Protein AF-A0A939XB43-F1 (afdb_monomer)

Foldseek 3Di:
DDDDDDDDPPPDPPPDDPPDDDDDADALAPVQFQWAAEPQWIFHLPDLATDTGHDDPNNRYPDHFDHDPCLLVVFDALVLVVQLLCLQDVDVLQSLLVLLLLLQLRRLDLQLQAAEEEEEAPQLCLVLVVVLSCLLQPPQEEEAELCLFFDPPPDPPDPPDADQRVVVQARHSAYEYEDDDAATAGPLVVSCQLSVQHWDWGHHDVGDIDIDGGSHRYHYYYHHDHAYQLLPCSSLVRYQYHYRYNHDDDDDPVQDDSVNSSVVSVSNSSNSNNSSSSSNSCCCPVVVVDRSRDPVRVVVSVLSSVLNDFLLNVLCVQWKDAQQQADPVPRDWDKDFLVRSLVSSCVLQVHDPPDPPRDDSVVSVVVCCVRPVRWDWDWDDDPNDITIMTTRMDTDDPVSGDRHHGPDPPDRDPSPPPPDDPDDRPPDNVSDDDDPDDDPDDDDDD

Sequence (446 aa):
GGRPFRQGITQDINGTKPDVWCESLPFDGPQIRETLTLLDGVMDFSGSKIEYRKSLPEDYRREMLPYTVDEVRGAKSPENFLNFMKGNFANEETLNSLFYYLSLIPSRNTGYKYGGIFLGEHDTGKSTTLNVIEAVFSGCCTRLKSDVLVSSGGRKMSGNEATPEIAKLEGRCAAFVQETARNAALQTSFWKELTGGDTLTARSLYAQPHDFLPTAQIIIASNYAPSFDAHDDAAFSRMAVYHFKIQHAKGQKDAKTSNDFVSDLRPEFPAVIKFLCEKYIDLHINLKGNIPFSQECIAYKDLYREEQKTDLDRFFEANIKVDLEFDPTTGEPYFERTADVYQRYLDFYQLTEDSKEAMSRAKVIKYLRRDHRELVLKQKRFGGNPEQVFLNIQLKKWDSITPQKPKATDQQPRPQQNQLIPTEPPEDNPFDSYDDNDYSDQPDIF

Structure (mmCIF, N/CA/C/O backbone):
data_AF-A0A939XB43-F1
#
_entry.id   AF-A0A939XB43-F1
#
loop_
_atom_site.group_PDB
_atom_site.id
_atom_site.type_symbol
_atom_site.label_atom_id
_atom_site.label_alt_id
_atom_site.label_comp_id
_atom_site.label_asym_id
_atom_site.label_entity_id
_atom_site.label_seq_id
_atom_site.pdbx_PDB_ins_code
_atom_site.Cartn_x
_atom_site.Cartn_y
_atom_site.Cartn_z
_atom_site.occupancy
_atom_site.B_iso_or_equiv
_atom_site.auth_seq_id
_atom_site.auth_comp_id
_atom_site.auth_asym_id
_atom_site.auth_atom_id
_atom_site.pdbx_PDB_model_num
ATOM 1 N N . GLY A 1 1 ? -53.685 -50.480 -15.751 1.00 41.34 1 GLY A N 1
ATOM 2 C CA . GLY A 1 1 ? -52.542 -50.018 -14.944 1.00 41.34 1 GLY A CA 1
ATOM 3 C C . GLY A 1 1 ? -51.911 -48.838 -15.642 1.00 41.34 1 GLY A C 1
ATOM 4 O O . GLY A 1 1 ? -51.524 -48.984 -16.788 1.00 41.34 1 GLY A O 1
ATOM 5 N N . GLY A 1 2 ? -51.881 -47.678 -14.993 1.00 31.95 2 GLY A N 1
ATOM 6 C CA . GLY A 1 2 ? -51.328 -46.443 -15.550 1.00 31.95 2 GLY A CA 1
ATOM 7 C C . GLY A 1 2 ? -51.748 -45.266 -14.679 1.00 31.95 2 GLY A C 1
ATOM 8 O O . GLY A 1 2 ? -52.914 -44.890 -14.679 1.00 31.95 2 GLY A O 1
ATOM 9 N N . ARG A 1 3 ? -50.821 -44.758 -13.861 1.00 34.22 3 ARG A N 1
ATOM 10 C CA . ARG A 1 3 ? -51.026 -43.560 -13.035 1.00 34.22 3 ARG A CA 1
ATOM 11 C C . ARG A 1 3 ? -51.129 -42.337 -13.957 1.00 34.22 3 ARG A C 1
ATOM 13 O O . ARG A 1 3 ? -50.289 -42.226 -14.850 1.00 34.22 3 ARG A O 1
ATOM 20 N N . PRO A 1 4 ? -52.084 -41.416 -13.753 1.00 40.84 4 PRO A N 1
ATOM 21 C CA . PRO A 1 4 ? -52.083 -40.157 -14.474 1.00 40.84 4 PRO A CA 1
ATOM 22 C C . PRO A 1 4 ? -50.955 -39.260 -13.952 1.00 40.84 4 PRO A C 1
ATOM 24 O O . PRO A 1 4 ? -50.645 -39.222 -12.760 1.00 40.84 4 PRO A O 1
ATOM 27 N N . PHE A 1 5 ? -50.330 -38.584 -14.909 1.00 34.06 5 PHE A N 1
ATOM 28 C CA . PHE A 1 5 ? -49.303 -37.564 -14.769 1.00 34.06 5 PHE A CA 1
ATOM 29 C C . PHE A 1 5 ? -49.589 -36.597 -13.609 1.00 34.06 5 PHE A C 1
ATOM 31 O O . PHE A 1 5 ? -50.669 -36.011 -13.532 1.00 34.06 5 PHE A O 1
ATOM 38 N N . ARG A 1 6 ? -48.587 -36.379 -12.744 1.00 35.84 6 ARG A N 1
ATOM 39 C CA . ARG A 1 6 ? -48.541 -35.216 -11.849 1.00 35.84 6 ARG A CA 1
ATOM 40 C C . ARG A 1 6 ? -48.509 -33.959 -12.720 1.00 35.84 6 ARG A C 1
ATOM 42 O O . ARG A 1 6 ? -47.480 -33.643 -13.312 1.00 35.84 6 ARG A O 1
ATOM 49 N N . GLN A 1 7 ? -49.651 -33.284 -12.807 1.00 35.88 7 GLN A N 1
ATOM 50 C CA . GLN A 1 7 ? -49.730 -31.885 -13.207 1.00 35.88 7 GLN A CA 1
ATOM 51 C C . GLN A 1 7 ? -48.877 -31.036 -12.261 1.00 35.88 7 GLN A C 1
ATOM 53 O O . GLN A 1 7 ? -48.728 -31.353 -11.079 1.00 35.88 7 GLN A O 1
ATOM 58 N N . GLY A 1 8 ? -48.268 -30.009 -12.849 1.00 41.56 8 GLY A N 1
ATOM 59 C CA . GLY A 1 8 ? -47.211 -29.203 -12.270 1.00 41.56 8 GLY A CA 1
ATOM 60 C C . GLY A 1 8 ? -47.542 -28.629 -10.900 1.00 41.56 8 GLY A C 1
ATOM 61 O O . GLY A 1 8 ? -48.580 -28.014 -10.686 1.00 41.56 8 GLY A O 1
ATOM 62 N N . ILE A 1 9 ? -46.573 -28.783 -10.007 1.00 36.09 9 ILE A N 1
ATOM 63 C CA . ILE A 1 9 ? -46.339 -27.838 -8.927 1.00 36.09 9 ILE A CA 1
ATOM 64 C C . ILE A 1 9 ? -45.064 -27.095 -9.326 1.00 36.09 9 ILE A C 1
ATOM 66 O O . ILE A 1 9 ? -43.982 -27.335 -8.804 1.00 36.09 9 ILE A O 1
ATOM 70 N N . THR A 1 10 ? -45.184 -26.218 -10.319 1.00 37.19 10 THR A N 1
ATOM 71 C CA . THR A 1 10 ? -44.410 -24.976 -10.327 1.00 37.19 10 THR A CA 1
ATOM 72 C C . THR A 1 10 ? -45.060 -24.107 -9.252 1.00 37.19 10 THR A C 1
ATOM 74 O O . THR A 1 10 ? -45.908 -23.270 -9.539 1.00 37.19 10 THR A O 1
ATOM 77 N N . GLN A 1 11 ? -44.775 -24.421 -7.985 1.00 38.91 11 GLN A N 1
ATOM 78 C CA . GLN A 1 11 ? -45.057 -23.506 -6.887 1.00 38.91 11 GLN A CA 1
ATOM 79 C C . GLN A 1 11 ? -44.015 -22.403 -6.964 1.00 38.91 11 GLN A C 1
ATOM 81 O O . GLN A 1 11 ? -42.818 -22.678 -7.058 1.00 38.91 11 GLN A O 1
ATOM 86 N N . ASP A 1 12 ? -44.519 -21.178 -6.974 1.00 40.28 12 ASP A N 1
ATOM 87 C CA . ASP A 1 12 ? -43.778 -19.935 -6.893 1.00 40.28 12 ASP A CA 1
ATOM 88 C C . ASP A 1 12 ? -42.544 -20.049 -5.995 1.00 40.28 12 ASP A C 1
ATOM 90 O O . ASP A 1 12 ? -42.639 -20.263 -4.787 1.00 40.28 12 ASP A O 1
ATOM 94 N N . ILE A 1 13 ? -41.376 -19.788 -6.579 1.00 43.28 13 ILE A N 1
ATOM 95 C CA . ILE A 1 13 ? -40.132 -19.521 -5.839 1.00 43.28 13 ILE A CA 1
ATOM 96 C C . ILE A 1 13 ? -40.244 -18.169 -5.085 1.00 43.28 13 ILE A C 1
ATOM 98 O O . ILE A 1 13 ? -39.370 -17.806 -4.310 1.00 43.28 13 ILE A O 1
ATOM 102 N N . ASN A 1 14 ? -41.367 -17.456 -5.238 1.00 43.38 14 ASN A N 1
ATOM 103 C CA . ASN A 1 14 ? -41.699 -16.210 -4.545 1.00 43.38 14 ASN A CA 1
ATOM 104 C C . ASN A 1 14 ? -42.669 -16.407 -3.360 1.00 43.38 14 ASN A C 1
ATOM 106 O O . ASN A 1 14 ? -43.272 -15.448 -2.892 1.00 43.38 14 ASN A O 1
ATOM 110 N N . GLY A 1 15 ? -42.843 -17.641 -2.872 1.00 43.94 15 GLY A N 1
ATOM 111 C CA . GLY A 1 15 ? -43.723 -17.996 -1.751 1.00 43.94 15 GLY A CA 1
ATOM 112 C C . GLY A 1 15 ? -43.241 -17.557 -0.361 1.00 43.94 15 GLY A C 1
ATOM 113 O O . GLY A 1 15 ? -43.367 -18.322 0.597 1.00 43.94 15 GLY A O 1
ATOM 114 N N . THR A 1 16 ? -42.688 -16.357 -0.215 1.00 47.94 16 THR A N 1
ATOM 115 C CA . THR A 1 16 ? -42.432 -15.779 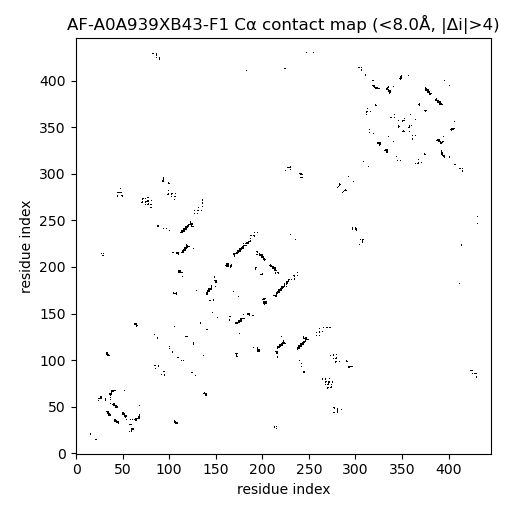1.106 1.00 47.94 16 THR A CA 1
ATOM 116 C C . THR A 1 16 ? -43.722 -15.146 1.614 1.00 47.94 16 THR A C 1
ATOM 118 O O . THR A 1 16 ? -44.406 -14.408 0.906 1.00 47.94 16 THR A O 1
ATOM 121 N N . LYS A 1 17 ? -44.125 -15.482 2.847 1.00 53.94 17 LYS A N 1
ATOM 122 C CA . LYS A 1 17 ? -45.203 -14.735 3.512 1.00 53.94 17 LYS A CA 1
ATOM 123 C C . LYS A 1 17 ? -44.800 -13.248 3.524 1.00 53.94 17 LYS A C 1
ATOM 125 O O . LYS A 1 17 ? -43.614 -12.990 3.720 1.00 53.94 17 LYS A O 1
ATOM 130 N N . PRO A 1 18 ? -45.738 -12.292 3.396 1.00 55.78 18 PRO A N 1
ATOM 131 C CA . PRO A 1 18 ? -45.428 -10.855 3.428 1.00 55.78 18 PRO A CA 1
ATOM 132 C C . PRO A 1 18 ? -44.615 -10.428 4.661 1.00 55.78 18 PRO A C 1
ATOM 134 O O . PRO A 1 18 ? -43.880 -9.449 4.616 1.00 55.78 18 PRO A O 1
ATOM 137 N N . ASP A 1 19 ? -44.724 -11.204 5.742 1.00 55.41 19 ASP A N 1
ATOM 138 C CA . ASP A 1 19 ? -44.106 -10.947 7.043 1.00 55.41 19 ASP A CA 1
ATOM 139 C C . ASP A 1 19 ? -42.747 -11.655 7.223 1.00 55.41 19 ASP A C 1
ATOM 141 O O . ASP A 1 19 ? -42.147 -11.579 8.294 1.00 55.41 19 ASP A O 1
ATOM 145 N N . VAL A 1 20 ? -42.272 -12.403 6.220 1.00 54.06 20 VAL A N 1
ATOM 146 C CA . VAL A 1 20 ? -41.001 -13.135 6.286 1.00 54.06 20 VAL A CA 1
ATOM 147 C C . VAL A 1 20 ? -39.973 -12.401 5.441 1.00 54.06 20 VAL A C 1
ATOM 149 O O . VAL A 1 20 ? -40.006 -12.423 4.212 1.00 54.06 20 VAL A O 1
ATOM 152 N N . TRP A 1 21 ? -39.050 -11.751 6.140 1.00 51.69 21 TRP A N 1
ATOM 153 C CA . TRP A 1 21 ? -37.913 -11.067 5.549 1.00 51.69 21 TRP A CA 1
ATOM 154 C C . TRP A 1 21 ? -36.967 -12.097 4.903 1.00 51.69 21 TRP A C 1
ATOM 156 O O . TRP A 1 21 ? -36.446 -12.979 5.587 1.00 51.69 21 TRP A O 1
ATOM 166 N N . CYS A 1 22 ? -36.799 -12.030 3.579 1.00 54.22 22 CYS A N 1
ATOM 167 C CA . CYS A 1 22 ? -36.094 -13.037 2.771 1.00 54.22 22 CYS A CA 1
ATOM 168 C C . CYS A 1 22 ? -35.060 -12.429 1.815 1.00 54.22 22 CYS A C 1
ATOM 170 O O . CYS A 1 22 ? -34.882 -12.911 0.696 1.00 54.22 22 CYS A O 1
ATOM 172 N N . GLU A 1 23 ? -34.359 -11.382 2.243 1.00 60.38 23 GLU A N 1
ATOM 173 C CA . GLU A 1 23 ? -33.176 -10.926 1.519 1.00 60.38 23 GLU A CA 1
ATOM 174 C C . GLU A 1 23 ? -31.942 -11.706 1.977 1.00 60.38 23 GLU A C 1
ATOM 176 O O . GLU A 1 23 ? -31.630 -11.806 3.164 1.00 60.38 23 GLU A O 1
ATOM 181 N N . SER A 1 24 ? -31.229 -12.286 1.012 1.00 62.28 24 SER A N 1
ATOM 182 C CA . SER A 1 24 ? -29.925 -12.895 1.255 1.00 62.28 24 SER A CA 1
ATOM 183 C C . SER A 1 24 ? -28.887 -11.787 1.412 1.00 62.28 24 SER A C 1
ATOM 185 O O . SER A 1 24 ? -28.340 -11.312 0.417 1.00 62.28 24 SER A O 1
ATOM 187 N N . LEU A 1 25 ? -28.600 -11.380 2.649 1.00 63.12 25 LEU A N 1
ATOM 188 C CA . LEU A 1 25 ? -27.535 -10.419 2.922 1.00 63.12 25 LEU A CA 1
ATOM 189 C C . LEU A 1 25 ? -26.170 -11.111 3.011 1.00 63.12 25 LEU A C 1
ATOM 191 O O . LEU A 1 25 ? -25.998 -12.018 3.829 1.00 63.12 25 LEU A O 1
ATOM 195 N N . PRO A 1 26 ? -25.173 -10.689 2.214 1.00 65.25 26 PRO A N 1
ATOM 196 C CA . PRO A 1 26 ? -23.812 -11.162 2.400 1.00 65.25 26 PRO A CA 1
ATOM 197 C C . PRO A 1 26 ? -23.256 -10.651 3.734 1.00 65.25 26 PRO A C 1
ATOM 199 O O . PRO A 1 26 ? -23.280 -9.446 4.000 1.00 65.25 26 PRO A O 1
ATOM 202 N N . PHE A 1 27 ? -22.736 -11.574 4.548 1.00 71.38 27 PHE A N 1
ATOM 203 C CA . PHE A 1 27 ? -22.011 -11.257 5.779 1.00 71.38 27 PHE A CA 1
ATOM 204 C C . PHE A 1 27 ? -20.855 -10.309 5.491 1.00 71.38 27 PHE A C 1
ATOM 206 O O . PHE A 1 27 ? -20.069 -10.551 4.574 1.00 71.38 27 PHE A O 1
ATOM 213 N N . ASP A 1 28 ? -20.733 -9.257 6.303 1.00 72.31 28 ASP A N 1
ATOM 214 C CA . ASP A 1 28 ? -19.701 -8.228 6.128 1.00 72.31 28 ASP A CA 1
ATOM 215 C C . ASP A 1 28 ? -19.715 -7.588 4.724 1.00 72.31 28 ASP A C 1
ATOM 217 O O . ASP A 1 28 ? -18.690 -7.101 4.244 1.00 72.31 28 ASP A O 1
ATOM 221 N N . GLY A 1 29 ? -20.869 -7.617 4.048 1.00 63.38 29 GLY A N 1
ATOM 222 C CA . GLY A 1 29 ? -21.028 -7.121 2.689 1.00 63.38 29 GLY A CA 1
ATOM 223 C C . GLY A 1 29 ? -20.816 -5.607 2.558 1.00 63.38 29 GLY A C 1
ATOM 224 O O . GLY A 1 29 ? -20.861 -4.869 3.546 1.00 63.38 29 GLY A O 1
ATOM 225 N N . PRO A 1 30 ? -20.614 -5.105 1.325 1.00 60.53 30 PRO A N 1
ATOM 226 C CA . PRO A 1 30 ? -20.331 -3.692 1.055 1.00 60.53 30 PRO A CA 1
ATOM 227 C C . PRO A 1 30 ? -21.438 -2.733 1.515 1.00 60.53 30 PRO A C 1
ATOM 229 O O . PRO A 1 30 ? -21.166 -1.551 1.701 1.00 60.53 30 PRO A O 1
ATOM 232 N N . GLN A 1 31 ? -22.659 -3.229 1.724 1.00 62.94 31 GLN A N 1
ATOM 233 C CA . GLN A 1 31 ? -23.782 -2.465 2.266 1.00 62.94 31 GLN A CA 1
ATOM 234 C C . GLN A 1 31 ? -23.659 -2.141 3.768 1.00 62.94 31 GLN A C 1
ATOM 236 O O . GLN A 1 31 ? -24.408 -1.308 4.261 1.00 62.94 31 GLN A O 1
ATOM 241 N N . ILE A 1 32 ? -22.711 -2.756 4.487 1.00 66.25 32 ILE A N 1
ATOM 242 C CA . ILE A 1 32 ? -22.487 -2.572 5.935 1.00 66.25 32 ILE A CA 1
ATOM 243 C C . ILE A 1 32 ? -21.136 -1.875 6.186 1.00 66.25 32 ILE A C 1
ATOM 245 O O . ILE A 1 32 ? -20.474 -2.114 7.197 1.00 66.25 32 ILE A O 1
ATOM 249 N N . ARG A 1 33 ? -20.656 -1.059 5.240 1.00 72.38 33 ARG A N 1
ATOM 250 C CA . ARG A 1 33 ? -19.442 -0.250 5.435 1.00 72.38 33 ARG A CA 1
ATOM 251 C C . ARG A 1 33 ? -19.695 0.820 6.497 1.00 72.38 33 ARG A C 1
ATOM 253 O O . ARG A 1 33 ? -20.835 1.182 6.758 1.00 72.38 33 ARG A O 1
ATOM 260 N N . GLU A 1 34 ? -18.619 1.292 7.119 1.00 89.12 34 GLU A N 1
ATOM 261 C CA . GLU A 1 34 ? -18.668 2.469 8.008 1.00 89.12 34 GLU A CA 1
ATOM 262 C C . GLU A 1 34 ? -19.490 2.272 9.295 1.00 89.12 34 GLU A C 1
ATOM 264 O O . GLU A 1 34 ? -19.978 3.218 9.906 1.00 89.12 34 GLU A O 1
ATOM 269 N N . THR A 1 35 ? -19.603 1.022 9.744 1.00 91.38 35 THR A N 1
ATOM 270 C CA . THR A 1 35 ? -20.129 0.670 11.068 1.00 91.38 35 THR A CA 1
ATOM 271 C C . THR A 1 35 ? -19.151 -0.248 11.816 1.00 91.38 35 THR A C 1
ATOM 273 O O . THR A 1 35 ? -18.244 -0.831 11.217 1.00 91.38 35 THR A O 1
ATOM 276 N N . LEU A 1 36 ? -19.285 -0.397 13.130 1.00 92.38 36 LEU A N 1
ATOM 277 C CA . LEU A 1 36 ? -18.581 -1.379 13.962 1.00 92.38 36 LEU A CA 1
ATOM 278 C C . LEU A 1 36 ? -19.573 -2.013 14.937 1.00 92.38 36 LEU A C 1
ATOM 280 O O . LEU A 1 36 ? -20.271 -1.309 15.665 1.00 92.38 36 LEU A O 1
ATOM 284 N N . THR A 1 37 ? -19.628 -3.345 14.952 1.00 92.69 37 THR A N 1
ATOM 285 C CA . THR A 1 37 ? -20.446 -4.099 15.906 1.00 92.69 37 THR A CA 1
ATOM 286 C C . THR A 1 37 ? -19.702 -4.171 17.234 1.00 92.69 37 THR A C 1
ATOM 288 O O . THR A 1 37 ? -18.581 -4.677 17.287 1.00 92.69 37 THR A O 1
ATOM 291 N N . LEU A 1 38 ? -20.325 -3.641 18.280 1.00 94.75 38 LEU A N 1
ATOM 292 C CA . LEU A 1 38 ? -19.865 -3.645 19.668 1.00 94.75 38 LEU A CA 1
ATOM 293 C C . LEU A 1 38 ? -20.644 -4.711 20.464 1.00 94.75 38 LEU A C 1
ATOM 295 O O . LEU A 1 38 ? -21.570 -5.329 19.937 1.00 94.75 38 LEU A O 1
ATOM 299 N N . LEU A 1 39 ? -20.296 -4.929 21.733 1.00 94.75 39 LEU A N 1
ATOM 300 C CA . LEU A 1 39 ? -20.928 -5.944 22.591 1.00 94.75 39 LEU A CA 1
ATOM 301 C C . LEU A 1 39 ? -22.429 -5.707 22.820 1.00 94.75 39 LEU A C 1
ATOM 303 O O . LEU A 1 39 ? -23.192 -6.660 22.969 1.00 94.75 39 LEU A O 1
ATOM 307 N N . ASP A 1 40 ? -22.849 -4.446 22.872 1.00 94.75 40 ASP A N 1
ATOM 308 C CA . ASP A 1 40 ? -24.198 -4.015 23.255 1.00 94.75 40 ASP A CA 1
ATOM 309 C C . ASP A 1 40 ? -24.819 -3.007 22.267 1.00 94.75 40 ASP A C 1
ATOM 311 O O . ASP A 1 40 ? -25.877 -2.431 22.536 1.00 94.75 40 ASP A O 1
ATOM 315 N N . GLY A 1 41 ? -24.203 -2.811 21.097 1.00 93.94 41 GLY A N 1
ATOM 316 C CA . GLY A 1 41 ? -24.722 -1.911 20.072 1.00 93.94 41 GLY A CA 1
ATOM 317 C C . GLY A 1 41 ? -23.874 -1.838 18.808 1.00 93.94 41 GLY A C 1
ATOM 318 O O . GLY A 1 41 ? -22.965 -2.632 18.583 1.00 93.94 41 GLY A O 1
ATOM 319 N N . VAL A 1 42 ? -24.194 -0.866 17.963 1.00 93.94 42 VAL A N 1
ATOM 320 C CA . VAL A 1 42 ? -23.472 -0.561 16.729 1.00 93.94 42 VAL A CA 1
ATOM 321 C C . VAL A 1 42 ? -22.980 0.876 16.799 1.00 93.94 42 VAL A C 1
ATOM 323 O O . VAL A 1 42 ? -23.741 1.791 17.122 1.00 93.94 42 VAL A O 1
ATOM 326 N N . MET A 1 43 ? -21.699 1.056 16.497 1.00 95.25 43 MET A N 1
ATOM 327 C CA . MET A 1 43 ? -21.076 2.349 16.249 1.00 95.25 43 MET A CA 1
ATOM 328 C C . MET A 1 43 ? -21.152 2.631 14.749 1.00 95.25 43 MET A C 1
ATOM 330 O O . MET A 1 43 ? -20.529 1.930 13.959 1.00 95.25 43 MET A O 1
ATOM 334 N N . ASP A 1 44 ? -21.931 3.629 14.359 1.00 94.56 44 ASP A N 1
ATOM 335 C CA . ASP A 1 44 ? -22.154 4.044 12.977 1.00 94.56 44 ASP A CA 1
ATOM 336 C C . ASP A 1 44 ? -21.399 5.342 12.705 1.00 94.56 44 ASP A C 1
ATOM 338 O O . ASP A 1 44 ? -21.547 6.319 13.433 1.00 94.56 44 ASP A O 1
ATOM 342 N N . PHE A 1 45 ? -20.546 5.342 11.691 1.00 95.56 45 PHE A N 1
ATOM 343 C CA . PHE A 1 45 ? -19.721 6.483 11.302 1.00 95.56 45 PHE A CA 1
ATOM 344 C C . PHE A 1 45 ? -19.777 6.722 9.790 1.00 95.56 45 PHE A C 1
ATOM 346 O O . PHE A 1 45 ? -18.848 7.283 9.214 1.00 95.56 45 PHE A O 1
ATOM 353 N N . SER A 1 46 ? -20.880 6.313 9.159 1.00 92.25 46 SER A N 1
ATOM 354 C CA . SER A 1 46 ? -21.178 6.605 7.751 1.00 92.25 46 SER A CA 1
ATOM 355 C C . SER A 1 46 ? -21.542 8.075 7.501 1.00 92.25 46 SER A C 1
ATOM 357 O O . SER A 1 46 ? -21.399 8.600 6.397 1.00 92.25 46 SER A O 1
ATOM 359 N N . GLY A 1 47 ? -22.027 8.760 8.540 1.00 91.69 47 GLY A N 1
ATOM 360 C CA . GLY A 1 47 ? -22.375 10.177 8.506 1.00 91.69 47 GLY A CA 1
ATOM 361 C C . GLY A 1 47 ? -21.209 11.117 8.832 1.00 91.69 47 GLY A C 1
ATOM 362 O O . GLY A 1 47 ? -20.043 10.743 8.876 1.00 91.69 47 GLY A O 1
ATOM 363 N N . SER A 1 48 ? -21.537 12.377 9.131 1.00 94.19 48 SER A N 1
ATOM 364 C CA . SER A 1 48 ? -20.562 13.412 9.520 1.00 94.19 48 SER A CA 1
ATOM 365 C C . SER A 1 48 ? -20.089 13.346 10.972 1.00 94.19 48 SER A C 1
ATOM 367 O O . SER A 1 48 ? -19.306 14.188 11.410 1.00 94.19 48 SER A O 1
ATOM 369 N N . LYS A 1 49 ? -20.581 12.372 11.733 1.00 95.19 49 LYS A N 1
ATOM 370 C CA . LYS A 1 49 ? -20.235 12.124 13.131 1.00 95.19 49 LYS A CA 1
ATOM 371 C C . LYS A 1 49 ? -20.522 10.664 13.467 1.00 95.19 49 LYS A C 1
ATOM 373 O O . LYS A 1 49 ? -21.303 10.012 12.778 1.00 95.19 49 LYS A O 1
ATOM 378 N N . ILE A 1 50 ? -19.942 10.199 14.566 1.00 97.19 50 ILE A N 1
ATOM 379 C CA . ILE A 1 50 ? -20.246 8.883 15.122 1.00 97.19 50 ILE A CA 1
ATOM 380 C C . ILE A 1 50 ? -21.614 8.921 15.810 1.00 97.19 50 ILE A C 1
ATOM 382 O O . ILE A 1 50 ? -21.870 9.768 16.672 1.00 97.19 50 ILE A O 1
ATOM 386 N N . GLU A 1 51 ? -22.465 7.960 15.479 1.00 96.38 51 GLU A N 1
ATOM 387 C CA . GLU A 1 51 ? -23.735 7.688 16.137 1.00 96.38 51 GLU A CA 1
ATOM 388 C C . GLU A 1 51 ? -23.732 6.275 16.726 1.00 96.38 51 GLU A C 1
ATOM 390 O O . GLU A 1 51 ? -23.098 5.358 16.213 1.00 96.38 51 GLU A O 1
ATOM 395 N N . TYR A 1 52 ? -24.434 6.092 17.842 1.00 96.50 52 TYR A N 1
ATOM 396 C CA . TYR A 1 52 ? -24.556 4.790 18.492 1.00 96.50 52 TYR A CA 1
ATOM 397 C C . TYR A 1 52 ? -26.008 4.356 18.444 1.00 96.50 52 TYR A C 1
ATOM 399 O O . TYR A 1 52 ? -26.891 5.081 18.909 1.00 96.50 52 TYR A O 1
ATOM 407 N N . ARG A 1 53 ? -26.250 3.166 17.908 1.00 94.06 53 ARG A N 1
ATOM 408 C CA . ARG A 1 53 ? -27.596 2.634 17.700 1.00 94.06 53 ARG A CA 1
ATOM 409 C C . ARG A 1 53 ? -27.670 1.159 18.068 1.00 94.06 53 ARG A C 1
ATOM 411 O O . ARG A 1 53 ? -26.655 0.489 18.239 1.00 94.06 53 ARG A O 1
ATOM 418 N N . LYS A 1 54 ? -28.894 0.650 18.199 1.00 92.00 54 LYS A N 1
ATOM 419 C CA . LYS A 1 54 ? -29.122 -0.799 18.254 1.00 92.00 54 LYS A CA 1
ATOM 420 C C . LYS A 1 54 ? -28.793 -1.414 16.893 1.00 92.00 54 LYS A C 1
ATOM 422 O O . LYS A 1 54 ? -28.889 -0.725 15.872 1.00 92.00 54 LYS A O 1
ATOM 427 N N . SER A 1 55 ? -28.422 -2.691 16.892 1.00 86.56 55 SER A N 1
ATOM 428 C CA . SER A 1 55 ? -28.277 -3.433 15.645 1.00 86.56 55 SER A CA 1
ATOM 429 C C . SER A 1 55 ? -29.619 -3.517 14.926 1.00 86.56 55 SER A C 1
ATOM 431 O O . SER A 1 55 ? -30.678 -3.682 15.540 1.00 86.56 55 SER A O 1
ATOM 433 N N . LEU A 1 56 ? -29.553 -3.369 13.615 1.00 84.19 56 LEU A N 1
ATOM 434 C CA . LEU A 1 56 ? -30.647 -3.621 12.701 1.00 84.19 56 LEU A CA 1
ATOM 435 C C . LEU A 1 56 ? -30.492 -5.045 12.146 1.00 84.19 56 LEU A C 1
ATOM 437 O O . LEU A 1 56 ? -29.377 -5.580 12.167 1.00 84.19 56 LEU A O 1
ATOM 441 N N . PRO A 1 57 ? -31.575 -5.682 11.664 1.00 78.06 57 PRO A N 1
ATOM 442 C CA . PRO A 1 57 ? -31.481 -6.974 10.993 1.00 78.06 57 PRO A CA 1
ATOM 443 C C . PRO A 1 57 ? -30.393 -6.990 9.918 1.00 78.06 57 PRO A C 1
ATOM 445 O O . PRO A 1 57 ? -29.677 -7.968 9.808 1.00 78.06 57 PRO A O 1
ATOM 448 N N . GLU A 1 58 ? -30.198 -5.891 9.197 1.00 78.25 58 GLU A N 1
ATOM 449 C CA . GLU A 1 58 ? -29.216 -5.757 8.127 1.00 78.25 58 GLU A CA 1
ATOM 450 C C . GLU A 1 58 ? -27.736 -5.703 8.558 1.00 78.25 58 GLU A C 1
ATOM 452 O O . GLU A 1 58 ? -26.864 -5.910 7.713 1.00 78.25 58 GLU A O 1
ATOM 457 N N . ASP A 1 59 ? -27.415 -5.513 9.845 1.00 78.50 59 ASP A N 1
ATOM 458 C CA . ASP A 1 59 ? -26.031 -5.456 10.353 1.00 78.50 59 ASP A CA 1
ATOM 459 C C . ASP A 1 59 ? -25.394 -6.857 10.536 1.00 78.50 59 ASP A C 1
ATOM 461 O O . ASP A 1 59 ? -24.717 -7.131 11.534 1.00 78.50 59 ASP A O 1
ATOM 465 N N . TYR A 1 60 ? -25.599 -7.780 9.590 1.00 77.50 60 TYR A N 1
ATOM 466 C CA . TYR A 1 60 ? -25.042 -9.137 9.655 1.00 77.50 60 TYR A CA 1
ATOM 467 C C . TYR A 1 60 ? -23.511 -9.134 9.530 1.00 77.50 60 TYR A C 1
ATOM 469 O O . TYR A 1 60 ? -22.939 -9.105 8.433 1.00 77.50 60 TYR A O 1
ATOM 477 N N . ARG A 1 61 ? -22.836 -9.219 10.679 1.00 79.56 61 ARG A N 1
ATOM 478 C CA . ARG A 1 61 ? -21.376 -9.311 10.790 1.00 79.56 61 ARG A CA 1
ATOM 479 C C . ARG A 1 61 ? -20.929 -10.619 11.407 1.00 79.56 61 ARG A C 1
ATOM 481 O O . ARG A 1 61 ? -21.579 -11.141 12.309 1.00 79.56 61 ARG A O 1
ATOM 488 N N . ARG A 1 62 ? -19.797 -11.135 10.924 1.00 80.75 62 ARG A N 1
ATOM 489 C CA . ARG A 1 62 ? -19.168 -12.332 11.508 1.00 80.75 62 ARG A CA 1
ATOM 490 C C . ARG A 1 62 ? -18.479 -12.042 12.832 1.00 80.75 62 ARG A C 1
ATOM 492 O O . ARG A 1 62 ? -18.408 -12.919 13.682 1.00 80.75 62 ARG A O 1
ATOM 499 N N . GLU A 1 63 ? -17.967 -10.827 12.975 1.00 85.69 63 GLU A N 1
ATOM 500 C CA . GLU A 1 63 ? -17.090 -10.435 14.070 1.00 85.69 63 GLU A CA 1
ATOM 501 C C . GLU A 1 63 ? -17.685 -9.243 14.826 1.00 85.69 63 GLU A C 1
ATOM 503 O O . GLU A 1 63 ? -18.273 -8.337 14.226 1.00 85.69 63 GLU A O 1
ATOM 508 N N . MET A 1 64 ? -17.489 -9.239 16.143 1.00 90.12 64 MET A N 1
ATOM 509 C CA . MET A 1 64 ? -17.834 -8.139 17.042 1.00 90.12 64 MET A CA 1
ATOM 510 C C . MET A 1 64 ? -16.586 -7.698 17.800 1.00 90.12 64 MET A C 1
ATOM 512 O O . MET A 1 64 ? -15.750 -8.527 18.164 1.00 90.12 64 MET A O 1
ATOM 516 N N . LEU A 1 65 ? -16.465 -6.402 18.060 1.00 94.00 65 LEU A N 1
ATOM 517 C CA . LEU A 1 65 ? -15.389 -5.881 18.888 1.00 94.00 65 LEU A CA 1
ATOM 518 C C . LEU A 1 65 ? -15.744 -6.028 20.377 1.00 94.00 65 LEU A C 1
ATOM 520 O O . LEU A 1 65 ? -16.903 -5.829 20.751 1.00 94.00 65 LEU A O 1
ATOM 524 N N . PRO A 1 66 ? -14.767 -6.343 21.246 1.00 95.50 66 PRO A N 1
ATOM 525 C CA . PRO A 1 66 ? -14.998 -6.640 22.658 1.00 95.50 66 PRO A CA 1
ATOM 526 C C . PRO A 1 66 ? -15.127 -5.369 23.517 1.00 95.50 66 PRO A C 1
ATOM 528 O O . PRO A 1 66 ? -14.525 -5.284 24.585 1.00 95.50 66 PRO A O 1
ATOM 531 N N . TYR A 1 67 ? -15.886 -4.382 23.042 1.00 96.12 67 TYR A N 1
ATOM 532 C CA . TYR A 1 67 ? -16.128 -3.111 23.727 1.00 96.12 67 TYR A CA 1
ATOM 533 C C . TYR A 1 67 ? -17.621 -2.825 23.766 1.00 96.12 67 TYR A C 1
ATOM 535 O O . TYR A 1 67 ? -18.351 -3.213 22.858 1.00 96.12 67 TYR A O 1
ATOM 543 N N . THR A 1 68 ? -18.068 -2.127 24.796 1.00 97.50 68 THR A N 1
ATOM 544 C CA . THR A 1 68 ? -19.426 -1.601 24.922 1.00 97.50 68 THR A CA 1
ATOM 545 C C . THR A 1 68 ? -19.535 -0.207 24.311 1.00 97.50 68 THR A C 1
ATOM 547 O O . THR A 1 68 ? -18.553 0.529 24.169 1.00 97.50 68 THR A O 1
ATOM 550 N N . VAL A 1 69 ? -20.756 0.189 23.970 1.00 97.00 69 VAL A N 1
ATOM 551 C CA . VAL A 1 69 ? -21.091 1.532 23.500 1.00 97.00 69 VAL A CA 1
ATOM 552 C C . VAL A 1 69 ? -20.645 2.588 24.507 1.00 97.00 69 VAL A C 1
ATOM 554 O O . VAL A 1 69 ? -20.112 3.618 24.099 1.00 97.00 69 VAL A O 1
ATOM 557 N N . ASP A 1 70 ? -20.836 2.351 25.804 1.00 97.44 70 ASP A N 1
ATOM 558 C CA . ASP A 1 70 ? -20.470 3.322 26.837 1.00 97.44 70 ASP A CA 1
ATOM 559 C C . ASP A 1 70 ? -18.951 3.468 26.992 1.00 97.44 70 ASP A C 1
ATOM 561 O O . ASP A 1 70 ? -18.474 4.596 27.140 1.00 97.44 70 ASP A O 1
ATOM 565 N N . GLU A 1 71 ? -18.181 2.380 26.864 1.00 97.06 71 GLU A N 1
ATOM 566 C CA . GLU A 1 71 ? -16.712 2.439 26.841 1.00 97.06 71 GLU A CA 1
ATOM 567 C C . GLU A 1 71 ? -16.204 3.287 25.672 1.00 97.06 71 GLU A C 1
ATOM 569 O O . GLU A 1 71 ? -15.407 4.199 25.882 1.00 97.06 71 GLU A O 1
ATOM 574 N N . VAL A 1 72 ? -16.689 3.043 24.449 1.00 96.81 72 VAL A N 1
ATOM 575 C CA . VAL A 1 72 ? -16.250 3.796 23.260 1.00 96.81 72 VAL A CA 1
ATOM 576 C C . VAL A 1 72 ? -16.755 5.241 23.300 1.00 96.81 72 VAL A C 1
ATOM 578 O O . VAL A 1 72 ? -16.003 6.175 23.024 1.00 96.81 72 VAL A O 1
ATOM 581 N N . ARG A 1 73 ? -18.012 5.470 23.699 1.00 96.25 73 ARG A N 1
ATOM 582 C CA . ARG A 1 73 ? -18.591 6.818 23.798 1.00 96.25 73 ARG A CA 1
ATOM 583 C C . ARG A 1 73 ? -17.852 7.667 24.830 1.00 96.25 73 ARG A C 1
ATOM 585 O O . ARG A 1 73 ? -17.517 8.817 24.530 1.00 96.25 73 ARG A O 1
ATOM 592 N N . GLY A 1 74 ? -17.609 7.099 26.012 1.00 95.56 74 GLY A N 1
ATOM 593 C CA . GLY A 1 74 ? -16.914 7.736 27.130 1.00 95.56 74 GLY A CA 1
ATOM 594 C C . GLY A 1 74 ? -15.400 7.848 26.942 1.00 95.56 74 GLY A C 1
ATOM 595 O O . GLY A 1 74 ? -14.756 8.603 27.674 1.00 95.56 74 GLY A O 1
ATOM 596 N N . ALA A 1 75 ? -14.836 7.146 25.956 1.00 95.25 75 ALA A N 1
ATOM 597 C CA . ALA A 1 75 ? -13.421 7.208 25.638 1.00 95.25 75 ALA A CA 1
ATOM 598 C C . ALA A 1 75 ? -12.981 8.636 25.274 1.00 95.25 75 ALA A C 1
ATOM 600 O O . ALA A 1 75 ? -13.631 9.344 24.488 1.00 95.25 75 ALA A O 1
ATOM 601 N N . LYS A 1 76 ? -11.856 9.044 25.867 1.00 91.25 76 LYS A N 1
ATOM 602 C CA . LYS A 1 76 ? -11.189 10.328 25.620 1.00 91.25 76 LYS A CA 1
ATOM 603 C C . LYS A 1 76 ? -10.167 10.179 24.481 1.00 91.25 76 LYS A C 1
ATOM 605 O O . LYS A 1 76 ? -10.369 9.377 23.577 1.00 91.25 76 LYS A O 1
ATOM 610 N N . SER A 1 77 ? -9.095 10.968 24.514 1.00 93.00 77 SER A N 1
ATOM 611 C CA . SER A 1 77 ? -7.972 10.860 23.584 1.00 93.00 77 SER A CA 1
ATOM 612 C C . SER A 1 77 ? -7.077 9.663 23.945 1.00 93.00 77 SER A C 1
ATOM 614 O O . SER A 1 77 ? -6.822 9.463 25.134 1.00 93.00 77 SER A O 1
ATOM 616 N N . PRO A 1 78 ? -6.587 8.880 22.966 1.00 96.38 78 PRO A N 1
ATOM 617 C CA . PRO A 1 78 ? -5.647 7.789 23.208 1.00 96.38 78 PRO A CA 1
ATOM 618 C C . PRO A 1 78 ? -4.204 8.329 23.275 1.00 96.38 78 PRO A C 1
ATOM 620 O O . PRO A 1 78 ? -3.423 8.180 22.335 1.00 96.38 78 PRO A O 1
ATOM 623 N N . GLU A 1 79 ? -3.872 9.058 24.343 1.00 95.81 79 GLU A N 1
ATOM 624 C CA . GLU A 1 79 ? -2.608 9.804 24.459 1.00 95.81 79 GLU A CA 1
ATOM 625 C C . GLU A 1 79 ? -1.372 8.903 24.385 1.00 95.81 79 GLU A C 1
ATOM 627 O O . GLU A 1 79 ? -0.433 9.224 23.653 1.00 95.81 79 GLU A O 1
ATOM 632 N N . ASN A 1 80 ? -1.380 7.749 25.057 1.00 94.00 80 ASN A N 1
ATOM 633 C CA . ASN A 1 80 ? -0.242 6.832 25.033 1.00 94.00 80 ASN A CA 1
ATOM 634 C C . ASN A 1 80 ? -0.047 6.215 23.644 1.00 94.00 80 ASN A C 1
ATOM 636 O O . ASN A 1 80 ? 1.084 6.112 23.162 1.00 94.00 80 ASN A O 1
ATOM 640 N N . PHE A 1 81 ? -1.137 5.859 22.958 1.00 95.44 81 PHE A N 1
ATOM 641 C CA . PHE A 1 81 ? -1.066 5.405 21.569 1.00 95.44 81 PHE A CA 1
ATOM 642 C C . PHE A 1 81 ? -0.501 6.489 20.640 1.00 95.44 81 PHE A C 1
ATOM 644 O O . PHE A 1 81 ? 0.372 6.204 19.817 1.00 95.44 81 PHE A O 1
ATOM 651 N N . LEU A 1 82 ? -0.972 7.734 20.768 1.00 95.69 82 LEU A N 1
ATOM 652 C CA . LEU A 1 82 ? -0.494 8.848 19.947 1.00 95.69 82 LEU A CA 1
ATOM 653 C C . LEU A 1 82 ? 0.989 9.140 20.205 1.00 95.69 82 LEU A C 1
ATOM 655 O O . LEU A 1 82 ? 1.733 9.332 19.245 1.00 95.69 82 LEU A O 1
ATOM 659 N N . ASN A 1 83 ? 1.432 9.118 21.463 1.00 92.88 83 ASN A N 1
ATOM 660 C CA . ASN A 1 83 ? 2.833 9.328 21.834 1.00 92.88 83 ASN A CA 1
ATOM 661 C C . ASN A 1 83 ? 3.738 8.216 21.292 1.00 92.88 83 ASN A C 1
ATOM 663 O O . ASN A 1 83 ? 4.774 8.501 20.695 1.00 92.88 83 ASN A O 1
ATOM 667 N N . PHE A 1 84 ? 3.309 6.956 21.386 1.00 91.56 84 PHE A N 1
ATOM 668 C CA . PHE A 1 84 ? 4.016 5.845 20.750 1.00 91.56 84 PHE A CA 1
ATOM 669 C C . PHE A 1 84 ? 4.154 6.031 19.237 1.00 91.56 84 PHE A C 1
ATOM 671 O O . PHE A 1 84 ? 5.230 5.833 18.674 1.00 91.56 84 PHE A O 1
ATOM 678 N N . MET A 1 85 ? 3.077 6.436 18.565 1.00 93.81 85 MET A N 1
ATOM 679 C CA . MET A 1 85 ? 3.109 6.647 17.122 1.00 93.81 85 MET A CA 1
ATOM 680 C C . MET A 1 85 ? 3.994 7.839 16.728 1.00 93.81 85 MET A C 1
ATOM 682 O O . MET A 1 85 ? 4.713 7.738 15.734 1.00 93.81 85 MET A O 1
ATOM 686 N N . LYS A 1 86 ? 4.017 8.916 17.525 1.00 92.44 86 LYS A N 1
ATOM 687 C CA . LYS A 1 86 ? 4.969 10.034 17.378 1.00 92.44 86 LYS A CA 1
ATOM 688 C C . LYS A 1 86 ? 6.419 9.576 17.514 1.00 92.44 86 LYS A C 1
ATOM 690 O O . LYS A 1 86 ? 7.240 9.940 16.680 1.00 92.44 86 LYS A O 1
ATOM 695 N N . GLY A 1 87 ? 6.717 8.692 18.466 1.00 88.50 87 GLY A N 1
ATOM 696 C CA . GLY A 1 87 ? 8.054 8.109 18.624 1.00 88.50 87 GLY A CA 1
ATOM 697 C C . GLY A 1 87 ? 8.560 7.340 17.393 1.00 88.50 87 GLY A C 1
ATOM 698 O O . GLY A 1 87 ? 9.763 7.165 17.233 1.00 88.50 87 GLY A O 1
ATOM 699 N N . ASN A 1 88 ? 7.676 6.910 16.485 1.00 89.31 88 ASN A N 1
ATOM 700 C CA . ASN A 1 88 ? 8.059 6.193 15.262 1.00 89.31 88 ASN A CA 1
ATOM 701 C C . ASN A 1 88 ? 8.327 7.119 14.056 1.00 89.31 88 ASN A C 1
ATOM 703 O O . ASN A 1 88 ? 8.919 6.674 13.067 1.00 89.31 88 ASN A O 1
ATOM 707 N N . PHE A 1 89 ? 7.903 8.389 14.111 1.00 90.19 89 PHE A N 1
ATOM 708 C CA . PHE A 1 89 ? 7.962 9.327 12.987 1.00 90.19 89 PHE A CA 1
ATOM 709 C C . PHE A 1 89 ? 8.350 10.741 13.434 1.00 90.19 89 PHE A C 1
ATOM 711 O O . PHE A 1 89 ? 7.584 11.412 14.111 1.00 90.19 89 PHE A O 1
ATOM 718 N N . ALA A 1 90 ? 9.486 11.249 12.946 1.00 86.31 90 ALA A N 1
ATOM 719 C CA . ALA A 1 90 ? 9.906 12.628 13.230 1.00 86.31 90 ALA A CA 1
ATOM 720 C C . ALA A 1 90 ? 9.055 13.694 12.508 1.00 86.31 90 ALA A C 1
ATOM 722 O O . ALA A 1 90 ? 9.018 14.845 12.923 1.00 86.31 90 ALA A O 1
ATOM 723 N N . ASN A 1 91 ? 8.404 13.334 11.397 1.00 92.88 91 ASN A N 1
ATOM 724 C CA . ASN A 1 91 ? 7.561 14.245 10.626 1.00 92.88 91 ASN A CA 1
ATOM 725 C C . ASN A 1 91 ? 6.084 14.022 10.985 1.00 92.88 91 ASN A C 1
ATOM 727 O O . ASN A 1 91 ? 5.524 12.955 10.716 1.00 92.88 91 ASN A O 1
ATOM 731 N N . GLU A 1 92 ? 5.449 15.041 11.563 1.00 94.94 92 GLU A N 1
ATOM 732 C CA . GLU A 1 92 ? 4.047 14.975 11.987 1.00 94.94 92 GLU A CA 1
ATOM 733 C C . GLU A 1 92 ? 3.064 14.839 10.816 1.00 94.94 92 GLU A C 1
ATOM 735 O O . GLU A 1 92 ? 2.046 14.160 10.950 1.00 94.94 92 GLU A O 1
ATOM 740 N N . GLU A 1 93 ? 3.359 15.420 9.649 1.00 96.88 93 GLU A N 1
ATOM 741 C CA . GLU A 1 93 ? 2.532 15.252 8.447 1.00 96.88 93 GLU A CA 1
ATOM 742 C C . GLU A 1 93 ? 2.578 13.804 7.956 1.00 96.88 93 GLU A C 1
ATOM 744 O O . GLU A 1 93 ? 1.546 13.229 7.605 1.00 96.88 93 GLU A O 1
ATOM 749 N N . THR A 1 94 ? 3.763 13.183 7.981 1.00 96.44 94 THR A N 1
ATOM 750 C CA . THR A 1 94 ? 3.942 11.757 7.673 1.00 96.44 94 THR A CA 1
ATOM 751 C C . THR A 1 94 ? 3.089 10.912 8.615 1.00 96.44 94 THR A C 1
ATOM 753 O O . THR A 1 94 ? 2.311 10.074 8.151 1.00 96.44 94 THR A O 1
ATOM 756 N N . LEU A 1 95 ? 3.154 11.181 9.921 1.00 97.12 95 LEU A N 1
ATOM 757 C CA . LEU A 1 95 ? 2.340 10.484 10.911 1.00 97.12 95 LEU A CA 1
ATOM 758 C C . LEU A 1 95 ? 0.833 10.697 10.688 1.00 97.12 95 LEU A C 1
ATOM 760 O O . LEU A 1 95 ? 0.057 9.741 10.712 1.00 97.12 95 LEU A O 1
ATOM 764 N N . ASN A 1 96 ? 0.400 11.929 10.428 1.00 97.94 96 ASN A N 1
ATOM 765 C CA . ASN A 1 96 ? -1.006 12.230 10.174 1.00 97.94 96 ASN A CA 1
ATOM 766 C C . ASN A 1 96 ? -1.512 11.539 8.896 1.00 97.94 96 ASN A C 1
ATOM 768 O O . ASN A 1 96 ? -2.609 10.981 8.887 1.00 97.94 96 ASN A O 1
ATOM 772 N N . SER A 1 97 ? -0.691 11.490 7.842 1.00 98.12 97 SER A N 1
ATOM 773 C CA . SER A 1 97 ? -1.003 10.740 6.622 1.00 98.12 97 SER A CA 1
ATOM 774 C C . SER A 1 97 ? -1.133 9.236 6.887 1.00 98.12 97 SER A C 1
ATOM 776 O O . SER A 1 97 ? -2.007 8.586 6.313 1.00 98.12 97 SER A O 1
ATOM 778 N N . LEU A 1 98 ? -0.326 8.678 7.799 1.00 98.19 98 LEU A N 1
ATOM 779 C CA . LEU A 1 98 ? -0.463 7.293 8.247 1.00 98.19 98 LEU A CA 1
ATOM 780 C C . LEU A 1 98 ? -1.763 7.079 9.030 1.00 98.19 98 LEU A C 1
ATOM 782 O O . LEU A 1 98 ? -2.429 6.071 8.811 1.00 98.19 98 LEU A O 1
ATOM 786 N N . PHE A 1 99 ? -2.174 8.011 9.894 1.00 98.56 99 PHE A N 1
ATOM 787 C CA . PHE A 1 99 ? -3.459 7.901 10.590 1.00 98.56 99 PHE A CA 1
ATOM 788 C C . PHE A 1 99 ? -4.648 7.884 9.627 1.00 98.56 99 PHE A C 1
ATOM 790 O O . PHE A 1 99 ? -5.559 7.082 9.821 1.00 98.56 99 PHE A O 1
ATOM 797 N N . TYR A 1 100 ? -4.623 8.685 8.557 1.00 98.56 100 TYR A N 1
ATOM 798 C CA . TYR A 1 100 ? -5.636 8.589 7.502 1.00 98.56 100 TYR A CA 1
ATOM 799 C C . TYR A 1 100 ? -5.617 7.230 6.801 1.00 98.56 100 TYR A C 1
ATOM 801 O O . TYR A 1 100 ? -6.678 6.644 6.601 1.00 98.56 100 TYR A O 1
ATOM 809 N N . TYR A 1 101 ? -4.444 6.676 6.490 1.00 98.31 101 TYR A N 1
ATOM 810 C CA . TYR A 1 101 ? -4.365 5.322 5.938 1.00 98.31 101 TYR A CA 1
ATOM 811 C C . TYR A 1 101 ? -4.930 4.264 6.903 1.00 98.31 101 TYR A C 1
ATOM 813 O O . TYR A 1 101 ? -5.764 3.450 6.512 1.00 98.31 101 TYR A O 1
ATOM 821 N N . LEU A 1 102 ? -4.543 4.301 8.182 1.00 98.25 102 LEU A N 1
ATOM 822 C CA . LEU A 1 102 ? -5.039 3.372 9.205 1.00 98.25 102 LEU A CA 1
ATOM 823 C C . LEU A 1 102 ? -6.546 3.529 9.463 1.00 98.25 102 LEU A C 1
ATOM 825 O O . LEU A 1 102 ? -7.207 2.550 9.804 1.00 98.25 102 LEU A O 1
ATOM 829 N N . SER A 1 103 ? -7.114 4.719 9.245 1.00 97.94 103 SER A N 1
ATOM 830 C CA . SER A 1 103 ? -8.559 4.966 9.350 1.00 97.94 103 SER A CA 1
ATOM 831 C C . SER A 1 103 ? -9.397 4.178 8.332 1.00 97.94 103 SER A C 1
ATOM 833 O O . SER A 1 103 ? -10.585 3.944 8.548 1.00 97.94 103 SER A O 1
ATOM 835 N N . LEU A 1 104 ? -8.784 3.684 7.250 1.00 96.31 104 LEU A N 1
ATOM 836 C CA . LEU A 1 104 ? -9.451 2.813 6.276 1.00 96.31 104 LEU A CA 1
ATOM 837 C C . LEU A 1 104 ? -9.757 1.409 6.823 1.00 96.31 104 LEU A C 1
ATOM 839 O O . LEU A 1 104 ? -10.562 0.678 6.241 1.00 96.31 104 LEU A O 1
ATOM 843 N N . ILE A 1 105 ? -9.104 1.009 7.919 1.00 95.75 105 ILE A N 1
ATOM 844 C CA . ILE A 1 105 ? -9.294 -0.299 8.554 1.00 95.75 105 ILE A CA 1
ATOM 845 C C . ILE A 1 105 ? -10.711 -0.426 9.128 1.00 95.75 105 ILE A C 1
ATOM 847 O O . ILE A 1 105 ? -11.443 -1.302 8.662 1.00 95.75 105 ILE A O 1
ATOM 851 N N . PRO A 1 106 ? -11.159 0.423 10.079 1.00 94.69 106 PRO A N 1
ATOM 852 C CA . PRO A 1 106 ? -12.501 0.299 10.646 1.00 94.69 106 PRO A CA 1
ATOM 853 C C . PRO A 1 106 ? -13.608 0.424 9.594 1.00 94.69 106 PRO A C 1
ATOM 855 O O . PRO A 1 106 ? -14.623 -0.262 9.705 1.00 94.69 106 PRO A O 1
ATOM 858 N N . SER A 1 107 ? -13.419 1.243 8.552 1.00 91.81 107 SER A N 1
ATOM 859 C CA . SER A 1 107 ? -14.432 1.446 7.506 1.00 91.81 107 SER A CA 1
ATOM 860 C C . SER A 1 107 ? -14.608 0.257 6.569 1.00 91.81 107 SER A C 1
ATOM 862 O O . SER A 1 107 ? -15.654 0.154 5.921 1.00 91.81 107 SER A O 1
ATOM 864 N N . ARG A 1 108 ? -13.599 -0.627 6.480 1.00 89.56 108 ARG A N 1
ATOM 865 C CA . ARG A 1 108 ? -13.543 -1.740 5.516 1.00 89.56 108 ARG A CA 1
ATOM 866 C C . ARG A 1 108 ? -13.681 -1.275 4.059 1.00 89.56 108 ARG A C 1
ATOM 868 O O . ARG A 1 108 ? -14.097 -2.032 3.177 1.00 89.56 108 ARG A O 1
ATOM 875 N N . ASN A 1 109 ? -13.370 -0.003 3.801 1.00 88.12 109 ASN A N 1
ATOM 876 C CA . ASN A 1 109 ? -13.527 0.609 2.493 1.00 88.12 109 ASN A CA 1
ATOM 877 C C . ASN A 1 109 ? -12.254 0.433 1.658 1.00 88.12 109 ASN A C 1
ATOM 879 O O . ASN A 1 109 ? -11.299 1.201 1.762 1.00 88.12 109 ASN A O 1
ATOM 883 N N . THR A 1 110 ? -12.256 -0.574 0.790 1.00 88.88 110 THR A N 1
ATOM 884 C CA . THR A 1 110 ? -11.190 -0.824 -0.194 1.00 88.88 110 THR A CA 1
ATOM 885 C C . THR A 1 110 ? -11.354 0.010 -1.473 1.00 88.88 110 THR A C 1
ATOM 887 O O . THR A 1 110 ? -10.471 0.030 -2.325 1.00 88.88 110 THR A O 1
ATOM 890 N N . GLY A 1 111 ? -12.451 0.767 -1.609 1.00 89.69 111 GLY A N 1
ATOM 891 C CA . GLY A 1 111 ? -12.796 1.520 -2.819 1.00 89.69 111 GLY A CA 1
ATOM 892 C C . GLY A 1 111 ? -11.843 2.670 -3.159 1.00 89.69 111 GLY A C 1
ATOM 893 O O . GLY A 1 111 ? -11.774 3.071 -4.320 1.00 89.69 111 GLY A O 1
ATOM 894 N N . TYR A 1 112 ? -11.072 3.163 -2.186 1.00 92.75 112 TYR A N 1
ATOM 895 C CA . TYR A 1 112 ? -10.042 4.186 -2.410 1.00 92.75 112 TYR A CA 1
ATOM 896 C C . TYR A 1 112 ? -8.731 3.642 -2.978 1.00 92.75 112 TYR A C 1
ATOM 898 O O . TYR A 1 112 ? -7.864 4.418 -3.366 1.00 92.75 112 TYR A O 1
ATOM 906 N N . LYS A 1 113 ? -8.609 2.317 -3.100 1.00 94.62 113 LYS A N 1
ATOM 907 C CA . LYS A 1 113 ? -7.494 1.648 -3.770 1.00 94.62 113 LYS A CA 1
ATOM 908 C C . LYS A 1 113 ? -6.127 1.944 -3.170 1.00 94.62 113 LYS A C 1
ATOM 910 O O . LYS A 1 113 ? -5.168 2.157 -3.905 1.00 94.62 113 LYS A O 1
ATOM 915 N N . TYR A 1 114 ? -6.030 1.885 -1.847 1.00 96.19 114 TYR A N 1
ATOM 916 C CA . TYR A 1 114 ? -4.757 1.935 -1.138 1.00 96.19 114 TYR A CA 1
ATOM 917 C C . TYR A 1 114 ? -4.383 0.567 -0.569 1.00 96.19 114 TYR A C 1
ATOM 919 O O . TYR A 1 114 ? -5.226 -0.157 -0.051 1.00 96.19 114 TYR A O 1
ATOM 927 N N . GLY A 1 115 ? -3.099 0.236 -0.645 1.00 95.56 115 GLY A N 1
ATOM 928 C CA . GLY A 1 115 ? -2.471 -0.857 0.083 1.00 95.56 115 GLY A CA 1
ATOM 929 C C . GLY A 1 115 ? -1.175 -0.369 0.721 1.00 95.56 115 GLY A C 1
ATOM 930 O O . GLY A 1 115 ? -0.387 0.349 0.101 1.00 95.56 115 GLY A O 1
ATOM 931 N N . GLY A 1 116 ? -0.971 -0.730 1.978 1.00 96.25 116 GLY A N 1
ATOM 932 C CA . GLY A 1 116 ? 0.089 -0.204 2.824 1.00 96.25 116 GLY A CA 1
ATOM 933 C C . GLY A 1 116 ? 1.381 -0.977 2.635 1.00 96.25 116 GLY A C 1
ATOM 934 O O . GLY A 1 116 ? 1.383 -2.207 2.652 1.00 96.25 116 GLY A O 1
ATOM 935 N N . ILE A 1 117 ? 2.490 -0.260 2.496 1.00 95.31 117 ILE A N 1
ATOM 936 C CA . ILE A 1 117 ? 3.837 -0.832 2.491 1.00 95.31 117 ILE A CA 1
ATOM 937 C C . ILE A 1 117 ? 4.654 -0.088 3.544 1.00 95.31 117 ILE A C 1
ATOM 939 O O . ILE A 1 117 ? 5.036 1.065 3.360 1.00 95.31 117 ILE A O 1
ATOM 943 N N . PHE A 1 118 ? 4.880 -0.738 4.680 1.00 95.69 118 PHE A N 1
ATOM 944 C CA . PHE A 1 118 ? 5.613 -0.196 5.816 1.00 95.69 118 PHE A CA 1
ATOM 945 C C . PHE A 1 118 ? 7.040 -0.739 5.770 1.00 95.69 118 PHE A C 1
ATOM 947 O O . PHE A 1 118 ? 7.272 -1.936 5.961 1.00 95.69 118 PHE A O 1
ATOM 954 N N . LEU A 1 119 ? 7.994 0.149 5.507 1.00 93.25 119 LEU A N 1
ATOM 955 C CA . LEU A 1 119 ? 9.409 -0.171 5.335 1.00 93.25 119 LEU A CA 1
ATOM 956 C C . LEU A 1 119 ? 10.241 0.461 6.442 1.00 93.25 119 LEU A C 1
ATOM 958 O O . LEU A 1 119 ? 9.886 1.502 6.977 1.00 93.25 119 LEU A O 1
ATOM 962 N N . GLY A 1 120 ? 11.345 -0.174 6.803 1.00 90.31 120 GLY A N 1
ATOM 963 C CA . GLY A 1 120 ? 12.313 0.343 7.771 1.00 90.31 120 GLY A CA 1
ATOM 964 C C . GLY A 1 120 ? 13.152 -0.794 8.331 1.00 90.31 120 GLY A C 1
ATOM 965 O O . GLY A 1 120 ? 12.802 -1.953 8.139 1.00 90.31 120 GLY A O 1
ATOM 966 N N . GLU A 1 121 ? 14.206 -0.504 9.075 1.00 87.81 121 GLU A N 1
ATOM 967 C CA . GLU A 1 121 ? 15.057 -1.554 9.641 1.00 87.81 121 GLU A CA 1
ATOM 968 C C . GLU A 1 121 ? 14.412 -2.295 10.831 1.00 87.81 121 GLU A C 1
ATOM 970 O O . GLU A 1 121 ? 13.237 -2.134 11.163 1.00 87.81 121 GLU A O 1
ATOM 975 N N . HIS A 1 122 ? 15.176 -3.171 11.469 1.00 85.19 122 HIS A N 1
ATOM 976 C CA . HIS A 1 122 ? 14.806 -3.807 12.731 1.00 85.19 122 HIS A CA 1
ATOM 977 C C . HIS A 1 122 ? 14.547 -2.747 13.811 1.00 85.19 122 HIS A C 1
ATOM 979 O O . HIS A 1 122 ? 15.204 -1.713 13.834 1.00 85.19 122 HIS A O 1
ATOM 985 N N . ASP A 1 123 ? 13.628 -3.043 14.731 1.00 84.88 123 ASP A N 1
ATOM 986 C CA . ASP A 1 123 ? 13.391 -2.243 15.942 1.00 84.88 123 ASP A CA 1
ATOM 987 C C . ASP A 1 123 ? 12.878 -0.814 15.697 1.00 84.88 123 ASP A C 1
ATOM 989 O O . ASP A 1 123 ? 13.047 0.061 16.531 1.00 84.88 123 ASP A O 1
ATOM 993 N N . THR A 1 124 ? 12.186 -0.570 14.580 1.00 88.25 124 THR A N 1
ATOM 994 C CA . THR A 1 124 ? 11.622 0.758 14.263 1.00 88.25 124 THR A CA 1
ATOM 995 C C . THR A 1 124 ? 10.144 0.931 14.639 1.00 88.25 124 THR A C 1
ATOM 997 O O . THR A 1 124 ? 9.464 1.805 14.113 1.00 88.25 124 THR A O 1
ATOM 1000 N N . GLY A 1 125 ? 9.575 0.018 15.432 1.00 87.81 125 GLY A N 1
ATOM 1001 C CA . GLY A 1 125 ? 8.163 0.076 15.844 1.00 87.81 125 GLY A CA 1
ATOM 1002 C C . GLY A 1 125 ? 7.129 -0.451 14.834 1.00 87.81 125 GLY A C 1
ATOM 1003 O O . GLY A 1 125 ? 5.985 -0.653 15.226 1.00 87.81 125 GLY A O 1
ATOM 1004 N N . LYS A 1 126 ? 7.501 -0.786 13.584 1.00 91.81 126 LYS A N 1
ATOM 1005 C CA . LYS A 1 126 ? 6.581 -1.328 12.545 1.00 91.81 126 LYS A CA 1
ATOM 1006 C C . LYS A 1 126 ? 5.709 -2.484 13.033 1.00 91.81 126 LYS A C 1
ATOM 1008 O O . LYS A 1 126 ? 4.484 -2.437 12.943 1.00 91.81 126 LYS A O 1
ATOM 1013 N N . SER A 1 127 ? 6.351 -3.545 13.523 1.00 90.25 127 SER A N 1
ATOM 1014 C CA . SER A 1 127 ? 5.650 -4.748 13.977 1.00 90.25 127 SER A CA 1
ATOM 1015 C C . SER A 1 127 ? 4.798 -4.453 15.209 1.00 90.25 127 SER A C 1
ATOM 1017 O O . SER A 1 127 ? 3.677 -4.941 15.293 1.00 90.25 127 SER A O 1
ATOM 1019 N N . THR A 1 128 ? 5.282 -3.597 16.115 1.00 91.75 128 THR A N 1
ATOM 1020 C CA . THR A 1 128 ? 4.534 -3.147 17.295 1.00 91.75 128 THR A CA 1
ATOM 1021 C C . THR A 1 128 ? 3.279 -2.374 16.893 1.00 91.75 128 THR A C 1
ATOM 1023 O O . THR A 1 128 ? 2.208 -2.674 17.408 1.00 91.75 128 THR A O 1
ATOM 1026 N N . THR A 1 129 ? 3.356 -1.460 15.918 1.00 94.62 129 THR A N 1
ATOM 1027 C CA . THR A 1 129 ? 2.182 -0.762 15.371 1.00 94.62 129 THR A CA 1
ATOM 1028 C C . THR A 1 129 ? 1.148 -1.754 14.843 1.00 94.62 129 THR A C 1
ATOM 1030 O O . THR A 1 129 ? -0.025 -1.646 15.190 1.00 94.62 129 THR A O 1
ATOM 1033 N N . LEU A 1 130 ? 1.562 -2.753 14.054 1.00 94.88 130 LEU A N 1
ATOM 1034 C CA . LEU A 1 130 ? 0.633 -3.774 13.557 1.00 94.88 130 LEU A CA 1
ATOM 1035 C C . LEU A 1 130 ? 0.025 -4.614 14.688 1.00 94.88 130 LEU A C 1
ATOM 1037 O O . LEU A 1 130 ? -1.170 -4.884 14.647 1.00 94.88 130 LEU A O 1
ATOM 1041 N N . ASN A 1 131 ? 0.809 -4.973 15.709 1.00 94.50 131 ASN A N 1
ATOM 1042 C CA . ASN A 1 131 ? 0.321 -5.705 16.882 1.00 94.50 131 ASN A CA 1
ATOM 1043 C C . ASN A 1 131 ? -0.726 -4.893 17.665 1.00 94.50 131 ASN A C 1
ATOM 1045 O O . ASN A 1 131 ? -1.738 -5.448 18.085 1.00 94.50 131 ASN A O 1
ATOM 1049 N N . VAL A 1 132 ? -0.513 -3.582 17.834 1.00 95.75 132 VAL A N 1
ATOM 1050 C CA . VAL A 1 132 ? -1.483 -2.685 18.483 1.00 95.75 132 VAL A CA 1
ATOM 1051 C C . VAL A 1 132 ? -2.780 -2.633 17.678 1.00 95.75 132 VAL A C 1
ATOM 1053 O O . VAL A 1 132 ? -3.850 -2.840 18.239 1.00 95.75 132 VAL A O 1
ATOM 1056 N N . ILE A 1 133 ? -2.703 -2.424 16.360 1.00 97.12 133 ILE A N 1
ATOM 1057 C CA . ILE A 1 133 ? -3.892 -2.401 15.492 1.00 97.12 133 ILE A CA 1
ATOM 1058 C C . ILE A 1 133 ? -4.621 -3.754 15.504 1.00 97.12 133 ILE A C 1
ATOM 1060 O O . ILE A 1 133 ? -5.848 -3.787 15.564 1.00 97.12 133 ILE A O 1
ATOM 1064 N N . GLU A 1 134 ? -3.891 -4.871 15.486 1.00 95.75 134 GLU A N 1
ATOM 1065 C CA . GLU A 1 134 ? -4.464 -6.216 15.605 1.00 95.75 134 GLU A CA 1
ATOM 1066 C C . GLU A 1 134 ? -5.219 -6.405 16.927 1.00 95.75 134 GLU A C 1
ATOM 1068 O O . GLU A 1 134 ? -6.309 -6.973 16.928 1.00 95.75 134 GLU A O 1
ATOM 1073 N N . ALA A 1 135 ? -4.673 -5.898 18.035 1.00 96.12 135 ALA A N 1
ATOM 1074 C CA . ALA A 1 135 ? -5.290 -5.987 19.355 1.00 96.12 135 ALA A CA 1
ATOM 1075 C C . ALA A 1 135 ? -6.519 -5.073 19.504 1.00 96.12 135 ALA A C 1
ATOM 1077 O O . ALA A 1 135 ? -7.519 -5.488 20.092 1.00 96.12 135 ALA A O 1
ATOM 1078 N N . VAL A 1 136 ? -6.467 -3.860 18.942 1.00 97.12 136 VAL A N 1
ATOM 1079 C CA . VAL A 1 136 ? -7.589 -2.906 18.914 1.00 97.12 136 VAL A CA 1
ATOM 1080 C C . VAL A 1 136 ? -8.761 -3.458 18.094 1.00 97.12 136 VAL A C 1
ATOM 1082 O O . VAL A 1 136 ? -9.913 -3.379 18.508 1.00 97.12 136 VAL A O 1
ATOM 1085 N N . PHE A 1 137 ? -8.479 -4.064 16.940 1.00 95.62 137 PHE A N 1
ATOM 1086 C CA . PHE A 1 137 ? -9.481 -4.683 16.068 1.00 95.62 137 PHE A CA 1
ATOM 1087 C C . PHE A 1 137 ? -9.494 -6.209 16.217 1.00 95.62 137 PHE A C 1
ATOM 1089 O O . PHE A 1 137 ? -9.562 -6.939 15.223 1.00 95.62 137 PHE A O 1
ATOM 1096 N N . SER A 1 138 ? -9.406 -6.691 17.461 1.00 91.25 138 SER A N 1
ATOM 1097 C CA . SER A 1 138 ? -9.347 -8.121 17.776 1.00 91.25 138 SER A CA 1
ATOM 1098 C C . SER A 1 138 ? -10.466 -8.900 17.081 1.00 91.25 138 SER A C 1
ATOM 1100 O O . SER A 1 138 ? -11.617 -8.464 17.034 1.00 91.25 138 SER A O 1
ATOM 1102 N N . GLY A 1 139 ? -10.112 -10.034 16.478 1.00 87.94 139 GLY A N 1
ATOM 1103 C CA . GLY A 1 139 ? -11.029 -10.845 15.675 1.00 87.94 139 GLY A CA 1
ATOM 1104 C C . GLY A 1 139 ? -11.335 -10.274 14.288 1.00 87.94 139 GLY A C 1
ATOM 1105 O O . GLY A 1 139 ? -11.730 -11.018 13.408 1.00 87.94 139 GLY A O 1
ATOM 1106 N N . CYS A 1 140 ? -11.094 -8.995 14.000 1.00 91.81 140 CYS A N 1
ATOM 1107 C CA . CYS A 1 140 ? -11.356 -8.424 12.673 1.00 91.81 140 CYS A CA 1
ATOM 1108 C C . CYS A 1 140 ? -10.120 -8.417 11.757 1.00 91.81 140 CYS A C 1
ATOM 1110 O O . CYS A 1 140 ? -10.264 -8.303 10.540 1.00 91.81 140 CYS A O 1
ATOM 1112 N N . CYS A 1 141 ? -8.919 -8.568 12.311 1.00 94.44 141 CYS A N 1
ATOM 1113 C CA . CYS A 1 141 ? -7.659 -8.629 11.568 1.00 94.44 141 CYS A CA 1
ATOM 1114 C C . CYS A 1 141 ? -7.235 -10.074 11.254 1.00 94.44 141 CYS A C 1
ATOM 1116 O O . CYS A 1 141 ? -7.658 -11.028 11.906 1.00 94.44 141 CYS A O 1
ATOM 1118 N N . THR A 1 142 ? -6.370 -10.248 10.254 1.00 93.44 142 THR A N 1
ATOM 1119 C CA . THR A 1 142 ? -5.724 -11.537 9.975 1.00 93.44 142 THR A CA 1
ATOM 1120 C C . THR A 1 142 ? -4.266 -11.362 9.566 1.00 93.44 142 THR A C 1
ATOM 1122 O O . THR A 1 142 ? -3.866 -10.301 9.089 1.00 93.44 142 THR A O 1
ATOM 1125 N N . ARG A 1 143 ? -3.462 -12.416 9.716 1.00 91.94 143 ARG A N 1
ATOM 1126 C CA . ARG A 1 143 ? -2.088 -12.469 9.208 1.00 91.94 143 ARG A CA 1
ATOM 1127 C C . ARG A 1 143 ? -1.999 -13.432 8.035 1.00 91.94 143 ARG A C 1
ATOM 1129 O O . ARG A 1 143 ? -2.490 -14.560 8.120 1.00 91.94 143 ARG A O 1
ATOM 1136 N N . LEU A 1 144 ? -1.332 -12.997 6.971 1.00 87.75 144 LEU A N 1
ATOM 1137 C CA . LEU A 1 144 ? -1.057 -13.812 5.791 1.00 87.75 144 LEU A CA 1
ATOM 1138 C C . LEU A 1 144 ? 0.430 -14.125 5.692 1.00 87.75 144 LEU A C 1
ATOM 1140 O O . LEU A 1 144 ? 1.289 -13.344 6.105 1.00 87.75 144 LEU A O 1
ATOM 1144 N N . LYS A 1 145 ? 0.730 -15.262 5.071 1.00 83.38 145 LYS A N 1
ATOM 1145 C CA . LYS A 1 145 ? 2.099 -15.602 4.677 1.00 83.38 145 LYS A CA 1
ATOM 1146 C C . LYS A 1 145 ? 2.539 -14.735 3.499 1.00 83.38 145 LYS A C 1
ATOM 1148 O O . LYS A 1 145 ? 1.749 -14.477 2.591 1.00 83.38 145 LYS A O 1
ATOM 1153 N N . SER A 1 146 ? 3.810 -14.342 3.476 1.00 77.56 146 SER A N 1
ATOM 1154 C CA . SER A 1 146 ? 4.374 -13.513 2.403 1.00 77.56 146 SER A CA 1
ATOM 1155 C C . SER A 1 146 ? 4.269 -14.160 1.017 1.00 77.56 146 SER A C 1
ATOM 1157 O O . SER A 1 146 ? 3.992 -13.457 0.048 1.00 77.56 146 SER A O 1
ATOM 1159 N N . ASP A 1 147 ? 4.335 -15.492 0.930 1.00 76.62 147 ASP A N 1
ATOM 1160 C CA . ASP A 1 147 ? 4.157 -16.266 -0.312 1.00 76.62 147 ASP A CA 1
ATOM 1161 C C . ASP A 1 147 ? 2.823 -16.018 -1.038 1.00 76.62 147 ASP A C 1
ATOM 1163 O O . ASP A 1 147 ? 2.699 -16.312 -2.223 1.00 76.62 147 ASP A O 1
ATOM 1167 N N . VAL A 1 148 ? 1.815 -15.486 -0.343 1.00 76.19 148 VAL A N 1
ATOM 1168 C CA . VAL A 1 148 ? 0.499 -15.175 -0.921 1.00 76.19 148 VAL A CA 1
ATOM 1169 C C . VAL A 1 148 ? 0.568 -13.938 -1.819 1.00 76.19 148 VAL A C 1
ATOM 1171 O O . VAL A 1 148 ? -0.135 -13.858 -2.822 1.00 76.19 148 VAL A O 1
ATOM 1174 N N . LEU A 1 149 ? 1.428 -12.975 -1.473 1.00 75.50 149 LEU A N 1
ATOM 1175 C CA . LEU A 1 149 ? 1.615 -11.729 -2.225 1.00 75.50 149 LEU A CA 1
ATOM 1176 C C . LEU A 1 149 ? 2.862 -11.750 -3.109 1.00 75.50 149 LEU A C 1
ATOM 1178 O O . LEU A 1 149 ? 3.023 -10.880 -3.966 1.00 75.50 149 LEU A O 1
ATOM 1182 N N . VAL A 1 150 ? 3.750 -12.718 -2.894 1.00 69.00 150 VAL A N 1
ATOM 1183 C CA . VAL A 1 150 ? 5.069 -12.775 -3.516 1.00 69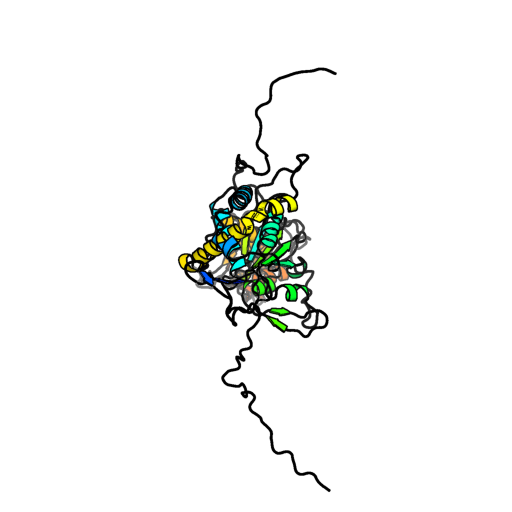.00 150 VAL A CA 1
ATOM 1184 C C . VAL A 1 150 ? 5.121 -13.888 -4.553 1.00 69.00 150 VAL A C 1
ATOM 1186 O O . VAL A 1 150 ? 4.719 -15.024 -4.311 1.00 69.00 150 VAL A O 1
ATOM 1189 N N . SER A 1 151 ? 5.647 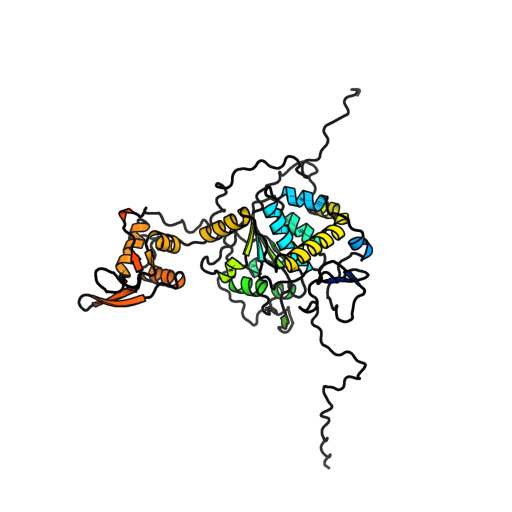-13.581 -5.737 1.00 61.84 151 SER A N 1
ATOM 1190 C CA . SER A 1 151 ? 5.811 -14.572 -6.791 1.00 61.84 151 SER A CA 1
ATOM 1191 C C . SER A 1 151 ? 6.944 -15.542 -6.444 1.00 61.84 151 SER A C 1
ATOM 1193 O O . SER A 1 151 ? 8.119 -15.255 -6.672 1.00 61.84 151 SER A O 1
ATOM 1195 N N . SER A 1 152 ? 6.604 -16.729 -5.954 1.00 47.16 152 SER A N 1
ATOM 1196 C CA . SER A 1 152 ? 7.540 -17.854 -5.899 1.00 47.16 152 SER A CA 1
ATOM 1197 C C . SER A 1 152 ? 7.632 -18.506 -7.285 1.00 47.16 152 SER A C 1
ATOM 1199 O O . SER A 1 152 ? 6.938 -19.474 -7.594 1.00 47.16 152 SER A O 1
ATOM 1201 N N . GLY A 1 153 ? 8.454 -17.930 -8.168 1.00 42.53 153 GLY A N 1
ATOM 1202 C CA . GLY A 1 153 ? 8.949 -18.607 -9.376 1.00 42.53 153 GLY A CA 1
ATOM 1203 C C . GLY A 1 153 ? 7.907 -18.987 -10.437 1.00 42.53 153 GLY A C 1
ATOM 1204 O O . GLY A 1 153 ? 7.977 -20.076 -11.002 1.00 42.53 153 GLY A O 1
ATOM 1205 N N . GLY A 1 154 ? 6.943 -18.112 -10.740 1.00 38.06 154 GLY A N 1
ATOM 1206 C CA . GLY A 1 154 ? 6.061 -18.288 -11.904 1.00 38.06 154 GLY A CA 1
ATOM 1207 C C . GLY A 1 154 ? 4.961 -19.347 -11.761 1.00 38.06 154 GLY A C 1
ATOM 1208 O O . GLY A 1 154 ? 4.274 -19.633 -12.745 1.00 38.06 154 GLY A O 1
ATOM 1209 N N . ARG A 1 155 ? 4.730 -19.901 -10.560 1.00 41.59 155 ARG A N 1
ATOM 1210 C CA . ARG A 1 155 ? 3.497 -20.655 -10.298 1.00 41.59 155 ARG A CA 1
ATOM 1211 C C . ARG A 1 155 ? 2.308 -19.702 -10.342 1.00 41.59 155 ARG A C 1
ATOM 1213 O O . ARG A 1 155 ? 2.028 -18.990 -9.384 1.00 41.59 155 ARG A O 1
ATOM 1220 N N . LYS A 1 156 ? 1.590 -19.713 -11.463 1.00 46.66 156 LYS A N 1
ATOM 1221 C CA . LYS A 1 156 ? 0.170 -19.368 -11.454 1.00 46.66 156 LYS A CA 1
ATOM 1222 C C . LYS A 1 156 ? -0.507 -20.419 -10.581 1.00 46.66 156 LYS A C 1
ATOM 1224 O O . LYS A 1 156 ? -0.410 -21.599 -10.912 1.00 46.66 156 LYS A O 1
ATOM 1229 N N . MET A 1 157 ? -1.129 -20.007 -9.478 1.00 53.06 157 MET A N 1
ATOM 1230 C CA . MET A 1 157 ? -2.040 -20.885 -8.744 1.00 53.06 157 MET A CA 1
ATOM 1231 C C . MET A 1 157 ? -3.024 -21.460 -9.760 1.00 53.06 157 MET A C 1
ATOM 1233 O O . MET A 1 157 ? -3.667 -20.718 -10.507 1.00 53.06 157 MET A O 1
ATOM 1237 N N . SER A 1 158 ? -3.054 -22.784 -9.879 1.00 51.53 158 SER A N 1
ATOM 1238 C CA . SER A 1 158 ? -4.022 -23.431 -10.759 1.00 51.53 158 SER A CA 1
ATOM 1239 C C . SER A 1 158 ? -5.412 -23.135 -10.203 1.00 51.53 158 SER A C 1
ATOM 1241 O O . SER A 1 158 ? -5.608 -23.234 -8.996 1.00 51.53 158 SER A O 1
ATOM 1243 N N . GLY A 1 159 ? -6.395 -22.810 -11.050 1.00 53.97 159 GLY A N 1
ATOM 1244 C CA . GLY A 1 159 ? -7.762 -22.492 -10.599 1.00 53.97 159 GLY A CA 1
ATOM 1245 C C . GLY A 1 159 ? -8.445 -23.611 -9.792 1.00 53.97 159 GLY A C 1
ATOM 1246 O O . GLY A 1 159 ? -9.475 -23.382 -9.171 1.00 53.97 159 GLY A O 1
ATOM 1247 N N . ASN A 1 160 ? -7.857 -24.815 -9.769 1.00 59.09 160 ASN A N 1
ATOM 1248 C CA . ASN A 1 160 ? -8.316 -25.956 -8.979 1.00 59.09 160 ASN A CA 1
ATOM 1249 C C . ASN A 1 160 ? -7.588 -26.146 -7.635 1.00 59.09 160 ASN A C 1
ATOM 1251 O O . ASN A 1 160 ? -7.987 -27.028 -6.872 1.00 59.09 160 ASN A O 1
ATOM 1255 N N . GLU A 1 161 ? -6.537 -25.390 -7.324 1.00 67.38 161 GLU A N 1
ATOM 1256 C CA . GLU A 1 161 ? -5.828 -25.508 -6.044 1.00 67.38 161 GLU A CA 1
ATOM 1257 C C . GLU A 1 161 ? -6.624 -24.853 -4.906 1.00 67.38 161 GLU A C 1
ATOM 1259 O O . GLU A 1 161 ? -7.346 -23.879 -5.105 1.00 67.38 161 GLU A O 1
ATOM 1264 N N . ALA A 1 162 ? -6.532 -25.414 -3.698 1.00 67.38 162 ALA A N 1
ATOM 1265 C CA . ALA A 1 162 ? -7.116 -24.785 -2.518 1.00 67.38 162 ALA A CA 1
ATOM 1266 C C . ALA A 1 162 ? -6.330 -23.512 -2.167 1.00 67.38 162 ALA A C 1
ATOM 1268 O O . ALA A 1 162 ? -5.099 -23.512 -2.187 1.00 67.38 162 ALA A O 1
ATOM 1269 N N . THR A 1 163 ? -7.038 -22.447 -1.797 1.00 78.94 163 THR A N 1
ATOM 1270 C CA . THR A 1 163 ? -6.483 -21.111 -1.535 1.00 78.94 163 THR A CA 1
ATOM 1271 C C . THR A 1 163 ? -6.828 -20.623 -0.119 1.00 78.94 163 THR A C 1
ATOM 1273 O O . THR A 1 163 ? -7.414 -19.554 0.062 1.00 78.94 163 THR A O 1
ATOM 1276 N N . PRO A 1 164 ? -6.474 -21.388 0.934 1.00 80.94 164 PRO A N 1
ATOM 1277 C CA . PRO A 1 164 ? -6.919 -21.108 2.301 1.00 80.94 164 PRO A CA 1
ATOM 1278 C C . PRO A 1 164 ? -6.460 -19.742 2.828 1.00 80.94 164 PRO A C 1
ATOM 1280 O O . PRO A 1 164 ? -7.161 -19.142 3.632 1.00 80.94 164 PRO A O 1
ATOM 1283 N N . GLU A 1 165 ? -5.315 -19.224 2.376 1.00 83.88 165 GLU A N 1
ATOM 1284 C CA . GLU A 1 165 ? -4.850 -17.889 2.774 1.00 83.88 165 GLU A CA 1
ATOM 1285 C C . GLU A 1 165 ? -5.707 -16.764 2.169 1.00 83.88 165 GLU A C 1
ATOM 1287 O O . GLU A 1 165 ? -5.962 -15.775 2.845 1.00 83.88 165 GLU A O 1
ATOM 1292 N N . ILE A 1 166 ? -6.215 -16.932 0.941 1.00 86.81 166 ILE A N 1
ATOM 1293 C CA . ILE A 1 166 ? -7.155 -15.973 0.336 1.00 86.81 166 ILE A CA 1
ATOM 1294 C C . ILE A 1 166 ? -8.500 -16.053 1.063 1.00 86.81 166 ILE A C 1
ATOM 1296 O O . ILE A 1 166 ? -9.077 -15.023 1.389 1.00 86.81 166 ILE A O 1
ATOM 1300 N N . ALA A 1 167 ? -8.961 -17.259 1.412 1.00 87.12 167 ALA A N 1
ATOM 1301 C CA . ALA A 1 167 ? -10.205 -17.445 2.163 1.00 87.12 167 ALA A CA 1
ATOM 1302 C C . ALA A 1 167 ? -10.202 -16.736 3.535 1.00 87.12 167 ALA A C 1
ATOM 1304 O O . ALA A 1 167 ? -11.247 -16.287 3.994 1.00 87.12 167 ALA A O 1
ATOM 1305 N N . LYS A 1 168 ? -9.037 -16.583 4.189 1.00 88.19 168 LYS A N 1
ATOM 1306 C CA . LYS A 1 168 ? -8.921 -15.858 5.472 1.00 88.19 168 LYS A CA 1
ATOM 1307 C C . LYS A 1 168 ? -9.264 -14.372 5.376 1.00 88.19 168 LYS A C 1
ATOM 1309 O O . LYS A 1 168 ? -9.570 -13.783 6.409 1.00 88.19 168 LYS A O 1
ATOM 1314 N N . LEU A 1 169 ? -9.165 -13.775 4.187 1.00 89.38 169 LEU A N 1
ATOM 1315 C CA . LEU A 1 169 ? -9.435 -12.352 3.958 1.00 89.38 169 LEU A CA 1
ATOM 1316 C C . LEU A 1 169 ? -10.919 -12.007 4.060 1.00 89.38 169 LEU A C 1
ATOM 1318 O O . LEU A 1 169 ? -11.268 -10.849 4.288 1.00 89.38 169 LEU A O 1
ATOM 1322 N N . GLU A 1 170 ? -11.784 -12.996 3.867 1.00 88.12 170 GLU A N 1
ATOM 1323 C CA . GLU A 1 170 ? -13.219 -12.795 3.805 1.00 88.12 170 GLU A CA 1
ATOM 1324 C C . GLU A 1 170 ? -13.756 -12.222 5.128 1.00 88.12 170 GLU A C 1
ATOM 1326 O O . GLU A 1 170 ? -13.619 -12.829 6.191 1.00 88.12 170 GLU A O 1
ATOM 1331 N N . GLY A 1 171 ? -14.346 -11.023 5.068 1.00 85.81 171 GLY A N 1
ATOM 1332 C CA . GLY A 1 171 ? -14.929 -10.337 6.227 1.00 85.81 171 GLY A CA 1
ATOM 1333 C C . GLY A 1 171 ? -13.931 -9.692 7.189 1.00 85.81 171 GLY A C 1
ATOM 1334 O O . GLY A 1 171 ? -14.343 -9.133 8.207 1.00 85.81 171 GLY A O 1
ATOM 1335 N N . ARG A 1 172 ? -12.626 -9.725 6.890 1.00 90.88 172 ARG A N 1
ATOM 1336 C CA . ARG A 1 172 ? -11.602 -9.055 7.709 1.00 90.88 172 ARG A CA 1
ATOM 1337 C C . ARG A 1 172 ? -11.525 -7.565 7.386 1.00 90.88 172 ARG A C 1
ATOM 1339 O O . ARG A 1 172 ? -11.815 -7.148 6.266 1.00 90.88 172 ARG A O 1
ATOM 1346 N N . CYS A 1 173 ? -11.125 -6.755 8.364 1.00 91.94 173 CYS A N 1
ATOM 1347 C CA . CYS A 1 173 ? -10.914 -5.314 8.205 1.00 91.94 173 CYS A CA 1
ATOM 1348 C C . CYS A 1 173 ? -9.472 -4.960 7.826 1.00 91.94 173 CYS A C 1
ATOM 1350 O O . CYS A 1 173 ? -9.234 -3.954 7.161 1.00 91.94 173 CYS A O 1
ATOM 1352 N N . ALA A 1 174 ? -8.513 -5.807 8.194 1.00 94.62 174 ALA A N 1
ATOM 1353 C CA . ALA A 1 174 ? -7.127 -5.686 7.774 1.00 94.62 174 ALA A CA 1
ATOM 1354 C C . ALA A 1 174 ? -6.475 -7.059 7.621 1.00 94.62 174 ALA A C 1
ATOM 1356 O O . ALA A 1 174 ? -6.839 -8.020 8.307 1.00 94.62 174 ALA A O 1
ATOM 1357 N N . ALA A 1 175 ? -5.489 -7.133 6.733 1.00 94.25 175 ALA A N 1
ATOM 1358 C CA . ALA A 1 175 ? -4.626 -8.292 6.605 1.00 94.25 175 ALA A CA 1
ATOM 1359 C C . ALA A 1 175 ? -3.162 -7.862 6.600 1.00 94.25 175 ALA A C 1
ATOM 1361 O O . ALA A 1 175 ? -2.742 -7.030 5.792 1.00 94.25 175 ALA A O 1
ATOM 1362 N N . PHE A 1 176 ? -2.387 -8.441 7.507 1.00 94.44 176 PHE A N 1
ATOM 1363 C CA . PHE A 1 176 ? -0.989 -8.098 7.709 1.00 94.44 176 PHE A CA 1
ATOM 1364 C C . PHE A 1 176 ? -0.083 -9.161 7.108 1.00 94.44 176 PHE A C 1
ATOM 1366 O O . PHE A 1 176 ? -0.238 -10.354 7.372 1.00 94.44 176 PHE A O 1
ATOM 1373 N N . VAL A 1 177 ? 0.889 -8.714 6.323 1.00 90.50 177 VAL A N 1
ATOM 1374 C CA . VAL A 1 177 ? 1.931 -9.557 5.745 1.00 90.50 177 VAL A CA 1
ATOM 1375 C C . VAL A 1 177 ? 3.255 -9.108 6.329 1.00 90.50 177 VAL A C 1
ATOM 1377 O O . VAL A 1 177 ? 3.713 -7.998 6.066 1.00 90.50 177 VAL A O 1
ATOM 1380 N N . GLN A 1 178 ? 3.844 -9.958 7.160 1.00 79.06 178 GLN A N 1
ATOM 1381 C CA . GLN A 1 178 ? 5.129 -9.698 7.799 1.00 79.06 178 GLN A CA 1
ATOM 1382 C C . GLN A 1 178 ? 6.208 -10.565 7.150 1.00 79.06 178 GLN A C 1
ATOM 1384 O O . GLN A 1 178 ? 5.914 -11.645 6.638 1.00 79.06 178 GLN A O 1
ATOM 1389 N N . GLU A 1 179 ? 7.449 -10.079 7.181 1.00 68.62 179 GLU A N 1
ATOM 1390 C CA . GLU A 1 179 ? 8.638 -10.845 6.785 1.00 68.62 179 GLU A CA 1
ATOM 1391 C C . GLU A 1 179 ? 8.605 -11.296 5.314 1.00 68.62 179 GLU A C 1
ATOM 1393 O O . GLU A 1 179 ? 8.600 -12.486 4.979 1.00 68.62 179 GLU A O 1
ATOM 1398 N N . THR A 1 180 ? 8.600 -10.329 4.389 1.00 62.66 180 THR A N 1
ATOM 1399 C CA . THR A 1 180 ? 8.913 -10.658 2.994 1.00 62.66 180 THR A CA 1
ATOM 1400 C C . THR A 1 180 ? 10.379 -11.070 2.894 1.00 62.66 180 THR A C 1
ATOM 1402 O O . THR A 1 180 ? 11.272 -10.410 3.435 1.00 62.66 180 THR A O 1
ATOM 1405 N N . ALA A 1 181 ? 10.634 -12.184 2.205 1.00 66.31 181 ALA A N 1
ATOM 1406 C CA . ALA A 1 181 ? 11.994 -12.617 1.934 1.00 66.31 181 ALA A CA 1
ATOM 1407 C C . ALA A 1 181 ? 12.761 -11.517 1.185 1.00 66.31 181 ALA A C 1
ATOM 1409 O O . ALA A 1 181 ? 12.200 -10.777 0.371 1.00 66.31 181 ALA A O 1
ATOM 1410 N N . ARG A 1 182 ? 14.070 -11.433 1.426 1.00 64.94 182 ARG A N 1
ATOM 1411 C CA . ARG A 1 182 ? 14.952 -10.605 0.603 1.00 64.94 182 ARG A CA 1
ATOM 1412 C C . ARG A 1 182 ? 14.804 -11.055 -0.857 1.00 64.94 182 ARG A C 1
ATOM 1414 O O . ARG A 1 182 ? 14.877 -12.252 -1.124 1.00 64.94 182 ARG A O 1
ATOM 1421 N N . ASN A 1 183 ? 14.590 -10.114 -1.778 1.00 66.12 183 ASN A N 1
ATOM 1422 C CA . ASN A 1 183 ? 14.289 -10.355 -3.201 1.00 66.12 183 ASN A CA 1
ATOM 1423 C C . ASN A 1 183 ? 12.872 -10.880 -3.516 1.00 66.12 183 ASN A C 1
ATOM 1425 O O . ASN A 1 183 ? 12.634 -11.398 -4.608 1.00 66.12 183 ASN A O 1
ATOM 1429 N N . ALA A 1 184 ? 11.918 -10.748 -2.595 1.00 77.62 184 ALA A N 1
ATOM 1430 C CA . ALA A 1 184 ? 10.514 -11.031 -2.867 1.00 77.62 184 ALA A CA 1
ATOM 1431 C C . ALA A 1 184 ? 9.948 -10.087 -3.944 1.00 77.62 184 ALA A C 1
ATOM 1433 O O . ALA A 1 184 ? 9.944 -8.876 -3.745 1.00 77.62 184 ALA A O 1
ATOM 1434 N N . ALA A 1 185 ? 9.427 -10.632 -5.045 1.00 84.12 185 ALA A N 1
ATOM 1435 C CA . ALA A 1 185 ? 8.721 -9.862 -6.069 1.00 84.12 185 ALA A CA 1
ATOM 1436 C C . ALA A 1 185 ? 7.207 -9.853 -5.814 1.00 84.12 185 ALA A C 1
ATOM 1438 O O . ALA A 1 185 ? 6.585 -10.911 -5.722 1.00 84.12 185 ALA A O 1
ATOM 1439 N N . LEU A 1 186 ? 6.614 -8.668 -5.720 1.00 87.50 186 LEU A N 1
ATOM 1440 C CA . LEU A 1 186 ? 5.183 -8.459 -5.539 1.00 87.50 186 LEU A CA 1
ATOM 1441 C C . LEU A 1 186 ? 4.399 -8.910 -6.780 1.00 87.50 186 LEU A C 1
ATOM 1443 O O . LEU A 1 186 ? 4.682 -8.493 -7.904 1.00 87.50 186 LEU A O 1
ATOM 1447 N N . GLN A 1 187 ? 3.352 -9.706 -6.570 1.00 87.06 187 GLN A N 1
ATOM 1448 C CA . GLN A 1 187 ? 2.377 -10.048 -7.605 1.00 87.06 187 GLN A CA 1
ATOM 1449 C C . GLN A 1 187 ? 1.467 -8.845 -7.878 1.00 87.06 187 GLN A C 1
ATOM 1451 O O . GLN A 1 187 ? 0.444 -8.664 -7.218 1.00 87.06 187 GLN A O 1
ATOM 1456 N N . THR A 1 188 ? 1.829 -8.006 -8.852 1.00 87.88 188 THR A N 1
ATOM 1457 C CA . THR A 1 188 ? 1.113 -6.746 -9.111 1.00 87.88 188 THR A CA 1
ATOM 1458 C C . THR A 1 188 ? -0.342 -6.945 -9.539 1.00 87.88 188 THR A C 1
ATOM 1460 O O . THR A 1 188 ? -1.176 -6.096 -9.232 1.00 87.88 188 THR A O 1
ATOM 1463 N N . SER A 1 189 ? -0.687 -8.061 -10.196 1.00 86.00 189 SER A N 1
ATOM 1464 C CA . SER A 1 189 ? -2.084 -8.407 -10.499 1.00 86.00 189 SER A CA 1
ATOM 1465 C C . SER A 1 189 ? -2.889 -8.641 -9.224 1.00 86.00 189 SER A C 1
ATOM 1467 O O . SER A 1 189 ? -3.896 -7.977 -9.010 1.00 86.00 189 SER A O 1
ATOM 1469 N N . PHE A 1 190 ? -2.398 -9.509 -8.341 1.00 84.75 190 PHE A N 1
ATOM 1470 C CA . PHE A 1 190 ? -3.087 -9.833 -7.097 1.00 84.75 190 PHE A CA 1
ATOM 1471 C C . PHE A 1 190 ? -3.138 -8.635 -6.139 1.00 84.75 190 PHE A C 1
ATOM 1473 O O . PHE A 1 190 ? -4.159 -8.388 -5.506 1.00 84.75 190 PHE A O 1
ATOM 1480 N N . TRP A 1 191 ? -2.086 -7.810 -6.106 1.00 89.62 191 TRP A N 1
ATOM 1481 C CA . TRP A 1 191 ? -2.100 -6.528 -5.398 1.00 89.62 191 TRP A CA 1
ATOM 1482 C C . TRP A 1 191 ? -3.259 -5.634 -5.853 1.00 89.62 191 TRP A C 1
ATOM 1484 O O . TRP A 1 191 ? -3.961 -5.069 -5.015 1.00 89.62 191 TRP A O 1
ATOM 1494 N N . LYS A 1 192 ? -3.495 -5.528 -7.169 1.00 89.94 192 LYS A N 1
ATOM 1495 C CA . LYS A 1 192 ? -4.608 -4.745 -7.730 1.00 89.94 192 LYS A CA 1
ATOM 1496 C C . LYS A 1 192 ? -5.967 -5.345 -7.412 1.00 89.94 192 LYS A C 1
ATOM 1498 O O . LYS A 1 192 ? -6.879 -4.562 -7.201 1.00 89.94 192 LYS A O 1
ATOM 1503 N N . GLU A 1 193 ? -6.105 -6.667 -7.389 1.00 87.19 193 GLU A N 1
ATOM 1504 C CA . GLU A 1 193 ? -7.362 -7.333 -7.017 1.00 87.19 193 GLU A CA 1
ATOM 1505 C C . GLU A 1 193 ? -7.694 -7.053 -5.542 1.00 87.19 193 GLU A C 1
ATOM 1507 O O . GLU A 1 193 ? -8.781 -6.574 -5.224 1.00 87.19 193 GLU A O 1
ATOM 1512 N N . LEU A 1 194 ? -6.712 -7.220 -4.650 1.00 86.19 194 LEU A N 1
ATOM 1513 C CA . LEU A 1 194 ? -6.859 -6.976 -3.212 1.00 86.19 194 LEU A CA 1
ATOM 1514 C C . LEU A 1 194 ? -7.215 -5.529 -2.866 1.00 86.19 194 LEU A C 1
ATOM 1516 O O . LEU A 1 194 ? -8.008 -5.273 -1.965 1.00 86.19 194 LEU A O 1
ATOM 1520 N N . THR A 1 195 ? -6.609 -4.581 -3.573 1.00 89.19 195 THR A N 1
ATOM 1521 C CA . THR A 1 195 ? -6.817 -3.145 -3.352 1.00 89.19 195 THR A CA 1
ATOM 1522 C C . THR A 1 195 ? -7.900 -2.568 -4.267 1.00 89.19 195 THR A C 1
ATOM 1524 O O . THR A 1 195 ? -8.291 -1.424 -4.108 1.00 89.19 195 THR A O 1
ATOM 1527 N N . GLY A 1 196 ? -8.386 -3.306 -5.265 1.00 76.75 196 GLY A N 1
ATOM 1528 C CA . GLY A 1 196 ? -9.237 -2.782 -6.338 1.00 76.75 196 GLY A CA 1
ATOM 1529 C C . GLY A 1 196 ? -10.729 -2.796 -6.040 1.00 76.75 196 GLY A C 1
ATOM 1530 O O . GLY A 1 196 ? -11.473 -2.102 -6.734 1.00 76.75 196 GLY A O 1
ATOM 1531 N N . GLY A 1 197 ? -11.148 -3.557 -5.025 1.00 70.44 197 GLY A N 1
ATOM 1532 C CA . GLY A 1 197 ? -12.557 -3.845 -4.756 1.00 70.44 197 GLY A CA 1
ATOM 1533 C C . GLY A 1 197 ? -13.170 -4.856 -5.732 1.00 70.44 197 GLY A C 1
ATOM 1534 O O . GLY A 1 197 ? -14.391 -5.003 -5.748 1.00 70.44 197 GLY A O 1
ATOM 1535 N N . ASP A 1 198 ? -12.341 -5.534 -6.531 1.00 80.88 198 ASP A N 1
ATOM 1536 C CA . ASP A 1 198 ? -12.762 -6.618 -7.416 1.00 80.88 198 ASP A CA 1
ATOM 1537 C C . ASP A 1 198 ? -13.049 -7.884 -6.596 1.00 80.88 198 ASP A C 1
ATOM 1539 O O . ASP A 1 198 ? -12.472 -8.106 -5.530 1.00 80.88 198 ASP A O 1
ATOM 1543 N N . THR A 1 199 ? -13.958 -8.724 -7.084 1.00 84.62 199 THR A N 1
ATOM 1544 C CA . THR A 1 199 ? -14.297 -9.990 -6.430 1.00 84.62 199 THR A CA 1
ATOM 1545 C C . THR A 1 199 ? -13.109 -10.949 -6.452 1.00 84.62 199 THR A C 1
ATOM 1547 O O . THR A 1 199 ? -12.498 -11.171 -7.496 1.00 84.62 199 THR A O 1
ATOM 1550 N N . LEU A 1 200 ? -12.808 -11.545 -5.300 1.00 86.38 200 LEU A N 1
ATOM 1551 C CA . LEU A 1 200 ? -11.816 -12.601 -5.154 1.00 86.38 200 LEU A CA 1
ATOM 1552 C C . LEU A 1 200 ? -12.512 -13.956 -5.113 1.00 86.38 200 LEU A C 1
ATOM 1554 O O . LEU A 1 200 ? -13.490 -14.132 -4.388 1.00 86.38 200 LEU A O 1
ATOM 1558 N N . THR A 1 201 ? -11.951 -14.929 -5.822 1.00 86.44 201 THR A N 1
ATOM 1559 C CA . THR A 1 201 ? -12.354 -16.331 -5.702 1.00 86.44 201 THR A CA 1
ATOM 1560 C C . THR A 1 201 ? -11.430 -17.036 -4.717 1.00 86.44 201 THR A C 1
ATOM 1562 O O . THR A 1 201 ? -10.211 -17.085 -4.909 1.00 86.44 201 THR A O 1
ATOM 1565 N N . ALA A 1 202 ? -12.000 -17.632 -3.673 1.00 86.62 202 ALA A N 1
ATOM 1566 C CA . ALA A 1 202 ? -11.269 -18.489 -2.753 1.00 86.62 202 ALA A CA 1
ATOM 1567 C C . ALA A 1 202 ? -11.828 -19.906 -2.732 1.00 86.62 202 ALA A C 1
ATOM 1569 O O . ALA A 1 202 ? -12.999 -20.148 -2.991 1.00 86.62 202 ALA A O 1
ATOM 1570 N N . ARG A 1 203 ? -10.969 -20.868 -2.393 1.00 83.56 203 ARG A N 1
ATOM 1571 C CA . ARG A 1 203 ? -11.354 -22.258 -2.179 1.00 83.56 203 ARG A CA 1
ATOM 1572 C C . ARG A 1 203 ? -10.739 -22.758 -0.883 1.00 83.56 203 ARG A C 1
ATOM 1574 O O . ARG A 1 203 ? -9.564 -23.125 -0.845 1.00 83.56 203 ARG A O 1
ATOM 1581 N N . SER A 1 204 ? -11.539 -22.804 0.174 1.00 82.69 204 SER A N 1
ATOM 1582 C CA . SER A 1 204 ? -11.130 -23.428 1.434 1.00 82.69 204 SER A CA 1
ATOM 1583 C C . SER A 1 204 ? -10.854 -24.924 1.255 1.00 82.69 204 SER A C 1
ATOM 1585 O O . SER A 1 204 ? -11.343 -25.573 0.325 1.00 82.69 204 SER A O 1
ATOM 1587 N N . LEU A 1 205 ? -10.058 -25.494 2.162 1.00 84.00 205 LEU A N 1
ATOM 1588 C CA . LEU A 1 205 ? -9.772 -26.926 2.147 1.00 84.00 205 LEU A CA 1
ATOM 1589 C C . LEU A 1 205 ? -11.086 -27.715 2.289 1.00 84.00 205 LEU A C 1
ATOM 1591 O O . LEU A 1 205 ? -11.879 -27.436 3.183 1.00 84.00 205 LEU A O 1
ATOM 1595 N N . TYR A 1 206 ? -11.312 -28.680 1.394 1.00 81.25 206 TYR A N 1
ATOM 1596 C CA . TYR A 1 206 ? -12.543 -29.486 1.319 1.00 81.25 206 TYR A CA 1
ATOM 1597 C C . TYR A 1 206 ? -13.841 -28.708 1.030 1.00 81.25 206 TYR A C 1
ATOM 1599 O O . TYR A 1 206 ? -14.926 -29.269 1.170 1.00 81.25 206 TYR A O 1
ATOM 1607 N N . ALA A 1 207 ? -13.747 -27.456 0.573 1.00 81.75 207 ALA A N 1
ATOM 1608 C CA . ALA A 1 207 ? -14.892 -26.651 0.161 1.00 81.75 207 ALA A CA 1
ATOM 1609 C C . ALA A 1 207 ? -14.950 -26.465 -1.364 1.00 81.75 207 ALA A C 1
ATOM 1611 O O . ALA A 1 207 ? -13.963 -26.667 -2.089 1.00 81.75 207 ALA A O 1
ATOM 1612 N N . GLN A 1 208 ? -16.133 -26.076 -1.846 1.00 85.25 208 GLN A N 1
ATOM 1613 C CA . GLN A 1 208 ? -16.284 -25.542 -3.197 1.00 85.25 208 GLN A CA 1
ATOM 1614 C C . GLN A 1 208 ? -15.679 -24.134 -3.264 1.00 85.25 208 GLN A C 1
ATOM 1616 O O . GLN A 1 208 ? -15.669 -23.446 -2.242 1.00 85.25 208 GLN A O 1
ATOM 1621 N N . PRO A 1 209 ? -15.160 -23.709 -4.428 1.00 85.56 209 PRO A N 1
ATOM 1622 C CA . PRO A 1 209 ? -14.786 -22.320 -4.633 1.00 85.56 209 PRO A CA 1
ATOM 1623 C C . PRO A 1 209 ? -15.982 -21.397 -4.406 1.00 85.56 209 PRO A C 1
ATOM 1625 O O . PRO A 1 209 ? -17.106 -21.730 -4.792 1.00 85.56 209 PRO A O 1
ATOM 1628 N N . HIS A 1 210 ? -15.728 -20.239 -3.818 1.00 87.12 210 HIS A N 1
ATOM 1629 C CA . HIS A 1 210 ? -16.714 -19.188 -3.641 1.00 87.12 210 HIS A CA 1
ATOM 1630 C C . HIS A 1 210 ? -16.078 -17.821 -3.848 1.00 87.12 210 HIS A C 1
ATOM 1632 O O . HIS A 1 210 ? -14.873 -17.628 -3.673 1.00 87.12 210 HIS A O 1
ATOM 1638 N N . ASP A 1 211 ? -16.932 -16.880 -4.213 1.00 87.62 211 ASP A N 1
ATOM 1639 C CA . ASP A 1 211 ? -16.559 -15.522 -4.557 1.00 87.62 211 ASP A CA 1
ATOM 1640 C C . ASP A 1 211 ? -16.941 -14.574 -3.423 1.00 87.62 211 ASP A C 1
ATOM 1642 O O . ASP A 1 211 ? -18.026 -14.683 -2.845 1.00 87.62 211 ASP A O 1
ATOM 1646 N N . PHE A 1 212 ? -16.063 -13.627 -3.106 1.00 86.31 212 PHE A N 1
ATOM 1647 C CA . PHE A 1 212 ? -16.334 -12.599 -2.107 1.00 86.31 212 PHE A CA 1
ATOM 1648 C C . PHE A 1 212 ? -15.664 -11.275 -2.463 1.00 86.31 212 PHE A C 1
ATOM 1650 O O . PHE A 1 212 ? -14.688 -11.220 -3.209 1.00 86.31 212 PHE A O 1
ATOM 1657 N N . LEU A 1 213 ? -16.189 -10.182 -1.913 1.00 85.62 213 LEU A N 1
ATOM 1658 C CA . LEU A 1 213 ? -15.574 -8.865 -2.051 1.00 85.62 213 LEU A CA 1
ATOM 1659 C C . LEU A 1 213 ? -14.555 -8.644 -0.924 1.00 85.62 213 LEU A C 1
ATOM 1661 O O . LEU A 1 213 ? -14.911 -8.813 0.245 1.00 85.62 213 LEU A O 1
ATOM 1665 N N . PRO A 1 214 ? -13.309 -8.246 -1.231 1.00 86.69 214 PRO A N 1
ATOM 1666 C CA . PRO A 1 214 ? -12.317 -7.954 -0.210 1.00 86.69 214 PRO A CA 1
ATOM 1667 C C . PRO A 1 214 ? -12.690 -6.684 0.562 1.00 86.69 214 PRO A C 1
ATOM 1669 O O . PRO A 1 214 ? -12.876 -5.604 -0.005 1.00 86.69 214 PRO A O 1
ATOM 1672 N N . THR A 1 215 ? -12.763 -6.827 1.882 1.00 89.12 215 THR A N 1
ATOM 1673 C CA . THR A 1 215 ? -13.029 -5.749 2.849 1.00 89.12 215 THR A CA 1
ATOM 1674 C C . THR A 1 215 ? -11.781 -5.313 3.614 1.00 89.12 215 THR A C 1
ATOM 1676 O O . THR A 1 215 ? -11.799 -4.295 4.304 1.00 89.12 215 THR A O 1
ATOM 1679 N N . ALA A 1 216 ? -10.705 -6.096 3.522 1.00 91.31 216 ALA A N 1
ATOM 1680 C CA . ALA A 1 216 ? -9.511 -5.925 4.332 1.00 91.31 216 ALA A CA 1
ATOM 1681 C C . ALA A 1 216 ? -8.531 -4.929 3.705 1.00 91.31 216 ALA A C 1
ATOM 1683 O O . ALA A 1 216 ? -8.155 -5.074 2.543 1.00 91.31 216 ALA A O 1
ATOM 1684 N N . GLN A 1 217 ? -8.032 -3.985 4.505 1.00 94.31 217 GLN A N 1
ATOM 1685 C CA . GLN A 1 217 ? -6.850 -3.206 4.141 1.00 94.31 217 GLN A CA 1
ATOM 1686 C C . GLN A 1 217 ? -5.607 -4.092 4.232 1.00 94.31 217 GLN A C 1
ATOM 1688 O O . GLN A 1 217 ? -5.284 -4.623 5.298 1.00 94.31 217 GLN A O 1
ATOM 1693 N N . ILE A 1 218 ? -4.901 -4.263 3.118 1.00 93.94 218 ILE A N 1
ATOM 1694 C CA . ILE A 1 218 ? -3.674 -5.062 3.080 1.00 93.94 218 ILE A CA 1
ATOM 1695 C C . ILE A 1 218 ? -2.492 -4.193 3.495 1.00 93.94 218 ILE A C 1
ATOM 1697 O O . ILE A 1 218 ? -2.282 -3.121 2.930 1.00 93.94 218 ILE A O 1
ATOM 1701 N N . ILE A 1 219 ? -1.700 -4.664 4.459 1.00 95.75 219 ILE A N 1
ATOM 1702 C CA . ILE A 1 219 ? -0.474 -3.990 4.895 1.00 95.75 219 ILE A CA 1
ATOM 1703 C C . ILE A 1 219 ? 0.691 -4.971 4.857 1.00 95.75 219 ILE A C 1
ATOM 1705 O O . ILE A 1 219 ? 0.684 -5.989 5.549 1.00 95.75 219 ILE A O 1
ATOM 1709 N N . ILE A 1 220 ? 1.715 -4.636 4.079 1.00 93.62 220 ILE A N 1
ATOM 1710 C CA . ILE A 1 220 ? 3.000 -5.329 4.070 1.00 93.62 220 ILE A CA 1
ATOM 1711 C C . ILE A 1 220 ? 3.937 -4.578 5.009 1.00 93.62 220 ILE A C 1
ATOM 1713 O O . ILE A 1 220 ? 4.234 -3.415 4.761 1.00 93.62 220 ILE A O 1
ATOM 1717 N N . ALA A 1 221 ? 4.433 -5.231 6.055 1.00 92.44 221 ALA A N 1
ATOM 1718 C CA . ALA A 1 221 ? 5.516 -4.708 6.881 1.00 92.44 221 ALA A CA 1
ATOM 1719 C C . ALA A 1 221 ? 6.784 -5.525 6.648 1.00 92.44 221 ALA A C 1
ATOM 1721 O O . ALA A 1 221 ? 6.812 -6.735 6.884 1.00 92.44 221 ALA A O 1
ATOM 1722 N N . SER A 1 222 ? 7.843 -4.862 6.186 1.00 88.94 222 SER A N 1
ATOM 1723 C CA . SER A 1 222 ? 9.101 -5.534 5.874 1.00 88.94 222 SER A CA 1
ATOM 1724 C C . SER A 1 222 ? 10.321 -4.652 6.101 1.00 88.94 222 SER A C 1
ATOM 1726 O O . SER A 1 222 ? 10.246 -3.424 6.077 1.00 88.94 222 SER A O 1
ATOM 1728 N N . ASN A 1 223 ? 11.462 -5.310 6.286 1.00 88.06 223 ASN A N 1
ATOM 1729 C CA . ASN A 1 223 ? 12.771 -4.665 6.283 1.00 88.06 223 ASN A CA 1
ATOM 1730 C C . ASN A 1 223 ? 13.328 -4.490 4.865 1.00 88.06 223 ASN A C 1
ATOM 1732 O O . ASN A 1 223 ? 14.240 -3.695 4.652 1.00 88.06 223 ASN A O 1
ATOM 1736 N N . TYR A 1 224 ? 12.781 -5.229 3.898 1.00 83.44 224 TYR A N 1
ATOM 1737 C CA . TYR A 1 224 ? 13.174 -5.165 2.497 1.00 83.44 224 TYR A CA 1
ATOM 1738 C C . TYR A 1 224 ? 11.968 -4.792 1.650 1.00 83.44 224 TYR A C 1
ATOM 1740 O O . TYR A 1 224 ? 10.913 -5.425 1.735 1.00 83.44 224 TYR A O 1
ATOM 1748 N N . ALA A 1 225 ? 12.136 -3.773 0.813 1.00 84.31 225 ALA A N 1
ATOM 1749 C CA . ALA A 1 225 ? 11.105 -3.381 -0.127 1.00 84.31 225 ALA A CA 1
ATOM 1750 C C . ALA A 1 225 ? 10.903 -4.510 -1.158 1.00 84.31 225 ALA A C 1
ATOM 1752 O O . ALA A 1 225 ? 11.890 -4.957 -1.750 1.00 84.31 225 ALA A O 1
ATOM 1753 N N . PRO A 1 226 ? 9.676 -5.030 -1.346 1.00 87.38 226 PRO A N 1
ATOM 1754 C CA . PRO A 1 226 ? 9.442 -6.066 -2.345 1.00 87.38 226 PRO A CA 1
ATOM 1755 C C . PRO A 1 226 ? 9.696 -5.499 -3.748 1.00 87.38 226 PRO A C 1
ATOM 1757 O O . PRO A 1 226 ? 9.336 -4.365 -4.025 1.00 87.38 226 PRO A O 1
ATOM 1760 N N . SER A 1 227 ? 10.290 -6.251 -4.671 1.00 88.12 227 SER A N 1
ATOM 1761 C CA . SER A 1 227 ? 10.396 -5.738 -6.039 1.00 88.12 227 SER A CA 1
ATOM 1762 C C . SER A 1 227 ? 9.048 -5.706 -6.734 1.00 88.12 227 SER A C 1
ATOM 1764 O O . SER A 1 227 ? 8.184 -6.545 -6.491 1.00 88.12 227 SER A O 1
ATOM 1766 N N . PHE A 1 228 ? 8.873 -4.765 -7.649 1.00 89.38 228 PHE A N 1
ATOM 1767 C CA . PHE A 1 228 ? 7.710 -4.716 -8.526 1.00 89.38 228 PHE A CA 1
ATOM 1768 C C . PHE A 1 228 ? 8.117 -4.176 -9.898 1.00 89.38 228 PHE A C 1
ATOM 1770 O O . PHE A 1 228 ? 9.218 -3.657 -10.073 1.00 89.38 228 PHE A O 1
ATOM 1777 N N . ASP A 1 229 ? 7.237 -4.329 -10.883 1.00 88.94 229 ASP A N 1
ATOM 1778 C CA . ASP A 1 229 ? 7.447 -3.747 -12.206 1.00 88.94 229 ASP A CA 1
ATOM 1779 C C . ASP A 1 229 ? 7.279 -2.220 -12.143 1.00 88.94 229 ASP A C 1
ATOM 1781 O O . ASP A 1 229 ? 6.171 -1.722 -11.930 1.00 88.94 229 ASP A O 1
ATOM 1785 N N . ALA A 1 230 ? 8.375 -1.480 -12.336 1.00 90.25 230 ALA A N 1
ATOM 1786 C CA . ALA A 1 230 ? 8.396 -0.018 -12.297 1.00 90.25 230 ALA A CA 1
ATOM 1787 C C . ALA A 1 230 ? 7.464 0.632 -13.335 1.00 90.25 230 ALA A C 1
ATOM 1789 O O . ALA A 1 230 ? 7.078 1.789 -13.156 1.00 90.25 230 ALA A O 1
ATOM 1790 N N . HIS A 1 231 ? 7.077 -0.095 -14.389 1.00 89.50 231 HIS A N 1
ATOM 1791 C CA . HIS A 1 231 ? 6.166 0.368 -15.443 1.00 89.50 231 HIS A CA 1
ATOM 1792 C C . HIS A 1 231 ? 4.691 0.080 -15.141 1.00 89.50 231 HIS A C 1
ATOM 1794 O O . HIS A 1 231 ? 3.802 0.481 -15.894 1.00 89.50 231 HIS A O 1
ATOM 1800 N N . ASP A 1 232 ? 4.390 -0.593 -14.028 1.00 91.56 232 ASP A N 1
ATOM 1801 C CA . ASP A 1 232 ? 3.021 -0.869 -13.602 1.00 91.56 232 ASP A CA 1
ATOM 1802 C C . ASP A 1 232 ? 2.439 0.283 -12.758 1.00 91.56 232 ASP A C 1
ATOM 1804 O O . ASP A 1 232 ? 2.239 0.165 -11.544 1.00 91.56 232 ASP A O 1
ATOM 1808 N N . ASP A 1 233 ? 2.115 1.403 -13.419 1.00 92.31 233 ASP A N 1
ATOM 1809 C CA . ASP A 1 233 ? 1.504 2.594 -12.793 1.00 92.31 233 ASP A CA 1
ATOM 1810 C C . ASP A 1 233 ? 0.238 2.267 -11.996 1.00 92.31 233 ASP A C 1
ATOM 1812 O O . ASP A 1 233 ? -0.054 2.865 -10.955 1.00 92.31 233 ASP A O 1
ATOM 1816 N N . ALA A 1 234 ? -0.532 1.290 -12.473 1.00 92.19 234 ALA A N 1
ATOM 1817 C CA . ALA A 1 234 ? -1.741 0.860 -11.802 1.00 92.19 234 ALA A CA 1
ATOM 1818 C C . ALA A 1 234 ? -1.408 0.223 -10.444 1.00 92.19 234 ALA A C 1
ATOM 1820 O O . ALA A 1 234 ? -2.064 0.541 -9.458 1.00 92.19 234 ALA A O 1
ATOM 1821 N N . ALA A 1 235 ? -0.406 -0.650 -10.344 1.00 93.00 235 ALA A N 1
ATOM 1822 C CA . ALA A 1 235 ? -0.004 -1.184 -9.042 1.00 93.00 235 ALA A CA 1
ATOM 1823 C C . ALA A 1 235 ? 0.624 -0.098 -8.157 1.00 93.00 235 ALA A C 1
ATOM 1825 O O . ALA A 1 235 ? 0.258 0.021 -6.988 1.00 93.00 235 ALA A O 1
ATOM 1826 N N . PHE A 1 236 ? 1.512 0.717 -8.732 1.00 95.19 236 PHE A N 1
ATOM 1827 C CA . PHE A 1 236 ? 2.264 1.751 -8.021 1.00 95.19 236 PHE A CA 1
ATOM 1828 C C . PHE A 1 236 ? 1.375 2.848 -7.417 1.00 95.19 236 PHE A C 1
ATOM 1830 O O . PHE A 1 236 ? 1.548 3.236 -6.260 1.00 95.19 236 PHE A O 1
ATOM 1837 N N . SER A 1 237 ? 0.374 3.330 -8.158 1.00 95.31 237 SER A N 1
ATOM 1838 C CA . SER A 1 237 ? -0.574 4.348 -7.671 1.00 95.31 237 SER A CA 1
ATOM 1839 C C . SER A 1 237 ? -1.325 3.904 -6.413 1.00 95.31 237 SER A C 1
ATOM 1841 O O . SER A 1 237 ? -1.585 4.734 -5.548 1.00 95.31 237 SER A O 1
ATOM 1843 N N . ARG A 1 238 ? -1.566 2.597 -6.258 1.00 95.62 238 ARG A N 1
ATOM 1844 C CA . ARG A 1 238 ? -2.248 2.010 -5.098 1.00 95.62 238 ARG A CA 1
ATOM 1845 C C . ARG A 1 238 ? -1.354 1.816 -3.869 1.00 95.62 238 ARG A C 1
ATOM 1847 O O . ARG A 1 238 ? -1.850 1.484 -2.800 1.00 95.62 238 ARG A O 1
ATOM 1854 N N . MET A 1 239 ? -0.038 1.991 -3.991 1.00 96.19 239 MET A N 1
ATOM 1855 C CA . MET A 1 239 ? 0.890 1.819 -2.869 1.00 96.19 239 MET A CA 1
ATOM 1856 C C . MET A 1 239 ? 0.910 3.062 -1.973 1.00 96.19 239 MET A C 1
ATOM 1858 O O . MET A 1 239 ? 1.277 4.149 -2.424 1.00 96.19 239 MET A O 1
ATOM 1862 N N . ALA A 1 240 ? 0.563 2.889 -0.702 1.00 97.38 240 ALA A N 1
ATOM 1863 C CA . ALA A 1 240 ? 0.786 3.854 0.368 1.00 97.38 240 ALA A CA 1
ATOM 1864 C C . ALA A 1 240 ? 2.059 3.439 1.126 1.00 97.38 240 ALA A C 1
ATOM 1866 O O . ALA A 1 240 ? 2.035 2.511 1.937 1.00 97.38 240 ALA A O 1
ATOM 1867 N N . VAL A 1 241 ? 3.191 4.066 0.791 1.00 96.75 241 VAL A N 1
ATOM 1868 C CA . VAL A 1 241 ? 4.518 3.665 1.285 1.00 96.75 241 VAL A CA 1
ATOM 1869 C C . VAL A 1 241 ? 4.924 4.549 2.460 1.00 96.75 241 VAL A C 1
ATOM 1871 O O . VAL A 1 241 ? 4.979 5.768 2.321 1.00 96.75 241 VAL A O 1
ATOM 1874 N N . TYR A 1 242 ? 5.239 3.931 3.598 1.00 96.50 242 TYR A N 1
ATOM 1875 C CA . TYR A 1 242 ? 5.646 4.616 4.824 1.00 96.50 242 TYR A CA 1
ATOM 1876 C C . TYR A 1 242 ? 7.007 4.110 5.292 1.00 96.50 242 TYR A C 1
ATOM 1878 O O . TYR A 1 242 ? 7.195 2.906 5.477 1.00 96.50 242 TYR A O 1
ATOM 1886 N N . HIS A 1 243 ? 7.941 5.034 5.517 1.00 94.25 243 HIS A N 1
ATOM 1887 C CA . HIS A 1 243 ? 9.274 4.724 6.024 1.00 94.25 243 HIS A CA 1
ATOM 1888 C C . HIS A 1 243 ? 9.353 4.960 7.537 1.00 94.25 243 HIS A C 1
ATOM 1890 O O . HIS A 1 243 ? 9.363 6.095 8.009 1.00 94.25 243 HIS A O 1
ATOM 1896 N N . PHE A 1 244 ? 9.433 3.878 8.301 1.00 93.38 244 PHE A N 1
ATOM 1897 C CA . PHE A 1 244 ? 9.709 3.893 9.732 1.00 93.38 244 PHE A CA 1
ATOM 1898 C C . PHE A 1 244 ? 11.222 4.015 9.935 1.00 93.38 244 PHE A C 1
ATOM 1900 O O . PHE A 1 244 ? 11.936 3.011 9.955 1.00 93.38 244 PHE A O 1
ATOM 1907 N N . LYS A 1 245 ? 11.700 5.258 10.025 1.00 87.38 245 LYS A N 1
ATOM 1908 C CA . LYS A 1 245 ? 13.132 5.599 10.054 1.00 87.38 245 LYS A CA 1
ATOM 1909 C C . LYS A 1 245 ? 13.771 5.571 11.444 1.00 87.38 245 LYS A C 1
ATOM 1911 O O . LYS A 1 245 ? 14.982 5.416 11.543 1.00 87.38 245 LYS A O 1
ATOM 1916 N N . ILE A 1 246 ? 12.980 5.755 12.499 1.00 87.06 246 ILE A N 1
ATOM 1917 C CA . ILE A 1 246 ? 13.492 5.842 13.870 1.00 87.06 246 ILE A CA 1
ATOM 1918 C C . ILE A 1 246 ? 13.735 4.426 14.376 1.00 87.06 246 ILE A C 1
ATOM 1920 O O . ILE A 1 246 ? 12.794 3.642 14.461 1.00 87.06 246 ILE A O 1
ATOM 1924 N N . GLN A 1 247 ? 14.991 4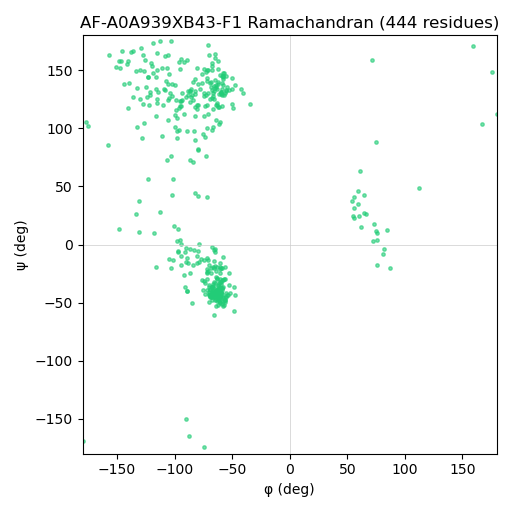.096 14.670 1.00 83.94 247 GLN A N 1
ATOM 1925 C CA . GLN A 1 247 ? 15.367 2.824 15.275 1.00 83.94 247 GLN A CA 1
ATOM 1926 C C . GLN A 1 247 ? 15.450 2.989 16.790 1.00 83.94 247 GLN A C 1
ATOM 1928 O O . GLN A 1 247 ? 16.203 3.822 17.290 1.00 83.94 247 GLN A O 1
ATOM 1933 N N . HIS A 1 248 ? 14.684 2.180 17.511 1.00 81.94 248 HIS A N 1
ATOM 1934 C CA . HIS A 1 248 ? 14.646 2.196 18.967 1.00 81.94 248 HIS A CA 1
ATOM 1935 C C . HIS A 1 248 ? 15.790 1.354 19.535 1.00 81.94 248 HIS A C 1
ATOM 1937 O O . HIS A 1 248 ? 16.119 0.287 19.006 1.00 81.94 248 HIS A O 1
ATOM 1943 N N . ALA A 1 249 ? 16.417 1.834 20.609 1.00 73.19 249 ALA A N 1
ATOM 1944 C CA . ALA A 1 249 ? 17.536 1.144 21.238 1.00 73.19 249 ALA A CA 1
ATOM 1945 C C . ALA A 1 249 ? 17.103 -0.216 21.813 1.00 73.19 249 ALA A C 1
ATOM 1947 O O . ALA A 1 249 ? 16.087 -0.339 22.496 1.00 73.19 249 ALA A O 1
ATOM 1948 N N . LYS A 1 250 ? 17.911 -1.254 21.573 1.00 62.06 250 LYS A N 1
ATOM 1949 C CA . LYS A 1 250 ? 17.778 -2.546 22.253 1.00 62.06 250 LYS A CA 1
ATOM 1950 C C . LYS A 1 250 ? 18.618 -2.548 23.524 1.00 62.06 250 LYS A C 1
ATOM 1952 O O . LYS A 1 250 ? 19.830 -2.380 23.445 1.00 62.06 250 LYS A O 1
ATOM 1957 N N . GLY A 1 251 ? 18.002 -2.890 24.655 1.00 50.97 251 GLY A N 1
ATOM 1958 C CA . GLY A 1 251 ? 18.743 -3.512 25.754 1.00 50.97 251 GLY A CA 1
ATOM 1959 C C . GLY A 1 251 ? 18.909 -2.711 27.039 1.00 50.97 251 GLY A C 1
ATOM 1960 O O . GLY A 1 251 ? 19.995 -2.733 27.611 1.00 50.97 251 GLY A O 1
ATOM 1961 N N . GLN A 1 252 ? 17.839 -2.128 27.574 1.00 49.03 252 GLN A N 1
ATOM 1962 C CA . GLN A 1 252 ? 17.771 -2.016 29.032 1.00 49.03 252 GLN A CA 1
ATOM 1963 C C . GLN A 1 252 ? 17.318 -3.366 29.615 1.00 49.03 252 GLN A C 1
ATOM 1965 O O . GLN A 1 252 ? 16.439 -4.033 29.058 1.00 49.03 252 GLN A O 1
ATOM 1970 N N . LYS A 1 253 ? 17.945 -3.808 30.716 1.00 40.25 253 LYS A N 1
ATOM 1971 C CA . LYS A 1 253 ? 17.329 -4.824 31.585 1.00 40.25 253 LYS A CA 1
ATOM 1972 C C . LYS A 1 253 ? 15.979 -4.235 32.013 1.00 40.25 253 LYS A C 1
ATOM 1974 O O . LYS A 1 253 ? 15.960 -3.083 32.412 1.00 40.25 253 LYS A O 1
ATOM 1979 N N . ASP A 1 254 ? 14.895 -4.991 31.846 1.00 53.53 254 ASP A N 1
ATOM 1980 C CA . ASP A 1 254 ? 13.492 -4.573 32.061 1.00 53.53 254 ASP A CA 1
ATOM 1981 C C . ASP A 1 254 ? 12.794 -3.848 30.889 1.00 53.53 254 ASP A C 1
ATOM 1983 O O . ASP A 1 254 ? 11.674 -3.358 31.040 1.00 53.53 254 ASP A O 1
ATOM 1987 N N . ALA A 1 255 ? 13.375 -3.855 29.682 1.00 61.03 255 ALA A N 1
ATOM 1988 C CA . ALA A 1 255 ? 12.677 -3.372 28.488 1.00 61.03 255 ALA A CA 1
ATOM 1989 C C . ALA A 1 255 ? 11.377 -4.168 28.235 1.00 61.03 255 ALA A C 1
ATOM 1991 O O . ALA A 1 255 ? 11.412 -5.383 28.006 1.00 61.03 255 ALA A O 1
ATOM 1992 N N . LYS A 1 256 ? 10.231 -3.470 28.256 1.00 65.88 256 LYS A N 1
ATOM 1993 C CA . LYS A 1 256 ? 8.902 -4.043 27.990 1.00 65.88 256 LYS A CA 1
ATOM 1994 C C . LYS A 1 256 ? 8.880 -4.766 26.647 1.00 65.88 256 LYS A C 1
ATOM 1996 O O . LYS A 1 256 ? 9.354 -4.249 25.633 1.00 65.88 256 LYS A O 1
ATOM 2001 N N . THR A 1 257 ? 8.286 -5.956 26.614 1.00 76.75 257 THR A N 1
ATOM 2002 C CA . THR A 1 257 ? 8.044 -6.642 25.344 1.00 76.75 257 THR A CA 1
ATOM 2003 C C . THR A 1 257 ? 6.954 -5.917 24.550 1.00 76.75 257 THR A C 1
ATOM 2005 O O . THR A 1 257 ? 6.152 -5.161 25.102 1.00 76.75 257 THR A O 1
ATOM 2008 N N . SER A 1 258 ? 6.852 -6.194 23.243 1.00 76.19 258 SER A N 1
ATOM 2009 C CA . SER A 1 258 ? 5.726 -5.683 22.442 1.00 76.19 258 SER A CA 1
ATOM 2010 C C . SER A 1 258 ? 4.368 -6.088 23.024 1.00 76.19 258 SER A C 1
ATOM 2012 O O . SER A 1 258 ? 3.407 -5.354 22.826 1.00 76.19 258 SER A O 1
ATOM 2014 N N . ASN A 1 259 ? 4.270 -7.235 23.701 1.00 81.12 259 ASN A N 1
ATOM 2015 C CA . ASN A 1 259 ? 3.017 -7.692 24.297 1.00 81.12 259 ASN A CA 1
ATOM 2016 C C . ASN A 1 259 ? 2.685 -6.915 25.573 1.00 81.12 259 ASN A C 1
ATOM 2018 O O . ASN A 1 259 ? 1.526 -6.557 25.765 1.00 81.12 259 ASN A O 1
ATOM 2022 N N . ASP A 1 260 ? 3.690 -6.616 26.399 1.00 84.19 260 ASP A N 1
ATOM 2023 C CA . ASP A 1 260 ? 3.506 -5.801 27.606 1.00 84.19 260 ASP A CA 1
ATOM 2024 C C . ASP A 1 260 ? 3.039 -4.398 27.219 1.00 84.19 260 ASP A C 1
ATOM 2026 O O . ASP A 1 260 ? 2.040 -3.907 27.732 1.00 84.19 260 ASP A O 1
ATOM 2030 N N . PHE A 1 261 ? 3.675 -3.807 26.205 1.00 84.94 261 PHE A N 1
ATOM 2031 C CA . PHE A 1 261 ? 3.275 -2.508 25.675 1.00 84.94 261 PHE A CA 1
ATOM 2032 C C . PHE A 1 261 ? 1.834 -2.500 25.131 1.00 84.94 261 PHE A C 1
ATOM 2034 O O . PHE A 1 261 ? 1.050 -1.600 25.426 1.00 84.94 261 PHE A O 1
ATOM 2041 N N . VAL A 1 262 ? 1.449 -3.521 24.356 1.00 89.62 262 VAL A N 1
ATOM 2042 C CA . VAL A 1 262 ? 0.065 -3.662 23.866 1.00 89.62 262 VAL A CA 1
ATOM 2043 C C . VAL A 1 262 ? -0.917 -3.815 25.034 1.00 89.62 262 VAL A C 1
ATOM 2045 O O . VAL A 1 262 ? -2.016 -3.266 24.980 1.00 89.62 262 VAL A O 1
ATOM 2048 N N . SER A 1 263 ? -0.530 -4.531 26.093 1.00 90.44 263 SER A N 1
ATOM 2049 C CA . SER A 1 263 ? -1.335 -4.671 27.308 1.00 90.44 263 SER A CA 1
ATOM 2050 C C . SER A 1 263 ? -1.523 -3.333 28.026 1.00 90.44 263 SER A C 1
ATOM 2052 O O . SER A 1 263 ? -2.641 -3.026 28.440 1.00 90.44 263 SER A O 1
ATOM 2054 N N . ASP A 1 264 ? -0.475 -2.516 28.120 1.00 91.06 264 ASP A N 1
ATOM 2055 C CA . ASP A 1 264 ? -0.532 -1.186 28.737 1.00 91.06 264 ASP A CA 1
ATOM 2056 C C . ASP A 1 264 ? -1.442 -0.223 27.964 1.00 91.06 264 ASP A C 1
ATOM 2058 O O . ASP A 1 264 ? -2.126 0.600 28.567 1.00 91.06 264 ASP A O 1
ATOM 2062 N N . LEU A 1 265 ? -1.507 -0.360 26.634 1.00 93.81 265 LEU A N 1
ATOM 2063 C CA . LEU A 1 265 ? -2.414 0.418 25.785 1.00 93.81 265 LEU A CA 1
ATOM 2064 C C . LEU A 1 265 ? -3.870 -0.061 25.824 1.00 93.81 265 LEU A C 1
ATOM 2066 O O . LEU A 1 265 ? -4.753 0.649 25.342 1.00 93.81 265 LEU A O 1
ATOM 2070 N N . ARG A 1 266 ? -4.159 -1.244 26.382 1.00 94.31 266 ARG A N 1
ATOM 2071 C CA . ARG A 1 266 ? -5.509 -1.833 26.375 1.00 94.31 266 ARG A CA 1
ATOM 2072 C C . ARG A 1 266 ? -6.609 -0.896 26.900 1.00 94.31 266 ARG A C 1
ATOM 2074 O O . ARG A 1 266 ? -7.670 -0.872 26.272 1.00 94.31 266 ARG A O 1
ATOM 2081 N N . PRO A 1 267 ? -6.407 -0.116 27.984 1.00 95.38 267 PRO A N 1
ATOM 2082 C CA . PRO A 1 267 ? -7.400 0.854 28.450 1.00 95.38 267 PRO A CA 1
ATOM 2083 C C . PRO A 1 267 ? -7.745 1.939 27.417 1.00 95.38 267 PRO A C 1
ATOM 2085 O O . PRO A 1 267 ? -8.841 2.491 27.460 1.00 95.38 267 PRO A O 1
ATOM 2088 N N . GLU A 1 268 ? -6.846 2.232 26.472 1.00 97.31 268 GLU A N 1
ATOM 2089 C CA . GLU A 1 268 ? -7.056 3.219 25.408 1.00 97.31 268 GLU A CA 1
ATOM 2090 C C . GLU A 1 268 ? -7.652 2.626 24.124 1.00 97.31 268 GLU A C 1
ATOM 2092 O O . GLU A 1 268 ? -8.010 3.386 23.227 1.00 97.31 268 GLU A O 1
ATOM 2097 N N . PHE A 1 269 ? -7.818 1.304 23.993 1.00 97.62 269 PHE A N 1
ATOM 2098 C CA . PHE A 1 269 ? -8.330 0.708 22.747 1.00 97.62 269 PHE A CA 1
ATOM 2099 C C . PHE A 1 269 ? -9.673 1.299 22.271 1.00 97.62 269 PHE A C 1
ATOM 2101 O O . PHE A 1 269 ? -9.770 1.626 21.083 1.00 97.62 269 PHE A O 1
ATOM 2108 N N . PRO A 1 270 ? -10.681 1.536 23.142 1.00 97.88 270 PRO A N 1
ATOM 2109 C CA . PRO A 1 270 ? -11.906 2.229 22.736 1.00 97.88 270 PRO A CA 1
ATOM 2110 C C . PRO A 1 270 ? -11.647 3.641 22.179 1.00 97.88 270 PRO A C 1
ATOM 2112 O O . PRO A 1 270 ? -12.281 4.050 21.204 1.00 97.88 270 PRO A O 1
ATOM 2115 N N . ALA A 1 271 ? -10.679 4.370 22.749 1.00 98.19 271 ALA A N 1
ATOM 2116 C CA . ALA A 1 271 ? -10.271 5.696 22.282 1.00 98.19 271 ALA A CA 1
ATOM 2117 C C . ALA A 1 271 ? -9.556 5.633 20.922 1.0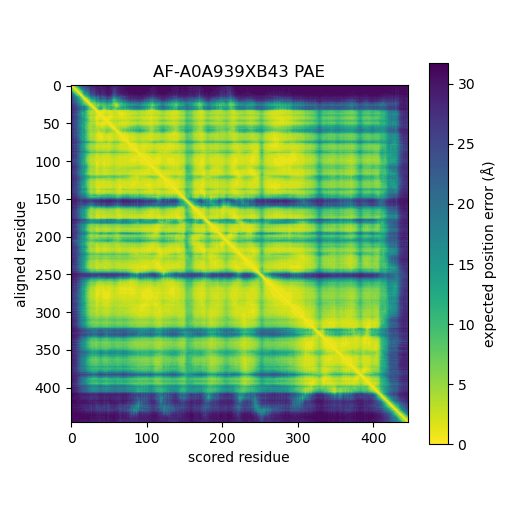0 98.19 271 ALA A C 1
ATOM 2119 O O . ALA A 1 271 ? -9.806 6.480 20.066 1.00 98.19 271 ALA A O 1
ATOM 2120 N N . VAL A 1 272 ? -8.724 4.613 20.683 1.00 98.31 272 VAL A N 1
ATOM 2121 C CA . VAL A 1 272 ? -8.059 4.396 19.385 1.00 98.31 272 VAL A CA 1
ATOM 2122 C C . VAL A 1 272 ? -9.083 4.133 18.279 1.00 98.31 272 VAL A C 1
ATOM 2124 O O . VAL A 1 272 ? -8.982 4.722 17.202 1.00 98.31 272 VAL A O 1
ATOM 2127 N N . ILE A 1 273 ? -10.101 3.305 18.538 1.00 97.38 273 ILE A N 1
ATOM 2128 C CA . ILE A 1 273 ? -11.183 3.042 17.570 1.00 97.38 273 ILE A CA 1
ATOM 2129 C C . ILE A 1 273 ? -11.916 4.330 17.228 1.00 97.38 273 ILE A C 1
ATOM 2131 O O . ILE A 1 273 ? -12.080 4.650 16.049 1.00 97.38 273 ILE A O 1
ATOM 2135 N N . LYS A 1 274 ? -12.333 5.074 18.258 1.00 97.69 274 LYS A N 1
ATOM 2136 C CA . LYS A 1 274 ? -13.030 6.350 18.101 1.00 97.69 274 LYS A CA 1
ATOM 2137 C C . LYS A 1 274 ? -12.206 7.332 17.269 1.00 97.69 274 LYS A C 1
ATOM 2139 O O . LYS A 1 274 ? -12.710 7.836 16.271 1.00 97.69 274 LYS A O 1
ATOM 2144 N N . PHE A 1 275 ? -10.928 7.503 17.606 1.00 98.44 275 PHE A N 1
ATOM 2145 C CA . PHE A 1 275 ? -9.995 8.360 16.877 1.00 98.44 275 PHE A CA 1
ATOM 2146 C C . PHE A 1 275 ? -9.862 7.970 15.397 1.00 98.44 275 PHE A C 1
ATOM 2148 O O . PHE A 1 275 ? -9.953 8.827 14.518 1.00 98.44 275 PHE A O 1
ATOM 2155 N N . LEU A 1 276 ? -9.679 6.680 15.091 1.00 98.44 276 LEU A N 1
ATOM 2156 C CA . LEU A 1 276 ? -9.559 6.219 13.705 1.00 98.44 276 LEU A CA 1
ATOM 2157 C C . LEU A 1 276 ? -10.871 6.386 12.926 1.00 98.44 276 LEU A C 1
ATOM 2159 O O . LEU A 1 276 ? -10.827 6.744 11.754 1.00 98.44 276 LEU A O 1
ATOM 2163 N N . CYS A 1 277 ? -12.032 6.187 13.552 1.00 97.75 277 CYS A N 1
ATOM 2164 C CA . CYS A 1 277 ? -13.321 6.428 12.896 1.00 97.75 277 CYS A CA 1
ATOM 2165 C C . CYS A 1 277 ? -13.545 7.924 12.617 1.00 97.75 277 CYS A C 1
ATOM 2167 O O . CYS A 1 277 ? -13.974 8.280 11.524 1.00 97.75 277 CYS A O 1
ATOM 2169 N N . GLU A 1 278 ? -13.194 8.813 13.552 1.00 97.50 278 GLU A N 1
ATOM 2170 C CA . GLU A 1 278 ? -13.241 10.269 13.341 1.00 97.50 278 GLU A CA 1
ATOM 2171 C C . GLU A 1 278 ? -12.303 10.709 12.205 1.00 97.50 278 GLU A C 1
ATOM 2173 O O . GLU A 1 278 ? -12.693 11.502 11.346 1.00 97.50 278 GLU A O 1
ATOM 2178 N N . LYS A 1 279 ? -11.092 10.135 12.135 1.00 98.19 279 LYS A N 1
ATOM 2179 C CA . LYS A 1 279 ? -10.165 10.347 11.011 1.00 98.19 279 LYS A CA 1
ATOM 2180 C C . LYS A 1 279 ? -10.736 9.857 9.682 1.00 98.19 279 LYS A C 1
ATOM 2182 O O . LYS A 1 279 ? -10.541 10.523 8.667 1.00 98.19 279 LYS A O 1
ATOM 2187 N N . TYR A 1 280 ? -11.452 8.733 9.682 1.00 98.19 280 TYR A N 1
ATOM 2188 C CA . TYR A 1 280 ? -12.106 8.231 8.478 1.00 98.19 280 TYR A CA 1
ATOM 2189 C C . TYR A 1 280 ? -13.232 9.158 8.014 1.00 98.19 280 TYR A C 1
ATOM 2191 O O . TYR A 1 280 ? -13.322 9.427 6.821 1.00 98.19 280 TYR A O 1
ATOM 2199 N N . ILE A 1 281 ? -14.061 9.677 8.927 1.00 98.00 281 ILE A N 1
ATOM 2200 C CA . ILE A 1 281 ? -15.128 10.635 8.588 1.00 98.00 281 ILE A CA 1
ATOM 2201 C C . ILE A 1 281 ? -14.530 11.847 7.865 1.00 98.00 281 ILE A C 1
ATOM 2203 O O . ILE A 1 281 ? -15.011 12.241 6.802 1.00 98.00 281 ILE A O 1
ATOM 2207 N N . ASP A 1 282 ? -13.448 12.410 8.407 1.00 98.31 282 ASP A N 1
ATOM 2208 C CA . ASP A 1 282 ? -12.741 13.530 7.786 1.00 98.31 282 ASP A CA 1
ATOM 2209 C C . ASP A 1 282 ? -12.165 13.160 6.405 1.00 98.31 282 ASP A C 1
ATOM 2211 O O . ASP A 1 282 ? -12.379 13.877 5.422 1.00 98.31 282 ASP A O 1
ATOM 2215 N N . LEU A 1 283 ? -11.521 11.991 6.293 1.00 98.19 283 LEU A N 1
ATOM 2216 C CA . LEU A 1 283 ? -11.020 11.469 5.018 1.00 98.19 283 LEU A CA 1
ATOM 2217 C C . LEU A 1 283 ? -12.138 11.319 3.980 1.00 98.19 283 LEU A C 1
ATOM 2219 O O . LEU A 1 283 ? -11.968 11.702 2.824 1.00 98.19 283 LEU A O 1
ATOM 2223 N N . HIS A 1 284 ? -13.275 10.756 4.378 1.00 96.50 284 HIS A N 1
ATOM 2224 C CA . HIS A 1 284 ? -14.396 10.457 3.498 1.00 96.50 284 HIS A CA 1
ATOM 2225 C C . HIS A 1 284 ? -15.097 11.735 3.025 1.00 96.50 284 HIS A C 1
ATOM 2227 O O . HIS A 1 284 ? -15.299 11.923 1.824 1.00 96.50 284 HIS A O 1
ATOM 2233 N N . ILE A 1 285 ? -15.427 12.634 3.954 1.00 96.31 285 ILE A N 1
ATOM 2234 C CA . ILE A 1 285 ? -16.265 13.808 3.684 1.00 96.31 285 ILE A CA 1
ATOM 2235 C C . ILE A 1 285 ? -15.443 14.972 3.138 1.00 96.31 285 ILE A C 1
ATOM 2237 O O . ILE A 1 285 ? -15.796 15.550 2.108 1.00 96.31 285 ILE A O 1
ATOM 2241 N N . ASN A 1 286 ? -14.346 15.319 3.812 1.00 97.25 286 ASN A N 1
ATOM 2242 C CA . ASN A 1 286 ? -13.588 16.530 3.503 1.00 97.25 286 ASN A CA 1
ATOM 2243 C C . ASN A 1 286 ? -12.516 16.263 2.444 1.00 97.25 286 ASN A C 1
ATOM 2245 O O . ASN A 1 286 ? -12.342 17.064 1.524 1.00 97.25 286 ASN A O 1
ATOM 2249 N N . LEU A 1 287 ? -11.836 15.116 2.529 1.00 97.44 287 LEU A N 1
ATOM 2250 C CA . LEU A 1 287 ? -10.742 14.760 1.616 1.00 97.44 287 LEU A CA 1
ATOM 2251 C C . LEU A 1 287 ? -11.179 13.851 0.456 1.00 97.44 287 LEU A C 1
ATOM 2253 O O . LEU A 1 287 ? -10.399 13.592 -0.467 1.00 97.44 287 LEU A O 1
ATOM 2257 N N . LYS A 1 288 ? -12.439 13.395 0.456 1.00 96.81 288 LYS A N 1
ATOM 2258 C CA . LYS A 1 288 ? -13.037 12.551 -0.595 1.00 96.81 288 LYS A CA 1
ATOM 2259 C C . LYS A 1 288 ? -12.224 11.283 -0.868 1.00 96.81 288 LYS A C 1
ATOM 2261 O O . LYS A 1 288 ? -12.072 10.868 -2.016 1.00 96.81 288 LYS A O 1
ATOM 2266 N N . GLY A 1 289 ? -11.668 10.699 0.191 1.00 95.31 289 GLY A N 1
ATOM 2267 C CA . GLY A 1 289 ? -10.827 9.510 0.133 1.00 95.31 289 GLY A CA 1
ATOM 2268 C C . GLY A 1 289 ? -9.369 9.744 -0.232 1.00 95.31 289 GLY A C 1
ATOM 2269 O O . GLY A 1 289 ? -8.607 8.786 -0.224 1.00 95.31 289 GLY A O 1
ATOM 2270 N N . ASN A 1 290 ? -8.954 10.973 -0.548 1.00 97.44 290 ASN A N 1
ATOM 2271 C CA . ASN A 1 290 ? -7.568 11.250 -0.910 1.00 97.44 290 ASN A CA 1
ATOM 2272 C C . ASN A 1 290 ? -6.727 11.411 0.355 1.00 97.44 290 ASN A C 1
ATOM 2274 O O . ASN A 1 290 ? -6.868 12.394 1.081 1.00 97.44 290 ASN A O 1
ATOM 2278 N N . ILE A 1 291 ? -5.837 10.452 0.609 1.00 98.25 291 ILE A N 1
ATOM 2279 C CA . ILE A 1 291 ? -4.902 10.546 1.731 1.00 98.25 291 ILE A CA 1
ATOM 2280 C C . ILE A 1 291 ? -3.910 11.689 1.449 1.00 98.25 291 ILE A C 1
ATOM 2282 O O . ILE A 1 291 ? -3.260 11.678 0.398 1.00 98.25 291 ILE A O 1
ATOM 2286 N N . PRO A 1 292 ? -3.751 12.661 2.367 1.00 97.69 292 PRO A N 1
ATOM 2287 C CA . PRO A 1 292 ? -2.810 13.759 2.209 1.00 97.69 292 PRO A CA 1
ATOM 2288 C C . PRO A 1 292 ? -1.408 13.266 2.574 1.00 97.69 292 PRO A C 1
ATOM 2290 O O . PRO A 1 292 ? -0.950 13.425 3.704 1.00 97.69 292 PRO A O 1
ATOM 2293 N N . PHE A 1 293 ? -0.746 12.590 1.635 1.00 97.81 293 PHE A N 1
ATOM 2294 C CA . PHE A 1 293 ? 0.625 12.120 1.827 1.00 97.81 293 PHE A CA 1
ATOM 2295 C C . PHE A 1 293 ? 1.579 13.301 2.019 1.00 97.81 293 PHE A C 1
ATOM 2297 O O . PHE A 1 293 ? 1.544 14.261 1.250 1.00 97.81 293 PHE A O 1
ATOM 2304 N N . SER A 1 294 ? 2.451 13.208 3.025 1.00 96.94 294 SER A N 1
ATOM 2305 C CA . SER A 1 294 ? 3.516 14.189 3.232 1.00 96.94 294 SER A CA 1
ATOM 2306 C C . SER A 1 294 ? 4.516 14.172 2.074 1.00 96.94 294 SER A C 1
ATOM 2308 O O . SER A 1 294 ? 4.659 13.171 1.359 1.00 96.94 294 SER A O 1
ATOM 2310 N N . GLN A 1 295 ? 5.284 15.253 1.932 1.00 96.62 295 GLN A N 1
ATOM 2311 C CA . GLN A 1 295 ? 6.352 15.309 0.933 1.00 96.62 295 GLN A CA 1
ATOM 2312 C C . GLN A 1 295 ? 7.413 14.215 1.156 1.00 96.62 295 GLN A C 1
ATOM 2314 O O . GLN A 1 295 ? 7.971 13.697 0.191 1.00 96.62 295 GLN A O 1
ATOM 2319 N N . GLU A 1 296 ? 7.661 13.829 2.413 1.00 94.81 296 GLU A N 1
ATOM 2320 C CA . GLU A 1 296 ? 8.566 12.728 2.767 1.00 94.81 296 GLU A CA 1
ATOM 2321 C C . GLU A 1 296 ? 8.037 11.376 2.261 1.00 94.81 296 GLU A C 1
ATOM 2323 O O . GLU A 1 296 ? 8.789 10.622 1.645 1.00 94.81 296 GLU A O 1
ATOM 2328 N N . CYS A 1 297 ? 6.741 11.089 2.444 1.00 95.56 297 CYS A N 1
ATOM 2329 C CA . CYS A 1 297 ? 6.109 9.877 1.916 1.00 95.56 297 CYS A CA 1
ATOM 2330 C C . CYS A 1 297 ? 6.173 9.816 0.387 1.00 95.56 297 CYS A C 1
ATOM 2332 O O . CYS A 1 297 ? 6.506 8.771 -0.173 1.00 95.56 297 CYS A O 1
ATOM 2334 N N . ILE A 1 298 ? 5.867 10.929 -0.287 1.00 96.69 298 ILE A N 1
ATOM 2335 C CA . ILE A 1 298 ? 5.893 11.017 -1.753 1.00 96.69 298 ILE A CA 1
ATOM 2336 C C . ILE A 1 298 ? 7.315 10.777 -2.264 1.00 96.69 298 ILE A C 1
ATOM 2338 O O . ILE A 1 298 ? 7.528 9.875 -3.070 1.00 96.69 298 ILE A O 1
ATOM 2342 N N . ALA A 1 299 ? 8.299 11.506 -1.729 1.00 96.12 299 ALA A N 1
ATOM 2343 C CA . ALA A 1 299 ? 9.693 11.370 -2.139 1.00 96.12 299 ALA A CA 1
ATOM 2344 C C . ALA A 1 299 ? 10.229 9.948 -1.910 1.00 96.12 299 ALA A C 1
ATOM 2346 O O . ALA A 1 299 ? 10.926 9.402 -2.764 1.00 96.12 299 ALA A O 1
ATOM 2347 N N . TYR A 1 300 ? 9.882 9.322 -0.782 1.00 95.06 300 TYR A N 1
ATOM 2348 C CA . TYR A 1 300 ? 10.307 7.955 -0.494 1.00 95.06 300 TYR A CA 1
ATOM 2349 C C . TYR A 1 300 ? 9.636 6.925 -1.412 1.00 95.06 300 TYR A C 1
ATOM 2351 O O . TYR A 1 300 ? 10.287 5.990 -1.878 1.00 95.06 300 TYR A O 1
ATOM 2359 N N . LYS A 1 301 ? 8.346 7.105 -1.719 1.00 95.38 301 LYS A N 1
ATOM 2360 C CA . LYS A 1 301 ? 7.621 6.274 -2.687 1.00 95.38 301 LYS A CA 1
ATOM 2361 C C . LYS A 1 301 ? 8.221 6.393 -4.095 1.00 95.38 301 LYS A C 1
ATOM 2363 O O . LYS A 1 301 ? 8.366 5.375 -4.772 1.00 95.38 301 LYS A O 1
ATOM 2368 N N . ASP A 1 302 ? 8.592 7.598 -4.516 1.00 95.12 302 ASP A N 1
ATOM 2369 C CA . ASP A 1 302 ? 9.230 7.837 -5.814 1.00 95.12 302 ASP A CA 1
ATOM 2370 C C . ASP A 1 302 ? 10.627 7.213 -5.867 1.00 95.12 302 ASP A C 1
ATOM 2372 O O . ASP A 1 302 ? 10.931 6.480 -6.807 1.00 95.12 302 ASP A O 1
ATOM 2376 N N . LEU A 1 303 ? 11.440 7.388 -4.817 1.00 93.56 303 LEU A N 1
ATOM 2377 C CA . LEU A 1 303 ? 12.742 6.725 -4.695 1.00 93.56 303 LEU A CA 1
ATOM 2378 C C . LEU A 1 303 ? 12.607 5.201 -4.802 1.00 93.56 303 LEU A C 1
ATOM 2380 O O . LEU A 1 303 ? 13.355 4.558 -5.535 1.00 93.56 303 LEU A O 1
ATOM 2384 N N . TYR A 1 304 ? 11.622 4.621 -4.118 1.00 92.44 304 TYR A N 1
ATOM 2385 C CA . TYR A 1 304 ? 11.357 3.189 -4.186 1.00 92.44 304 TYR A CA 1
ATOM 2386 C C . TYR A 1 304 ? 11.043 2.717 -5.618 1.00 92.44 304 TYR A C 1
ATOM 2388 O O . TYR A 1 304 ? 11.514 1.648 -6.014 1.00 92.44 304 TYR A O 1
ATOM 2396 N N . ARG A 1 305 ? 10.319 3.511 -6.424 1.00 92.94 305 ARG A N 1
ATOM 2397 C CA . ARG A 1 305 ? 10.083 3.229 -7.854 1.00 92.94 305 ARG A CA 1
ATOM 2398 C C . ARG A 1 305 ? 11.352 3.361 -8.689 1.00 92.94 305 ARG A C 1
ATOM 2400 O O . ARG A 1 305 ? 11.631 2.485 -9.505 1.00 92.94 305 ARG A O 1
ATOM 2407 N N . GLU A 1 306 ? 12.124 4.422 -8.477 1.00 90.94 306 GLU A N 1
ATOM 2408 C CA . GLU A 1 306 ? 13.410 4.638 -9.152 1.00 90.94 306 GLU A CA 1
ATOM 2409 C C . GLU A 1 306 ? 14.381 3.476 -8.904 1.00 90.94 306 GLU A C 1
ATOM 2411 O O . GLU A 1 306 ? 15.105 3.037 -9.799 1.00 90.94 306 GLU A O 1
ATOM 2416 N N . GLU A 1 307 ? 14.352 2.906 -7.703 1.00 89.06 307 GLU A N 1
ATOM 2417 C CA . GLU A 1 307 ? 15.154 1.742 -7.340 1.00 89.06 307 GLU A CA 1
ATOM 2418 C C . GLU A 1 307 ? 14.743 0.455 -8.059 1.00 89.06 307 GLU A C 1
ATOM 2420 O O . GLU A 1 307 ? 15.597 -0.416 -8.258 1.00 89.06 307 GLU A O 1
ATOM 2425 N N . GLN A 1 308 ? 13.487 0.358 -8.509 1.00 88.62 308 GLN A N 1
ATOM 2426 C CA . GLN A 1 308 ? 13.006 -0.760 -9.324 1.00 88.62 308 GLN A CA 1
ATOM 2427 C C . GLN A 1 308 ? 13.418 -0.663 -10.796 1.00 88.62 308 GLN A C 1
ATOM 2429 O O . GLN A 1 308 ? 13.332 -1.666 -11.509 1.00 88.62 308 GLN A O 1
ATOM 2434 N N . LYS A 1 309 ? 13.880 0.503 -11.272 1.00 89.31 309 LYS A N 1
ATOM 2435 C CA . LYS A 1 309 ? 14.299 0.669 -12.669 1.00 89.31 309 LYS A CA 1
ATOM 2436 C C . LYS A 1 309 ? 15.462 -0.254 -12.999 1.00 89.31 309 LYS A C 1
ATOM 2438 O O . LYS A 1 309 ? 16.493 -0.270 -12.316 1.00 89.31 309 LYS A O 1
ATOM 2443 N N . THR A 1 310 ? 15.318 -0.987 -14.090 1.00 89.81 310 THR A N 1
ATOM 2444 C CA . THR A 1 310 ? 16.336 -1.861 -14.661 1.00 89.81 310 THR A CA 1
ATOM 2445 C C . THR A 1 310 ? 17.474 -1.055 -15.291 1.00 89.81 310 THR A C 1
ATOM 2447 O O . THR A 1 310 ? 17.415 0.167 -15.439 1.00 89.81 310 THR A O 1
ATOM 2450 N N . ASP A 1 311 ? 18.545 -1.741 -15.686 1.00 88.94 311 ASP A N 1
ATOM 2451 C CA . ASP A 1 311 ? 19.598 -1.116 -16.489 1.00 88.94 311 ASP A CA 1
ATOM 2452 C C . ASP A 1 311 ? 19.060 -0.650 -17.853 1.00 88.94 311 ASP A C 1
ATOM 2454 O O . ASP A 1 311 ? 19.430 0.413 -18.339 1.00 88.94 311 ASP A O 1
ATOM 2458 N N . LEU A 1 312 ? 18.112 -1.370 -18.460 1.00 91.88 312 LEU A N 1
ATOM 2459 C CA . LEU A 1 312 ? 17.532 -0.909 -19.724 1.00 91.88 312 LEU A CA 1
ATOM 2460 C C . LEU A 1 312 ? 16.712 0.369 -19.575 1.00 91.88 312 LEU A C 1
ATOM 2462 O O . LEU A 1 312 ? 16.783 1.205 -20.470 1.00 91.88 312 LEU A O 1
ATOM 2466 N N . ASP A 1 313 ? 16.030 0.556 -18.448 1.00 92.00 313 ASP A N 1
ATOM 2467 C CA . ASP A 1 313 ? 15.299 1.796 -18.169 1.00 92.00 313 ASP A CA 1
ATOM 2468 C C . ASP A 1 313 ? 16.266 2.981 -18.069 1.00 92.00 313 ASP A C 1
ATOM 2470 O O . ASP A 1 313 ? 16.087 4.001 -18.732 1.00 92.00 313 ASP A O 1
ATOM 2474 N N . ARG A 1 314 ? 17.372 2.821 -17.324 1.00 91.69 314 ARG A N 1
ATOM 2475 C CA . ARG A 1 314 ? 18.401 3.873 -17.221 1.00 91.69 314 ARG A CA 1
ATOM 2476 C C . ARG A 1 314 ? 19.070 4.153 -18.557 1.00 91.69 314 ARG A C 1
ATOM 2478 O O . ARG A 1 314 ? 19.332 5.309 -18.880 1.00 91.69 314 ARG A O 1
ATOM 2485 N N . PHE A 1 315 ? 19.346 3.110 -19.338 1.00 94.75 315 PHE A N 1
ATOM 2486 C CA . PHE A 1 315 ? 19.848 3.264 -20.696 1.00 94.75 315 PHE A CA 1
ATOM 2487 C C . PHE A 1 315 ? 18.877 4.072 -21.554 1.00 94.75 315 PHE A C 1
ATOM 2489 O O . PHE A 1 315 ? 19.304 5.041 -22.185 1.00 94.75 315 PHE A O 1
ATOM 2496 N N . PHE A 1 316 ? 17.598 3.696 -21.564 1.00 94.38 316 PHE A N 1
ATOM 2497 C CA . PHE A 1 316 ? 16.560 4.361 -22.338 1.00 94.38 316 PHE A CA 1
ATOM 2498 C C . PHE A 1 316 ? 16.466 5.842 -21.963 1.00 94.38 316 PHE A C 1
ATOM 2500 O O . PHE A 1 316 ? 16.638 6.705 -22.824 1.00 94.38 316 PHE A O 1
ATOM 2507 N N . GLU A 1 317 ? 16.319 6.148 -20.674 1.00 92.62 317 GLU A N 1
ATOM 2508 C CA . GLU A 1 317 ? 16.214 7.519 -20.167 1.00 92.62 317 GLU A CA 1
ATOM 2509 C C . GLU A 1 317 ? 17.455 8.356 -20.488 1.00 92.62 317 GLU A C 1
ATOM 2511 O O . GLU A 1 317 ? 17.347 9.524 -20.871 1.00 92.62 317 GLU A O 1
ATOM 2516 N N . ALA A 1 318 ? 18.650 7.773 -20.380 1.00 93.56 318 ALA A N 1
ATOM 2517 C CA . ALA A 1 318 ? 19.896 8.477 -20.651 1.00 93.56 318 ALA A CA 1
ATOM 2518 C C . ALA A 1 318 ? 20.169 8.669 -22.149 1.00 93.56 318 ALA A C 1
ATOM 2520 O O . ALA A 1 318 ? 20.782 9.667 -22.520 1.00 93.56 318 ALA A O 1
ATOM 2521 N N . ASN A 1 319 ? 19.722 7.758 -23.020 1.00 95.38 319 ASN A N 1
ATOM 2522 C CA . ASN A 1 319 ? 20.192 7.702 -24.410 1.00 95.38 319 ASN A CA 1
ATOM 2523 C C . ASN A 1 319 ? 19.122 7.977 -25.461 1.00 95.38 319 ASN A C 1
ATOM 2525 O O . ASN A 1 319 ? 19.490 8.311 -26.585 1.00 95.38 319 ASN A O 1
ATOM 2529 N N . ILE A 1 320 ? 17.835 7.856 -25.145 1.00 94.38 320 ILE A N 1
ATOM 2530 C CA . ILE A 1 320 ? 16.760 7.886 -26.142 1.00 94.38 320 ILE A CA 1
ATOM 2531 C C . ILE A 1 320 ? 15.856 9.100 -25.898 1.00 94.38 320 ILE A C 1
ATOM 2533 O O . ILE A 1 320 ? 15.488 9.420 -24.770 1.00 94.38 320 ILE A O 1
ATOM 2537 N N . LYS A 1 321 ? 15.541 9.827 -26.972 1.00 92.44 321 LYS A N 1
ATOM 2538 C CA . LYS A 1 321 ? 14.429 10.785 -27.034 1.00 92.44 321 LYS A CA 1
ATOM 2539 C C . LYS A 1 321 ? 13.285 10.135 -27.796 1.00 92.44 321 LYS A C 1
ATOM 2541 O O . LYS A 1 321 ? 13.542 9.517 -28.826 1.00 92.44 321 LYS A O 1
ATOM 2546 N N . VAL A 1 322 ? 12.064 10.310 -27.311 1.00 89.81 322 VAL A N 1
ATOM 2547 C CA . VAL A 1 322 ? 10.829 9.813 -27.934 1.00 89.81 322 VAL A CA 1
ATOM 2548 C C . VAL A 1 322 ? 9.962 10.969 -28.437 1.00 89.81 322 VAL A C 1
ATOM 2550 O O . VAL A 1 322 ? 10.316 12.132 -28.238 1.00 89.81 322 VAL A O 1
ATOM 2553 N N . ASP A 1 323 ? 8.857 10.632 -29.105 1.00 79.31 323 ASP A N 1
ATOM 2554 C CA . ASP A 1 323 ? 7.842 11.556 -29.632 1.00 79.31 323 ASP A CA 1
ATOM 2555 C C . ASP A 1 323 ? 8.363 12.580 -30.648 1.00 79.31 323 ASP A C 1
ATOM 2557 O O . ASP A 1 323 ? 7.899 13.716 -30.742 1.00 79.31 323 ASP A O 1
ATOM 2561 N N . LEU A 1 324 ? 9.332 12.162 -31.460 1.00 78.50 324 LEU A N 1
ATOM 2562 C CA . LEU A 1 324 ? 9.868 12.978 -32.541 1.00 78.50 324 LEU A CA 1
ATOM 2563 C C . LEU A 1 324 ? 9.207 12.578 -33.864 1.00 78.50 324 LEU A C 1
ATOM 2565 O O . LEU A 1 324 ? 9.670 11.667 -34.543 1.00 78.50 324 LEU A O 1
ATOM 2569 N N . GLU A 1 325 ? 8.105 13.234 -34.229 1.00 73.62 325 GLU A N 1
ATOM 2570 C CA . GLU A 1 325 ? 7.314 12.814 -35.396 1.00 73.62 325 GLU A CA 1
ATOM 2571 C C . GLU A 1 325 ? 8.020 13.053 -36.737 1.00 73.62 325 GLU A C 1
ATOM 2573 O O . GLU A 1 325 ? 8.019 12.159 -37.577 1.00 73.62 325 GLU A O 1
ATOM 2578 N N . PHE A 1 326 ? 8.650 14.215 -36.942 1.00 80.75 326 PHE A N 1
ATOM 2579 C CA . PHE A 1 326 ? 9.301 14.573 -38.208 1.00 80.75 326 PHE A CA 1
ATOM 2580 C C . PHE A 1 326 ? 10.573 15.382 -37.980 1.00 80.75 326 PHE A C 1
ATOM 2582 O O . PHE A 1 326 ? 10.590 16.304 -37.162 1.00 80.75 326 PHE A O 1
ATOM 2589 N N . ASP A 1 327 ? 11.625 15.071 -38.738 1.00 75.88 327 ASP A N 1
ATOM 2590 C CA . ASP A 1 327 ? 12.815 15.913 -38.783 1.00 75.88 327 ASP A CA 1
ATOM 2591 C C . ASP A 1 327 ? 12.502 17.188 -39.583 1.00 75.88 327 ASP A C 1
ATOM 2593 O O . ASP A 1 327 ? 12.183 17.099 -40.773 1.00 75.88 327 ASP A O 1
ATOM 2597 N N . PRO A 1 328 ? 12.607 18.385 -38.978 1.00 77.06 328 PRO A N 1
ATOM 2598 C CA . PRO A 1 328 ? 12.250 19.638 -39.640 1.00 77.06 328 PRO A CA 1
ATOM 2599 C C . PRO A 1 328 ? 13.166 19.986 -40.825 1.00 77.0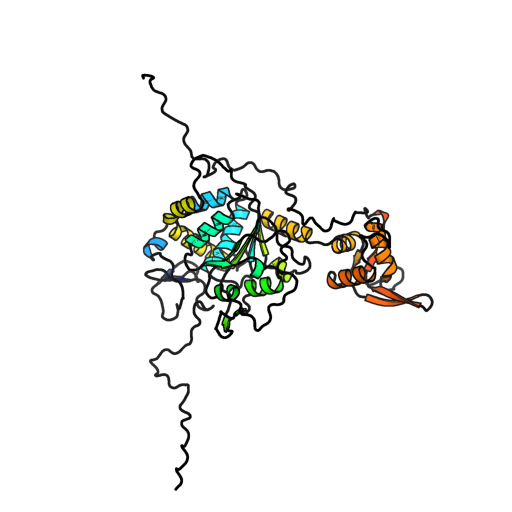6 328 PRO A C 1
ATOM 2601 O O . PRO A 1 328 ? 12.826 20.852 -41.626 1.00 77.06 328 PRO A O 1
ATOM 2604 N N . THR A 1 329 ? 14.319 19.326 -40.950 1.00 80.25 329 THR A N 1
ATOM 2605 C CA . THR A 1 329 ? 15.294 19.520 -42.031 1.00 80.25 329 THR A CA 1
ATOM 2606 C C . THR A 1 329 ? 15.008 18.613 -43.221 1.00 80.25 329 THR A C 1
ATOM 2608 O O . THR A 1 329 ? 15.174 19.031 -44.365 1.00 80.25 329 THR A O 1
ATOM 2611 N N . THR A 1 330 ? 14.617 17.361 -42.967 1.00 80.31 330 THR A N 1
ATOM 2612 C CA . THR A 1 330 ? 14.432 16.355 -44.030 1.00 80.31 330 THR A CA 1
ATOM 2613 C C . THR A 1 330 ? 12.969 16.107 -44.389 1.00 80.31 330 THR A C 1
ATOM 2615 O O . THR A 1 330 ? 12.697 15.618 -45.481 1.00 80.31 330 THR A O 1
ATOM 2618 N N . GLY A 1 331 ? 12.027 16.447 -43.503 1.00 80.94 331 GLY A N 1
ATOM 2619 C CA . GLY A 1 331 ? 10.601 16.143 -43.654 1.00 80.94 331 GLY A CA 1
ATOM 2620 C C . GLY A 1 331 ? 10.250 14.665 -43.451 1.00 80.94 331 GLY A C 1
ATOM 2621 O O . GLY A 1 331 ? 9.089 14.291 -43.596 1.00 80.94 331 GLY A O 1
ATOM 2622 N N . GLU A 1 332 ? 11.227 13.822 -43.112 1.00 81.81 332 GLU A N 1
ATOM 2623 C CA . GLU A 1 332 ? 11.045 12.390 -42.881 1.00 81.81 332 GLU A CA 1
ATOM 2624 C C . GLU A 1 332 ? 10.842 12.093 -41.386 1.00 81.81 332 GLU A C 1
ATOM 2626 O O . GLU A 1 332 ? 11.381 12.809 -40.534 1.00 81.81 332 GLU A O 1
ATOM 2631 N N . PRO A 1 333 ? 10.111 11.019 -41.030 1.00 82.94 333 PRO A N 1
ATOM 2632 C CA . PRO A 1 333 ? 9.984 10.606 -39.641 1.00 82.94 333 PRO A CA 1
ATOM 2633 C C . PRO A 1 333 ? 11.328 10.225 -39.033 1.00 82.94 333 PRO A C 1
ATOM 2635 O O . PRO A 1 333 ? 12.100 9.485 -39.659 1.00 82.94 333 PRO A O 1
ATOM 2638 N N . TYR A 1 334 ? 11.571 10.650 -37.790 1.00 88.81 334 TYR A N 1
ATOM 2639 C CA . TYR A 1 334 ? 12.750 10.203 -37.058 1.00 88.81 334 TYR A CA 1
ATOM 2640 C C . TYR A 1 334 ? 12.741 8.685 -36.920 1.00 88.81 334 TYR A C 1
ATOM 2642 O O . TYR A 1 334 ? 11.708 8.050 -36.678 1.00 88.81 334 TYR A O 1
ATOM 2650 N N . PHE A 1 335 ? 13.909 8.084 -37.095 1.00 91.75 335 PHE A N 1
ATOM 2651 C CA . PHE A 1 335 ? 14.095 6.675 -36.828 1.00 91.75 335 PHE A CA 1
ATOM 2652 C C . PHE A 1 335 ? 15.533 6.397 -36.420 1.00 91.75 335 PHE A C 1
ATOM 2654 O O . PHE A 1 335 ? 16.459 7.060 -36.877 1.00 91.75 335 PHE A O 1
ATOM 2661 N N . GLU A 1 336 ? 15.704 5.342 -35.636 1.00 94.00 336 GLU A N 1
ATOM 2662 C CA . GLU A 1 336 ? 17.012 4.805 -35.279 1.00 94.00 336 GLU A CA 1
ATOM 2663 C C . GLU A 1 336 ? 17.059 3.327 -35.653 1.00 94.00 336 GLU A C 1
ATOM 2665 O O . GLU A 1 336 ? 16.101 2.574 -35.416 1.00 94.00 336 GLU A O 1
ATOM 2670 N N . ARG A 1 337 ? 18.164 2.876 -36.261 1.00 95.19 337 ARG A N 1
ATOM 2671 C CA . ARG A 1 337 ? 18.326 1.445 -36.541 1.00 95.19 337 ARG A CA 1
ATOM 2672 C C . ARG A 1 337 ? 18.493 0.720 -35.222 1.00 95.19 337 ARG A C 1
ATOM 2674 O O . ARG A 1 337 ? 19.216 1.155 -34.331 1.00 95.19 337 ARG A O 1
ATOM 2681 N N . THR A 1 338 ? 17.877 -0.450 -35.108 1.00 95.50 338 THR A N 1
ATOM 2682 C CA . THR A 1 338 ? 18.038 -1.246 -33.887 1.00 95.50 338 THR A CA 1
ATOM 2683 C C . THR A 1 338 ? 19.482 -1.721 -33.679 1.00 95.50 338 THR A C 1
ATOM 2685 O O . THR A 1 338 ? 19.832 -2.090 -32.563 1.00 95.50 338 THR A O 1
ATOM 2688 N N . ALA A 1 339 ? 20.317 -1.710 -34.729 1.00 94.94 339 ALA A N 1
ATOM 2689 C CA . ALA A 1 339 ? 21.759 -1.934 -34.630 1.00 94.94 339 ALA A CA 1
ATOM 2690 C C . ALA A 1 339 ? 22.443 -0.780 -33.892 1.00 94.94 339 ALA A C 1
ATOM 2692 O O . ALA A 1 339 ? 23.181 -1.027 -32.947 1.00 94.94 339 ALA A O 1
ATOM 2693 N N . ASP A 1 340 ? 22.131 0.462 -34.267 1.00 96.25 340 ASP A N 1
ATOM 2694 C CA . ASP A 1 340 ? 22.711 1.662 -33.658 1.00 96.25 340 ASP A CA 1
ATOM 2695 C C . ASP A 1 340 ? 22.273 1.804 -32.195 1.00 96.25 340 ASP A C 1
ATOM 2697 O O . ASP A 1 340 ? 23.091 2.092 -31.327 1.00 96.25 340 ASP A O 1
ATOM 2701 N N . VAL A 1 341 ? 21.001 1.515 -31.891 1.00 96.88 341 VAL A N 1
ATOM 2702 C CA . VAL A 1 341 ? 20.499 1.490 -30.504 1.00 96.88 341 VAL A CA 1
ATOM 2703 C C . VAL A 1 341 ? 21.208 0.416 -29.676 1.00 96.88 341 VAL A C 1
ATOM 2705 O O . VAL A 1 341 ? 21.541 0.653 -28.517 1.00 96.88 341 VAL A O 1
ATOM 2708 N N . TYR A 1 342 ? 21.460 -0.761 -30.253 1.00 97.31 342 TYR A N 1
ATOM 2709 C CA . TYR A 1 342 ? 22.172 -1.825 -29.550 1.00 97.31 342 TYR A CA 1
ATOM 2710 C C . TYR A 1 342 ? 23.646 -1.488 -29.324 1.00 97.31 342 TYR A C 1
ATOM 2712 O O . TYR A 1 342 ? 24.136 -1.653 -28.210 1.00 97.31 342 TYR A O 1
ATOM 2720 N N . GLN A 1 343 ? 24.325 -0.949 -30.338 1.00 96.50 343 GLN A N 1
ATOM 2721 C CA . GLN A 1 343 ? 25.695 -0.471 -30.187 1.00 96.50 343 GLN A CA 1
ATOM 2722 C C . GLN A 1 343 ? 25.765 0.612 -29.110 1.00 96.50 343 GLN A C 1
ATOM 2724 O O . GLN A 1 343 ? 26.610 0.548 -28.226 1.00 96.50 343 GLN A O 1
ATOM 2729 N N . ARG A 1 344 ? 24.798 1.538 -29.095 1.00 96.38 344 ARG A N 1
ATOM 2730 C CA . ARG A 1 344 ? 24.702 2.565 -28.058 1.00 96.38 344 ARG A CA 1
ATOM 2731 C C . ARG A 1 344 ? 24.531 1.978 -26.656 1.00 96.38 344 ARG A C 1
ATOM 2733 O O . ARG A 1 344 ? 25.078 2.533 -25.711 1.00 96.38 344 ARG A O 1
ATOM 2740 N N . TYR A 1 345 ? 23.791 0.880 -26.505 1.00 96.44 345 TYR A N 1
ATOM 2741 C CA . TYR A 1 345 ? 23.672 0.155 -25.234 1.00 96.44 345 TYR A CA 1
ATOM 2742 C C . TYR A 1 345 ? 25.012 -0.431 -24.781 1.00 96.44 345 TYR A C 1
ATOM 2744 O O . TYR A 1 345 ? 25.375 -0.275 -23.614 1.00 96.44 345 TYR A O 1
ATOM 2752 N N . LEU A 1 346 ? 25.759 -1.052 -25.697 1.00 95.94 346 LEU A N 1
ATOM 2753 C CA . LEU A 1 346 ? 27.094 -1.571 -25.405 1.00 95.94 346 LEU A CA 1
ATOM 2754 C C . LEU A 1 346 ? 28.040 -0.440 -24.994 1.00 95.94 346 LEU A C 1
ATOM 2756 O O . LEU A 1 346 ? 28.657 -0.523 -23.935 1.00 95.94 346 LEU A O 1
ATOM 2760 N N . ASP A 1 347 ? 28.075 0.648 -25.765 1.00 95.00 347 ASP A N 1
ATOM 2761 C CA . ASP A 1 347 ? 28.919 1.809 -25.484 1.00 95.00 347 ASP A CA 1
ATOM 2762 C C . ASP A 1 347 ? 28.568 2.431 -24.124 1.00 95.00 347 ASP A C 1
ATOM 2764 O O . ASP A 1 347 ? 29.452 2.725 -23.317 1.00 95.00 347 ASP A O 1
ATOM 2768 N N . PHE A 1 348 ? 27.270 2.608 -23.842 1.00 95.38 348 PHE A N 1
ATOM 2769 C CA . PHE A 1 348 ? 26.791 3.205 -22.595 1.00 95.38 348 PHE A CA 1
ATOM 2770 C C . PHE A 1 348 ? 27.215 2.396 -21.375 1.00 95.38 348 PHE A C 1
ATOM 2772 O O . PHE A 1 348 ? 27.565 2.990 -20.359 1.00 95.38 348 PHE A O 1
ATOM 2779 N N . TYR A 1 349 ? 27.227 1.067 -21.479 1.00 95.06 349 TYR A N 1
ATOM 2780 C CA . TYR A 1 349 ? 27.646 0.182 -20.395 1.00 95.06 349 TYR A CA 1
ATOM 2781 C C . TYR A 1 349 ? 29.110 -0.257 -20.448 1.00 95.06 349 TYR A C 1
ATOM 2783 O O . TYR A 1 349 ? 29.536 -1.039 -19.597 1.00 95.06 349 TYR A O 1
ATOM 2791 N N . GLN A 1 350 ? 29.883 0.264 -21.407 1.00 93.50 350 GLN A N 1
ATOM 2792 C CA . GLN A 1 350 ? 31.285 -0.100 -21.640 1.00 93.50 350 GLN A CA 1
ATOM 2793 C C . GLN A 1 350 ? 31.462 -1.611 -21.862 1.00 93.50 350 GLN A C 1
ATOM 2795 O O . GLN A 1 350 ? 32.388 -2.233 -21.341 1.00 93.50 350 GLN A O 1
ATOM 2800 N N . LEU A 1 351 ? 30.539 -2.200 -22.620 1.00 93.62 351 LEU A N 1
ATOM 2801 C CA . LEU A 1 351 ? 30.495 -3.619 -22.948 1.00 93.62 351 LEU A CA 1
ATOM 2802 C C . LEU A 1 351 ? 30.915 -3.861 -24.399 1.00 93.62 351 LEU A C 1
ATOM 2804 O O . LEU A 1 351 ? 30.887 -2.978 -25.251 1.00 93.62 351 LEU A O 1
ATOM 2808 N N . THR A 1 352 ? 31.244 -5.113 -24.681 1.00 92.88 352 THR A N 1
ATOM 2809 C CA . THR A 1 352 ? 31.360 -5.670 -26.032 1.00 92.88 352 THR A CA 1
ATOM 2810 C C . THR A 1 352 ? 30.290 -6.740 -26.234 1.00 92.88 352 THR A C 1
ATOM 2812 O O . THR A 1 352 ? 29.724 -7.236 -25.259 1.00 92.88 352 THR A O 1
ATOM 2815 N N . GLU A 1 353 ? 30.023 -7.143 -27.480 1.00 88.88 353 GLU A N 1
ATOM 2816 C CA . GLU A 1 353 ? 29.064 -8.228 -27.765 1.00 88.88 353 GLU A CA 1
ATOM 2817 C C . GLU A 1 353 ? 29.421 -9.545 -27.051 1.00 88.88 353 GLU A C 1
ATOM 2819 O O . GLU A 1 353 ? 28.529 -10.300 -26.668 1.00 88.88 353 GLU A O 1
ATOM 2824 N N . ASP A 1 354 ? 30.714 -9.782 -26.815 1.00 89.75 354 ASP A N 1
ATOM 2825 C CA . ASP A 1 354 ? 31.235 -10.976 -26.139 1.00 89.75 354 ASP A CA 1
ATOM 2826 C C . ASP A 1 354 ? 31.266 -10.859 -24.603 1.00 89.75 354 ASP A C 1
ATOM 2828 O O . ASP A 1 354 ? 31.640 -11.808 -23.907 1.00 89.75 354 ASP A O 1
ATOM 2832 N N . SER A 1 355 ? 30.909 -9.696 -24.047 1.00 88.69 355 SER A N 1
ATOM 2833 C CA . SER A 1 355 ? 30.870 -9.500 -22.596 1.00 88.69 355 SER A CA 1
ATOM 2834 C C . SER A 1 355 ? 29.794 -10.388 -21.970 1.00 88.69 355 SER A C 1
ATOM 2836 O O . SER A 1 355 ? 28.663 -10.445 -22.447 1.00 88.69 355 SER A O 1
ATOM 2838 N N . LYS A 1 356 ? 30.114 -11.075 -20.867 1.00 86.69 356 LYS A N 1
ATOM 2839 C CA . LYS A 1 356 ? 29.181 -12.019 -20.221 1.00 86.69 356 LYS A CA 1
ATOM 2840 C C . LYS A 1 356 ? 27.921 -11.330 -19.695 1.00 86.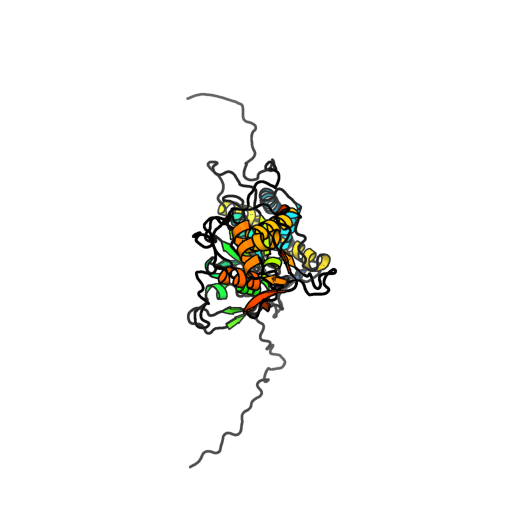69 356 LYS A C 1
ATOM 2842 O O . LYS A 1 356 ? 26.860 -11.943 -19.620 1.00 86.69 356 LYS A O 1
ATOM 2847 N N . GLU A 1 357 ? 28.061 -10.067 -19.323 1.00 86.69 357 GLU A N 1
ATOM 2848 C CA . GLU A 1 357 ? 27.024 -9.189 -18.799 1.00 86.69 357 GLU A CA 1
ATOM 2849 C C . GLU A 1 357 ? 26.149 -8.590 -19.913 1.00 86.69 357 GLU A C 1
ATOM 2851 O O . GLU A 1 357 ? 25.060 -8.085 -19.633 1.00 86.69 357 GLU A O 1
ATOM 2856 N N . ALA A 1 358 ? 26.593 -8.646 -21.175 1.00 88.94 358 ALA A N 1
ATOM 2857 C CA . ALA A 1 358 ? 25.860 -8.069 -22.291 1.00 88.94 358 ALA A CA 1
ATOM 2858 C C . ALA A 1 358 ? 24.616 -8.895 -22.627 1.00 88.94 358 ALA A C 1
ATOM 2860 O O . ALA A 1 358 ? 24.650 -10.104 -22.875 1.00 88.94 358 ALA A O 1
ATOM 2861 N N . MET A 1 359 ? 23.475 -8.214 -22.701 1.00 92.19 359 MET A N 1
ATOM 2862 C CA . MET A 1 359 ? 22.286 -8.795 -23.308 1.00 92.19 359 MET A CA 1
ATOM 2863 C C . MET A 1 359 ? 22.446 -8.871 -24.824 1.00 92.19 359 MET A C 1
ATOM 2865 O O . MET A 1 359 ? 23.043 -7.995 -25.445 1.00 92.19 359 MET A O 1
ATOM 2869 N N . SER A 1 360 ? 21.841 -9.883 -25.449 1.00 94.19 360 SER A N 1
ATOM 2870 C CA . SER A 1 360 ? 21.763 -9.930 -26.909 1.00 94.19 360 SER A CA 1
ATOM 2871 C C . SER A 1 360 ? 20.869 -8.810 -27.444 1.00 94.19 360 SER A C 1
ATOM 2873 O O . SER A 1 360 ? 19.873 -8.443 -26.811 1.00 94.19 360 SER A O 1
ATOM 2875 N N . ARG A 1 361 ? 21.149 -8.335 -28.664 1.00 94.38 361 ARG A N 1
ATOM 2876 C CA . ARG A 1 361 ? 20.320 -7.337 -29.368 1.00 94.38 361 ARG A CA 1
ATOM 2877 C C . ARG A 1 361 ? 18.829 -7.676 -29.336 1.00 94.38 361 ARG A C 1
ATOM 2879 O O . ARG A 1 361 ? 18.000 -6.818 -29.050 1.00 94.38 361 ARG A O 1
ATOM 2886 N N . ALA A 1 362 ? 18.480 -8.944 -29.564 1.00 92.94 362 ALA A N 1
ATOM 2887 C CA . ALA A 1 362 ? 17.092 -9.402 -29.529 1.00 92.94 362 ALA A CA 1
ATOM 2888 C C . ALA A 1 362 ? 16.436 -9.225 -28.146 1.00 92.94 362 ALA A C 1
ATOM 2890 O O . ALA A 1 362 ? 15.269 -8.840 -28.076 1.00 92.94 362 ALA A O 1
ATOM 2891 N N . LYS A 1 363 ? 17.169 -9.477 -27.050 1.00 93.69 363 LYS A N 1
ATOM 2892 C CA . LYS A 1 363 ? 16.671 -9.255 -25.682 1.00 93.69 363 LYS A CA 1
ATOM 2893 C C . LYS A 1 363 ? 16.506 -7.768 -25.382 1.00 93.69 363 LYS A C 1
ATOM 2895 O O . LYS A 1 363 ? 15.450 -7.394 -24.885 1.00 93.69 363 LYS A O 1
ATOM 2900 N N . VAL A 1 364 ? 17.490 -6.940 -25.743 1.00 94.19 364 VAL A N 1
ATOM 2901 C CA . VAL A 1 364 ? 17.427 -5.478 -25.562 1.00 94.19 364 VAL A CA 1
ATOM 2902 C C . VAL A 1 364 ? 16.197 -4.903 -26.266 1.00 94.19 364 VAL A C 1
ATOM 2904 O O . VAL A 1 364 ? 15.365 -4.273 -25.625 1.00 94.19 364 VAL A O 1
ATOM 2907 N N . ILE A 1 365 ? 16.008 -5.208 -27.555 1.00 94.19 365 ILE A N 1
ATOM 2908 C CA . ILE A 1 365 ? 14.846 -4.737 -28.329 1.00 94.19 365 ILE A CA 1
ATOM 2909 C C . ILE A 1 365 ? 13.532 -5.241 -27.719 1.00 94.19 365 ILE A C 1
ATOM 2911 O O . ILE A 1 365 ? 12.562 -4.489 -27.630 1.00 94.19 365 ILE A O 1
ATOM 2915 N N . LYS A 1 366 ? 13.478 -6.517 -27.313 1.00 93.00 366 LYS A N 1
ATOM 2916 C CA . LYS A 1 366 ? 12.277 -7.111 -26.716 1.00 93.00 366 LYS A CA 1
ATOM 2917 C C . LYS A 1 366 ? 11.883 -6.404 -25.419 1.00 93.00 366 LYS A C 1
ATOM 2919 O O . LYS A 1 366 ? 10.702 -6.120 -25.250 1.00 93.00 366 LYS A O 1
ATOM 2924 N N . TYR A 1 367 ? 12.834 -6.162 -24.519 1.00 92.12 367 TYR A N 1
ATOM 2925 C CA . TYR A 1 367 ? 12.554 -5.543 -23.223 1.00 92.12 367 TYR A CA 1
ATOM 2926 C C . TYR A 1 367 ? 12.269 -4.053 -23.348 1.00 92.12 367 TYR A C 1
ATOM 2928 O O . TYR A 1 367 ? 11.248 -3.624 -22.829 1.00 92.12 367 TYR A O 1
ATOM 2936 N N . LEU A 1 368 ? 13.029 -3.314 -24.165 1.00 93.25 368 LEU A N 1
ATOM 2937 C CA . LEU A 1 368 ? 12.715 -1.912 -24.454 1.00 93.25 368 LEU A CA 1
ATOM 2938 C C . LEU A 1 368 ? 11.272 -1.745 -24.947 1.00 93.25 368 LEU A C 1
ATOM 2940 O O . LEU A 1 368 ? 10.564 -0.880 -24.464 1.00 93.25 368 LEU A O 1
ATOM 2944 N N . ARG A 1 369 ? 10.787 -2.612 -25.847 1.00 92.31 369 ARG A N 1
ATOM 2945 C CA . ARG A 1 369 ? 9.390 -2.558 -26.326 1.00 92.31 369 ARG A CA 1
ATOM 2946 C C . ARG A 1 369 ? 8.343 -2.992 -25.306 1.00 92.31 369 ARG A C 1
ATOM 2948 O O . ARG A 1 369 ? 7.181 -2.620 -25.440 1.00 92.31 369 ARG A O 1
ATOM 2955 N N . ARG A 1 370 ? 8.707 -3.892 -24.393 1.00 89.75 370 ARG A N 1
ATOM 2956 C CA . ARG A 1 370 ? 7.800 -4.368 -23.343 1.00 89.75 370 ARG A CA 1
ATOM 2957 C C . ARG A 1 370 ? 7.555 -3.249 -22.331 1.00 89.75 370 ARG A C 1
ATOM 2959 O O . ARG A 1 370 ? 6.410 -3.049 -21.936 1.00 89.75 370 ARG A O 1
ATOM 2966 N N . ASP A 1 371 ? 8.633 -2.564 -21.974 1.00 88.75 371 ASP A N 1
ATOM 2967 C CA . ASP A 1 371 ? 8.710 -1.628 -20.858 1.00 88.75 371 ASP A CA 1
ATOM 2968 C C . ASP A 1 371 ? 8.370 -0.194 -21.312 1.00 88.75 371 ASP A C 1
ATOM 2970 O O . ASP A 1 371 ? 7.611 0.498 -20.645 1.00 88.75 371 ASP A O 1
ATOM 2974 N N . HIS A 1 372 ? 8.769 0.192 -22.531 1.00 89.56 372 HIS A N 1
ATOM 2975 C CA . HIS A 1 372 ? 8.449 1.478 -23.164 1.00 89.56 372 HIS A CA 1
ATOM 2976 C C . HIS A 1 372 ? 7.485 1.275 -24.340 1.00 89.56 372 HIS A C 1
ATOM 2978 O O . HIS A 1 372 ? 7.881 0.972 -25.474 1.00 89.56 372 HIS A O 1
ATOM 2984 N N . ARG A 1 373 ? 6.182 1.391 -24.062 1.00 85.62 373 ARG A N 1
ATOM 2985 C CA . ARG A 1 373 ? 5.096 1.088 -25.018 1.00 85.62 373 ARG A CA 1
ATOM 2986 C C . ARG A 1 373 ? 5.012 2.076 -26.182 1.00 85.62 373 ARG A C 1
ATOM 2988 O O . ARG A 1 373 ? 4.441 1.740 -27.218 1.00 85.62 373 ARG A O 1
ATOM 2995 N N . GLU A 1 374 ? 5.588 3.258 -26.020 1.00 86.88 374 GLU A N 1
ATOM 2996 C CA . GLU A 1 374 ? 5.743 4.296 -27.035 1.00 86.88 374 GLU A CA 1
ATOM 2997 C C . GLU A 1 374 ? 6.687 3.878 -28.178 1.00 86.88 374 GLU A C 1
ATOM 2999 O O . GLU A 1 374 ? 6.609 4.413 -29.284 1.00 86.88 374 GLU A O 1
ATOM 3004 N N . LEU A 1 375 ? 7.548 2.874 -27.967 1.00 90.12 375 LEU A N 1
ATOM 3005 C CA . LEU A 1 375 ? 8.494 2.420 -28.983 1.00 90.12 375 LEU A CA 1
ATOM 3006 C C . LEU A 1 375 ? 7.825 1.610 -30.101 1.00 90.12 375 LEU A C 1
ATOM 3008 O O . LEU A 1 375 ? 7.459 0.437 -29.951 1.00 90.12 375 LEU A O 1
ATOM 3012 N N . VAL A 1 376 ? 7.784 2.200 -31.296 1.00 90.69 376 VAL A N 1
ATOM 3013 C CA . VAL A 1 376 ? 7.230 1.567 -32.498 1.00 90.69 376 VAL A CA 1
ATOM 3014 C C . VAL A 1 376 ? 8.335 0.929 -33.338 1.00 90.69 376 VAL A C 1
ATOM 3016 O O . VAL A 1 376 ? 9.194 1.612 -33.888 1.00 90.69 376 VAL A O 1
ATOM 3019 N N . LEU A 1 377 ? 8.282 -0.396 -33.501 1.00 93.00 377 LEU A N 1
ATOM 3020 C CA . LEU A 1 377 ? 9.220 -1.147 -34.339 1.00 93.00 377 LEU A CA 1
ATOM 3021 C C . LEU A 1 377 ? 8.669 -1.339 -35.760 1.00 93.00 377 LEU A C 1
ATOM 3023 O O . LEU A 1 377 ? 7.544 -1.814 -35.941 1.00 93.00 377 LEU A O 1
ATOM 3027 N N . LYS A 1 378 ? 9.476 -1.031 -36.778 1.00 93.12 378 LYS A N 1
ATOM 3028 C CA . LYS A 1 378 ? 9.154 -1.245 -38.198 1.00 93.12 378 LYS A CA 1
ATOM 3029 C C . LYS A 1 378 ? 10.339 -1.827 -38.959 1.00 93.12 378 LYS A C 1
ATOM 3031 O O . LYS A 1 378 ? 11.466 -1.842 -38.476 1.00 93.12 378 LYS A O 1
ATOM 3036 N N . GLN A 1 379 ? 10.070 -2.308 -40.167 1.00 93.25 379 GLN A N 1
ATOM 3037 C CA . GLN A 1 379 ? 11.089 -2.770 -41.103 1.00 93.25 379 GLN A CA 1
ATOM 3038 C C . GLN A 1 379 ? 11.267 -1.712 -42.196 1.00 93.25 379 GLN A C 1
ATOM 3040 O O . GLN A 1 379 ? 10.290 -1.317 -42.833 1.00 93.25 379 GLN A O 1
ATOM 3045 N N . LYS A 1 380 ? 12.501 -1.250 -42.409 1.00 90.81 380 LYS A N 1
ATOM 3046 C CA . LYS A 1 380 ? 12.886 -0.352 -43.510 1.00 90.81 380 LYS A CA 1
ATOM 3047 C C . LYS A 1 380 ? 13.951 -1.030 -44.373 1.00 90.81 380 LYS A C 1
ATOM 3049 O O . LYS A 1 380 ? 14.628 -1.945 -43.914 1.00 90.81 380 LYS A O 1
ATOM 3054 N N . ARG A 1 381 ? 14.076 -0.630 -45.641 1.00 89.12 381 ARG A N 1
ATOM 3055 C CA . ARG A 1 381 ? 15.104 -1.158 -46.553 1.00 89.12 381 ARG A CA 1
ATOM 3056 C C . ARG A 1 381 ? 16.246 -0.161 -46.687 1.00 89.12 381 ARG A C 1
ATOM 3058 O O . ARG A 1 381 ? 16.004 0.983 -47.055 1.00 89.12 381 ARG A O 1
ATOM 3065 N N . PHE A 1 382 ? 17.472 -0.626 -46.476 1.00 84.44 382 PHE A N 1
ATOM 3066 C CA . PHE A 1 382 ? 18.699 0.139 -46.693 1.00 84.44 382 PHE A CA 1
ATOM 3067 C C . PHE A 1 382 ? 19.571 -0.622 -47.688 1.00 84.44 382 PHE A C 1
ATOM 3069 O O . PHE A 1 382 ? 19.890 -1.789 -47.470 1.00 84.44 382 PHE A O 1
ATOM 3076 N N . GLY A 1 383 ? 19.891 -0.007 -48.831 1.00 82.50 383 GLY A N 1
ATOM 3077 C CA . GLY A 1 383 ? 20.666 -0.677 -49.887 1.00 82.50 383 GLY A CA 1
ATOM 3078 C C . GLY A 1 383 ? 20.043 -1.996 -50.377 1.00 82.50 383 GLY A C 1
ATOM 3079 O O . GLY A 1 383 ? 20.762 -2.927 -50.715 1.00 82.50 383 GLY A O 1
ATOM 3080 N N . GLY A 1 384 ? 18.708 -2.111 -50.350 1.00 83.75 384 GLY A N 1
ATOM 3081 C CA . GLY A 1 384 ? 17.967 -3.324 -50.729 1.00 83.75 384 GLY A CA 1
ATOM 3082 C C . GLY A 1 384 ? 17.756 -4.343 -49.602 1.00 83.75 384 GLY A C 1
ATOM 3083 O O . GLY A 1 384 ? 16.797 -5.119 -49.673 1.00 83.75 384 GLY A O 1
ATOM 3084 N N . ASN A 1 385 ? 18.556 -4.284 -48.534 1.00 86.31 385 ASN A N 1
ATOM 3085 C CA . ASN A 1 385 ? 18.467 -5.189 -47.391 1.00 86.31 385 ASN A CA 1
ATOM 3086 C C . ASN A 1 385 ? 17.454 -4.678 -46.357 1.00 86.31 385 ASN A C 1
ATOM 3088 O O . ASN A 1 385 ? 17.477 -3.496 -46.003 1.00 86.31 385 ASN A O 1
ATOM 3092 N N . PRO A 1 386 ? 16.541 -5.532 -45.871 1.00 89.88 386 PRO A N 1
ATOM 3093 C CA . PRO A 1 386 ? 15.604 -5.129 -44.842 1.00 89.88 386 PRO A CA 1
ATOM 3094 C C . PRO A 1 386 ? 16.266 -5.104 -43.457 1.00 89.88 386 PRO A C 1
ATOM 3096 O O . PRO A 1 386 ? 16.896 -6.075 -43.046 1.00 89.88 386 PRO A O 1
ATOM 3099 N N . GLU A 1 387 ? 16.039 -4.035 -42.701 1.00 91.81 387 GLU A N 1
ATOM 3100 C CA . GLU A 1 387 ? 16.507 -3.874 -41.325 1.00 91.81 387 GLU A CA 1
ATOM 3101 C C . GLU A 1 387 ? 15.386 -3.357 -40.409 1.00 91.81 387 GLU A C 1
ATOM 3103 O O . GLU A 1 387 ? 14.478 -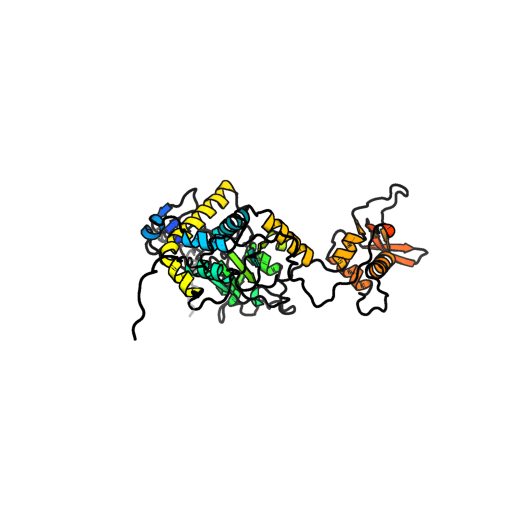2.641 -40.840 1.00 91.81 387 GLU A O 1
ATOM 3108 N N . GLN A 1 388 ? 15.431 -3.741 -39.131 1.00 94.50 388 GLN A N 1
ATOM 3109 C CA . GLN A 1 388 ? 14.505 -3.252 -38.112 1.00 94.50 388 GLN A CA 1
ATOM 3110 C C . GLN A 1 388 ? 14.944 -1.892 -37.561 1.00 94.50 388 GLN A C 1
ATOM 3112 O O . GLN A 1 388 ? 16.089 -1.731 -37.125 1.00 94.50 388 GLN A O 1
ATOM 3117 N N . VAL A 1 389 ? 14.000 -0.957 -37.498 1.00 94.31 389 VAL A N 1
ATOM 3118 C CA . VAL A 1 389 ? 14.170 0.398 -36.962 1.00 94.31 389 VAL A CA 1
ATOM 3119 C C . VAL A 1 389 ? 13.116 0.690 -35.898 1.00 94.31 389 VAL A C 1
ATOM 3121 O O . VAL A 1 389 ? 11.990 0.189 -35.984 1.00 94.31 389 VAL A O 1
ATOM 3124 N N . PHE A 1 390 ? 13.469 1.522 -34.925 1.00 94.62 390 PHE A N 1
ATOM 3125 C CA . PHE A 1 390 ? 12.500 2.204 -34.075 1.00 94.62 390 PHE A CA 1
ATOM 3126 C C . PHE A 1 390 ? 12.098 3.520 -34.739 1.00 94.62 390 PHE A C 1
ATOM 3128 O O . PHE A 1 390 ? 12.969 4.254 -35.198 1.00 94.62 390 PHE A O 1
ATOM 3135 N N . LEU A 1 391 ? 10.800 3.797 -34.823 1.00 91.94 391 LEU A N 1
ATOM 3136 C CA . LEU A 1 391 ? 10.273 5.067 -35.322 1.00 91.94 391 LEU A CA 1
ATOM 3137 C C . LEU A 1 391 ? 10.064 6.065 -34.186 1.00 91.94 391 LEU A C 1
ATOM 3139 O O . LEU A 1 391 ? 9.859 5.667 -33.043 1.00 91.94 391 LEU A O 1
ATOM 3143 N N . ASN A 1 392 ? 10.050 7.344 -34.551 1.00 89.94 392 ASN A N 1
ATOM 3144 C CA . ASN A 1 392 ? 9.755 8.496 -33.703 1.00 89.94 392 ASN A CA 1
ATOM 3145 C C . ASN A 1 392 ? 10.704 8.654 -32.511 1.00 89.94 392 ASN A C 1
ATOM 3147 O O . ASN A 1 392 ? 10.353 9.265 -31.501 1.00 89.94 392 ASN A O 1
ATOM 3151 N N . ILE A 1 393 ? 11.913 8.104 -32.636 1.00 92.62 393 ILE A N 1
ATOM 3152 C CA . ILE A 1 393 ? 12.963 8.236 -31.634 1.00 92.62 393 ILE A CA 1
ATOM 3153 C C . ILE A 1 393 ? 14.249 8.777 -32.236 1.00 92.62 393 ILE A C 1
ATOM 3155 O O . ILE A 1 393 ? 14.498 8.631 -33.433 1.00 92.62 393 ILE A O 1
ATOM 3159 N N . GLN A 1 394 ? 15.088 9.340 -31.373 1.00 92.19 394 GLN A N 1
ATOM 3160 C CA . GLN A 1 394 ? 16.441 9.768 -31.705 1.00 92.19 394 GLN A CA 1
ATOM 3161 C C . GLN A 1 394 ? 17.396 9.435 -30.559 1.00 92.19 394 GLN A C 1
ATOM 3163 O O . GLN A 1 394 ? 17.076 9.655 -29.386 1.00 92.19 394 GLN A O 1
ATOM 3168 N N . LEU A 1 395 ? 18.596 8.960 -30.891 1.00 93.75 395 LEU A N 1
ATOM 3169 C CA . LEU A 1 395 ? 19.673 8.822 -29.920 1.00 93.75 395 LEU A CA 1
ATOM 3170 C C . LEU A 1 395 ? 20.202 10.203 -29.512 1.00 93.75 395 LEU A C 1
ATOM 3172 O O . LEU A 1 395 ? 20.535 11.051 -30.342 1.00 93.75 395 LEU A O 1
ATOM 3176 N N . LYS A 1 396 ? 20.323 10.440 -28.205 1.00 93.94 396 LYS A N 1
ATOM 3177 C CA . LYS A 1 396 ? 20.912 11.671 -27.666 1.00 93.94 396 LYS A CA 1
ATOM 3178 C C . LYS A 1 396 ? 22.379 11.792 -28.091 1.00 93.94 396 LYS A C 1
ATOM 3180 O O . LYS A 1 396 ? 23.083 10.797 -28.304 1.00 93.94 396 LYS A O 1
ATOM 3185 N N . LYS A 1 397 ? 22.853 13.039 -28.203 1.00 91.25 397 LYS A N 1
ATOM 3186 C CA . LYS A 1 397 ? 24.250 13.336 -28.549 1.00 91.25 397 LYS A CA 1
ATOM 3187 C C . LYS A 1 397 ? 25.180 12.703 -27.516 1.00 91.25 397 LYS A C 1
ATOM 3189 O O . LYS A 1 397 ? 24.992 12.915 -26.320 1.00 91.25 397 LYS A O 1
ATOM 3194 N N . TRP A 1 398 ? 26.173 11.951 -27.984 1.00 88.31 398 TRP A N 1
ATOM 3195 C CA . TRP A 1 398 ? 27.068 11.193 -27.107 1.00 88.31 398 TRP A CA 1
ATOM 3196 C C . TRP A 1 398 ? 27.818 12.078 -26.108 1.00 88.31 398 TRP A C 1
ATOM 3198 O O . TRP A 1 398 ? 27.883 11.734 -24.938 1.00 88.31 398 TRP A O 1
ATOM 3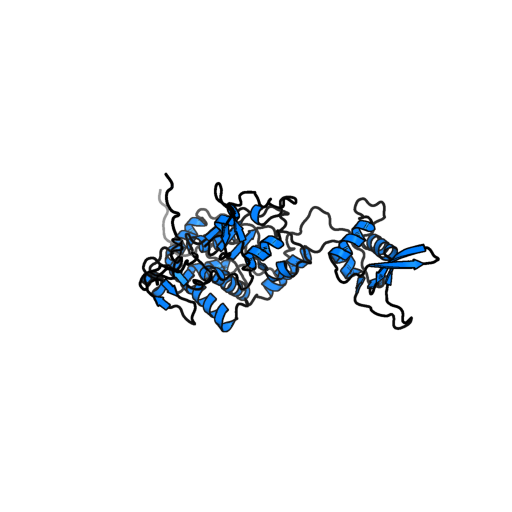208 N N . ASP A 1 399 ? 28.256 13.267 -26.524 1.00 84.69 399 ASP A N 1
ATOM 3209 C CA . ASP A 1 399 ? 28.995 14.209 -25.664 1.00 84.69 399 ASP A CA 1
ATOM 3210 C C . ASP A 1 399 ? 28.210 14.673 -24.423 1.00 84.69 399 ASP A C 1
ATOM 3212 O O . ASP A 1 399 ? 28.783 15.223 -23.487 1.00 84.69 399 ASP A O 1
ATOM 3216 N N . SER A 1 400 ? 26.890 14.464 -24.412 1.00 78.69 400 SER A N 1
ATOM 3217 C CA . SER A 1 400 ? 26.009 14.775 -23.281 1.00 78.69 400 SER A CA 1
ATOM 3218 C C . SER A 1 400 ? 25.694 13.571 -22.385 1.00 78.69 400 SER A C 1
ATOM 3220 O O . SER A 1 400 ? 24.900 13.696 -21.456 1.00 78.69 400 SER A O 1
ATOM 3222 N N . ILE A 1 401 ? 26.284 12.405 -22.660 1.00 84.25 401 ILE A N 1
ATOM 3223 C CA . ILE A 1 401 ? 26.015 11.143 -21.970 1.00 84.25 401 ILE A CA 1
ATOM 3224 C C . ILE A 1 401 ? 27.268 10.704 -21.213 1.00 84.25 401 ILE A C 1
ATOM 3226 O O . ILE A 1 401 ? 28.362 10.636 -21.767 1.00 84.25 401 ILE A O 1
ATOM 3230 N N . THR A 1 402 ? 27.101 10.353 -19.941 1.00 87.94 402 THR A N 1
ATOM 3231 C CA . THR A 1 402 ? 28.161 9.737 -19.137 1.00 87.94 402 THR A CA 1
ATOM 3232 C C . THR A 1 402 ? 28.006 8.214 -19.166 1.00 87.94 402 THR A C 1
ATOM 3234 O O . THR A 1 402 ? 26.966 7.724 -18.716 1.00 87.94 402 THR A O 1
ATOM 3237 N N . PRO A 1 403 ? 29.000 7.453 -19.665 1.00 87.31 403 PRO A N 1
ATOM 3238 C CA . PRO A 1 403 ? 28.971 5.994 -19.621 1.00 87.31 403 PRO A CA 1
ATOM 3239 C C . PRO A 1 403 ? 28.851 5.464 -18.189 1.00 87.31 403 PRO A C 1
ATOM 3241 O O . PRO A 1 403 ? 29.424 6.019 -17.251 1.00 87.31 403 PRO A O 1
ATOM 3244 N N . GLN A 1 404 ? 28.137 4.358 -18.027 1.00 85.94 404 GLN A N 1
ATOM 3245 C CA . GLN A 1 404 ? 27.902 3.689 -16.752 1.00 85.94 404 GLN A CA 1
ATOM 3246 C C . GLN A 1 404 ? 28.459 2.263 -16.767 1.00 85.94 404 GLN A C 1
ATOM 3248 O O . GLN A 1 404 ? 28.929 1.768 -17.787 1.00 85.94 404 GLN A O 1
ATOM 3253 N N . LYS A 1 405 ? 28.425 1.600 -15.610 1.00 83.81 405 LYS A N 1
ATOM 3254 C CA . LYS A 1 405 ? 28.585 0.146 -15.508 1.00 83.81 405 LYS A CA 1
ATOM 3255 C C . LYS A 1 405 ? 27.213 -0.478 -15.247 1.00 83.81 405 LYS A C 1
ATOM 3257 O O . LYS A 1 405 ? 26.401 0.165 -14.576 1.00 83.81 405 LYS A O 1
ATOM 3262 N N . PRO A 1 406 ? 26.941 -1.691 -15.752 1.00 77.00 406 PRO A N 1
ATOM 3263 C CA . PRO A 1 406 ? 25.703 -2.386 -15.425 1.00 77.00 406 PRO A CA 1
ATOM 3264 C C . PRO A 1 406 ? 25.627 -2.617 -13.911 1.00 77.00 406 PRO A C 1
ATOM 3266 O O . PRO A 1 406 ? 26.657 -2.809 -13.251 1.00 77.00 406 PRO A O 1
ATOM 3269 N N . LYS A 1 407 ? 24.421 -2.577 -13.335 1.00 70.31 407 LYS A N 1
ATOM 3270 C CA . LYS A 1 407 ? 24.252 -2.934 -11.923 1.00 70.31 407 LYS A CA 1
ATOM 3271 C C . LYS A 1 407 ? 24.571 -4.419 -11.756 1.00 70.31 407 LYS A C 1
ATOM 3273 O O . LYS A 1 407 ? 24.130 -5.255 -12.540 1.00 70.31 407 LYS A O 1
ATOM 3278 N N . ALA A 1 408 ? 25.312 -4.758 -10.702 1.00 59.16 408 ALA A N 1
ATOM 3279 C CA . ALA A 1 408 ? 25.514 -6.152 -10.326 1.00 59.16 408 ALA A CA 1
ATOM 3280 C C . ALA A 1 408 ? 24.153 -6.802 -10.021 1.00 59.16 408 ALA A C 1
ATOM 3282 O O . ALA A 1 408 ? 23.362 -6.262 -9.248 1.00 59.16 408 ALA A O 1
ATOM 3283 N N . THR A 1 409 ? 23.896 -7.968 -10.611 1.00 46.84 409 THR A N 1
ATOM 3284 C CA . THR A 1 409 ? 22.594 -8.653 -10.627 1.00 46.84 409 THR A CA 1
ATOM 3285 C C . THR A 1 409 ? 22.082 -9.118 -9.252 1.00 46.84 409 THR A C 1
ATOM 3287 O O . THR A 1 409 ? 20.943 -9.558 -9.164 1.00 46.84 409 THR A O 1
ATOM 3290 N N . ASP A 1 410 ? 22.878 -8.993 -8.182 1.00 37.09 410 ASP A N 1
ATOM 3291 C CA . ASP A 1 410 ? 22.616 -9.603 -6.864 1.00 37.09 410 ASP A CA 1
ATOM 3292 C C . ASP A 1 410 ? 22.421 -8.618 -5.700 1.00 37.09 410 ASP A C 1
ATOM 3294 O O . ASP A 1 410 ? 22.369 -9.017 -4.533 1.00 37.09 410 ASP A O 1
ATOM 3298 N N . GLN A 1 411 ? 22.290 -7.320 -5.967 1.00 36.75 411 GLN A N 1
ATOM 3299 C CA . GLN A 1 411 ? 22.012 -6.350 -4.908 1.00 36.75 411 GLN A CA 1
ATOM 3300 C C . GLN A 1 411 ? 20.815 -5.488 -5.288 1.00 36.75 411 GLN A C 1
ATOM 3302 O O . GLN A 1 411 ? 20.962 -4.430 -5.897 1.00 36.75 411 GLN A O 1
ATOM 3307 N N . GLN A 1 412 ? 19.617 -5.928 -4.884 1.00 44.72 412 GLN A N 1
ATOM 3308 C CA . GLN A 1 412 ? 18.543 -4.964 -4.675 1.00 44.72 412 GLN A CA 1
ATOM 3309 C C . GLN A 1 412 ? 19.049 -3.912 -3.683 1.00 44.72 412 GLN A C 1
ATOM 3311 O O . GLN A 1 412 ? 19.645 -4.277 -2.656 1.00 44.72 412 GLN A O 1
ATOM 3316 N N . PRO A 1 413 ? 18.866 -2.622 -3.990 1.00 37.97 413 PRO A N 1
ATOM 3317 C CA . PRO A 1 413 ? 19.253 -1.572 -3.073 1.00 37.97 413 PRO A CA 1
ATOM 3318 C C . PRO A 1 413 ? 18.483 -1.766 -1.760 1.00 37.97 413 PRO A C 1
ATOM 3320 O O . PRO A 1 413 ? 17.268 -1.941 -1.745 1.00 37.97 413 PRO A O 1
ATOM 3323 N N . ARG A 1 414 ? 19.201 -1.732 -0.630 1.00 40.75 414 ARG A N 1
ATOM 3324 C CA . ARG A 1 414 ? 18.611 -1.066 0.533 1.00 40.75 414 ARG A CA 1
ATOM 3325 C C . ARG A 1 414 ? 18.366 0.364 0.065 1.00 40.75 414 ARG A C 1
ATOM 3327 O O . ARG A 1 414 ? 19.327 0.907 -0.494 1.00 40.75 414 ARG A O 1
ATOM 3334 N N . PRO A 1 415 ? 17.173 0.948 0.261 1.00 39.53 415 PRO A N 1
ATOM 3335 C CA . PRO A 1 415 ? 16.983 2.340 -0.079 1.00 39.53 415 PRO A CA 1
ATOM 3336 C C . PRO A 1 415 ? 18.126 3.143 0.526 1.00 39.53 415 PRO A C 1
ATOM 3338 O O . PRO A 1 415 ? 18.366 3.044 1.732 1.00 39.53 415 PRO A O 1
ATOM 3341 N N . GLN A 1 416 ? 18.940 3.790 -0.317 1.00 40.66 416 GLN A N 1
ATOM 3342 C CA . GLN A 1 416 ? 20.140 4.469 0.167 1.00 40.66 416 GLN A CA 1
ATOM 3343 C C . GLN A 1 416 ? 19.685 5.599 1.093 1.00 40.66 416 GLN A C 1
ATOM 3345 O O . GLN A 1 416 ? 19.152 6.609 0.649 1.00 40.66 416 GLN A O 1
ATOM 3350 N N . GLN A 1 417 ? 19.895 5.401 2.396 1.00 44.59 417 GLN A N 1
ATOM 3351 C CA . GLN A 1 417 ? 19.413 6.250 3.492 1.00 44.59 417 GLN A CA 1
ATOM 3352 C C . GLN A 1 417 ? 20.026 7.665 3.515 1.00 44.59 417 GLN A C 1
ATOM 3354 O O . GLN A 1 417 ? 19.603 8.500 4.306 1.00 44.59 417 GLN A O 1
ATOM 3359 N N . ASN A 1 418 ? 20.984 7.983 2.642 1.00 35.78 418 ASN A N 1
ATOM 3360 C CA . ASN A 1 418 ? 21.769 9.214 2.734 1.00 35.78 418 ASN A CA 1
ATOM 3361 C C . ASN A 1 418 ? 21.312 10.313 1.766 1.00 35.78 418 ASN A C 1
ATOM 3363 O O . ASN A 1 418 ? 22.140 10.791 1.003 1.00 35.78 418 ASN A O 1
ATOM 3367 N N . GLN A 1 419 ? 20.042 10.737 1.799 1.00 37.06 419 GLN A N 1
ATOM 3368 C CA . GLN A 1 419 ? 19.631 12.078 1.316 1.00 37.06 419 GLN A CA 1
ATOM 3369 C C . GLN A 1 419 ? 18.433 12.696 2.070 1.00 37.06 419 GLN A C 1
ATOM 3371 O O . GLN A 1 419 ? 17.892 13.709 1.637 1.00 37.06 419 GLN A O 1
ATOM 3376 N N . LEU A 1 420 ? 18.040 12.159 3.228 1.00 38.50 420 LEU A N 1
ATOM 3377 C CA . LEU A 1 420 ? 17.164 12.873 4.160 1.00 38.50 420 LEU A CA 1
ATOM 3378 C C . LEU A 1 420 ? 17.972 13.109 5.434 1.00 38.50 420 LEU A C 1
ATOM 3380 O O . LEU A 1 420 ? 18.540 12.176 5.991 1.00 38.50 420 LEU A O 1
ATOM 3384 N N . ILE A 1 421 ? 18.105 14.383 5.794 1.00 33.16 421 ILE A N 1
ATOM 3385 C CA . ILE A 1 421 ? 18.924 14.912 6.892 1.00 33.16 421 ILE A CA 1
ATOM 3386 C C . ILE A 1 421 ? 18.778 14.012 8.134 1.00 33.16 421 ILE A C 1
ATOM 3388 O O . ILE A 1 421 ? 17.639 13.675 8.471 1.00 33.16 421 ILE A O 1
ATOM 3392 N N . PRO A 1 422 ? 19.871 13.630 8.828 1.00 30.78 422 PRO A N 1
ATOM 3393 C CA . PRO A 1 422 ? 19.759 12.968 10.121 1.00 30.78 422 PRO A CA 1
ATOM 3394 C C . PRO A 1 422 ? 19.032 13.926 11.064 1.00 30.78 422 PRO A C 1
ATOM 3396 O O . PRO A 1 422 ? 19.584 14.945 11.470 1.00 30.78 422 PRO A O 1
ATOM 3399 N N . THR A 1 423 ? 17.765 13.651 11.346 1.00 48.41 423 THR A N 1
ATOM 3400 C CA . THR A 1 423 ? 17.040 14.335 12.411 1.00 48.41 423 THR A CA 1
ATOM 3401 C C . THR A 1 423 ? 17.324 13.572 13.689 1.00 48.41 423 THR A C 1
ATOM 3403 O O . THR A 1 423 ? 17.081 12.363 13.734 1.00 48.41 423 THR A O 1
ATOM 3406 N N . GLU A 1 424 ? 17.869 14.266 14.685 1.00 35.81 424 GLU A N 1
ATOM 3407 C CA . GLU A 1 424 ? 18.044 13.736 16.036 1.00 35.81 424 GLU A CA 1
ATOM 3408 C C . GLU A 1 424 ? 16.720 13.131 16.539 1.00 35.81 424 GLU A C 1
ATOM 3410 O O . GLU A 1 424 ? 15.641 13.621 16.178 1.00 35.81 424 GLU A O 1
ATOM 3415 N N . PRO A 1 425 ? 16.774 12.019 17.293 1.00 37.16 425 PRO A N 1
ATOM 3416 C CA . PRO A 1 425 ? 15.576 11.431 17.871 1.00 37.16 425 PRO A CA 1
ATOM 3417 C C . PRO A 1 425 ? 14.880 12.455 18.788 1.00 37.16 425 PRO A C 1
ATOM 3419 O O . PRO A 1 425 ? 15.566 13.250 19.430 1.00 37.16 425 PRO A O 1
ATOM 3422 N N . PRO A 1 426 ? 13.537 12.470 18.847 1.00 44.16 426 PRO A N 1
ATOM 3423 C CA . PRO A 1 426 ? 12.815 13.331 19.781 1.00 44.16 426 PRO A CA 1
ATOM 3424 C C . PRO A 1 426 ? 13.236 13.031 21.229 1.00 44.16 426 PRO A C 1
ATOM 3426 O O . PRO A 1 426 ? 13.363 11.863 21.594 1.00 44.16 426 PRO A O 1
ATOM 3429 N N . GLU A 1 427 ? 13.441 14.085 22.030 1.00 44.84 427 GLU A N 1
ATOM 3430 C CA . GLU A 1 427 ? 13.931 14.012 23.423 1.00 44.84 427 GLU A CA 1
ATOM 3431 C C . GLU A 1 427 ? 13.001 13.216 24.362 1.00 44.84 427 GLU A C 1
ATOM 3433 O O . GLU A 1 427 ? 13.468 12.663 25.352 1.00 44.84 427 GLU A O 1
ATOM 3438 N N . ASP A 1 428 ? 11.722 13.065 24.004 1.00 45.97 428 ASP A N 1
ATOM 3439 C CA . ASP A 1 428 ? 10.734 12.290 24.760 1.00 45.97 428 ASP A CA 1
ATOM 3440 C C . ASP A 1 428 ? 10.482 10.936 24.077 1.00 45.97 428 ASP A C 1
ATOM 3442 O O . ASP A 1 428 ? 9.478 10.712 23.389 1.00 45.97 428 ASP A O 1
ATOM 3446 N N . ASN A 1 429 ? 11.429 10.014 24.236 1.00 44.69 429 ASN A N 1
ATOM 3447 C CA . ASN A 1 429 ? 11.254 8.629 23.824 1.00 44.69 429 ASN A CA 1
ATOM 3448 C C . ASN A 1 429 ? 10.491 7.858 24.921 1.00 44.69 429 ASN A C 1
ATOM 3450 O O . ASN A 1 429 ? 11.026 7.689 26.012 1.00 44.69 429 ASN A O 1
ATOM 3454 N N . PRO A 1 430 ? 9.292 7.297 24.667 1.00 43.88 430 PRO A N 1
ATOM 3455 C CA . PRO A 1 430 ? 8.565 6.500 25.663 1.00 43.88 430 PRO A CA 1
ATOM 3456 C C . PRO A 1 430 ? 9.277 5.190 26.065 1.00 43.88 430 PRO A C 1
ATOM 3458 O O . PRO A 1 430 ? 8.779 4.469 26.931 1.00 43.88 430 PRO A O 1
ATOM 3461 N N . PHE A 1 431 ? 10.411 4.854 25.435 1.00 42.78 431 PHE A N 1
ATOM 3462 C CA . PHE A 1 431 ? 11.304 3.768 25.853 1.00 42.78 431 PHE A CA 1
ATOM 3463 C C . PHE A 1 431 ? 12.388 4.201 26.852 1.00 42.78 431 PHE A C 1
ATOM 3465 O O . PHE A 1 431 ? 13.016 3.327 27.448 1.00 42.78 431 PHE A O 1
ATOM 3472 N N . ASP A 1 432 ? 12.586 5.503 27.060 1.00 40.41 432 ASP A N 1
ATOM 3473 C CA . ASP A 1 432 ? 13.429 6.039 28.123 1.00 40.41 432 ASP A CA 1
ATOM 3474 C C . ASP A 1 432 ? 12.520 6.392 29.304 1.00 40.41 432 ASP A C 1
ATOM 3476 O O . ASP A 1 432 ? 11.815 7.399 29.319 1.00 40.41 432 ASP A O 1
ATOM 3480 N N . SER A 1 433 ? 12.449 5.497 30.287 1.00 37.28 433 SER A N 1
ATOM 3481 C CA . SER A 1 433 ? 11.721 5.771 31.522 1.00 37.28 433 SER A CA 1
ATOM 3482 C C . SER A 1 433 ? 12.364 6.950 32.257 1.00 37.28 433 SER A C 1
ATOM 3484 O O . SER A 1 433 ? 13.522 6.861 32.663 1.00 37.28 433 SER A O 1
ATOM 3486 N N . TYR A 1 434 ? 11.596 8.020 32.470 1.00 31.83 434 TYR A N 1
ATOM 3487 C CA . TYR A 1 434 ? 11.906 9.070 33.439 1.00 31.83 434 TYR A CA 1
ATOM 3488 C C . TYR A 1 434 ? 11.890 8.491 34.859 1.00 31.83 434 TYR A C 1
ATOM 3490 O O . TYR A 1 434 ? 10.867 7.958 35.287 1.00 31.83 434 TYR A O 1
ATOM 3498 N N . ASP A 1 435 ? 13.023 8.568 35.558 1.00 31.81 435 ASP A N 1
ATOM 3499 C CA . ASP A 1 435 ? 13.165 9.368 36.785 1.00 31.81 435 ASP A CA 1
ATOM 3500 C C . ASP A 1 435 ? 14.629 9.321 37.266 1.00 31.81 435 ASP A C 1
ATOM 3502 O O . ASP A 1 435 ? 15.077 8.354 37.881 1.00 31.81 435 ASP A O 1
ATOM 3506 N N . ASP A 1 436 ? 15.366 10.401 36.999 1.00 36.72 436 ASP A N 1
ATOM 3507 C CA . ASP A 1 436 ? 16.467 10.856 37.848 1.00 36.72 436 ASP A CA 1
ATOM 3508 C C . ASP A 1 436 ? 15.887 11.991 38.701 1.00 36.72 436 ASP A C 1
ATOM 3510 O O . ASP A 1 436 ? 15.696 13.102 38.201 1.00 36.72 436 ASP A O 1
ATOM 3514 N N . ASN A 1 437 ? 15.544 11.705 39.961 1.00 31.42 437 ASN A N 1
ATOM 3515 C CA . ASN A 1 437 ? 15.915 12.517 41.125 1.00 31.42 437 ASN A CA 1
ATOM 3516 C C . ASN A 1 437 ? 15.300 11.997 42.435 1.00 31.42 437 ASN A C 1
ATOM 3518 O O . ASN A 1 437 ? 14.178 11.506 42.482 1.00 31.42 437 ASN A O 1
ATOM 3522 N N . ASP A 1 438 ? 16.071 12.228 43.497 1.00 31.48 438 ASP A N 1
ATOM 3523 C CA . ASP A 1 438 ? 15.765 12.074 44.921 1.00 31.48 438 ASP A CA 1
ATOM 3524 C C . ASP A 1 438 ? 15.717 10.652 45.486 1.00 31.48 438 ASP A C 1
ATOM 3526 O O . ASP A 1 438 ? 14.668 10.044 45.635 1.00 31.48 438 ASP A O 1
ATOM 3530 N N . TYR A 1 439 ? 16.888 10.176 45.925 1.00 32.25 439 TYR A N 1
ATOM 3531 C CA . TYR A 1 439 ? 17.166 10.001 47.359 1.00 32.25 439 TYR A CA 1
ATOM 3532 C C . TYR A 1 439 ? 18.686 9.992 47.588 1.00 32.25 439 TYR A C 1
ATOM 3534 O O . TYR A 1 439 ? 19.335 8.950 47.665 1.00 32.25 439 TYR A O 1
ATOM 3542 N N . SER A 1 440 ? 19.270 11.182 47.728 1.00 36.12 440 SER A N 1
ATOM 3543 C CA . SER A 1 440 ? 20.465 11.348 48.551 1.00 36.12 440 SER A CA 1
ATOM 3544 C C . SER A 1 440 ? 20.013 11.509 50.000 1.00 36.12 440 SER A C 1
ATOM 3546 O O . SER A 1 440 ? 19.595 12.598 50.371 1.00 36.12 440 SER A O 1
ATOM 3548 N N . ASP A 1 441 ? 20.043 10.436 50.793 1.00 31.64 441 ASP A N 1
ATOM 3549 C CA . ASP A 1 441 ? 20.417 10.504 52.213 1.00 31.64 441 ASP A CA 1
ATOM 3550 C C . ASP A 1 441 ? 20.440 9.115 52.884 1.00 31.64 441 ASP A C 1
ATOM 3552 O O . ASP A 1 441 ? 19.410 8.563 53.258 1.00 31.64 441 ASP A O 1
ATOM 3556 N N . GLN A 1 442 ? 21.681 8.654 53.110 1.00 30.12 442 GLN A N 1
ATOM 3557 C CA . GLN A 1 442 ? 22.182 7.882 54.265 1.00 30.12 442 GLN A CA 1
ATOM 3558 C C . GLN A 1 442 ? 21.775 6.403 54.480 1.00 30.12 442 GLN A C 1
ATOM 3560 O O . GLN A 1 442 ? 20.678 5.982 54.136 1.00 30.12 442 GLN A O 1
ATOM 3565 N N . PRO A 1 443 ? 22.569 5.642 55.268 1.00 34.59 443 PRO A N 1
ATOM 3566 C CA . PRO A 1 443 ? 24.031 5.524 55.258 1.00 34.59 443 PRO A CA 1
ATOM 3567 C C . PRO A 1 443 ? 24.488 4.047 55.201 1.00 34.59 443 PRO A C 1
ATOM 3569 O O . PRO A 1 443 ? 23.708 3.120 55.417 1.00 34.59 443 PRO A O 1
ATOM 3572 N N . ASP A 1 444 ? 25.785 3.840 54.964 1.00 39.38 444 ASP A N 1
ATOM 3573 C CA . ASP A 1 444 ? 26.479 2.574 55.230 1.00 39.38 444 ASP A CA 1
ATOM 3574 C C . ASP A 1 444 ? 26.148 2.034 56.629 1.00 39.38 444 ASP A C 1
ATOM 3576 O O . ASP A 1 444 ? 26.169 2.815 57.580 1.00 39.38 444 ASP A O 1
ATOM 3580 N N . ILE A 1 445 ? 25.914 0.716 56.748 1.00 33.50 445 ILE A N 1
ATOM 3581 C CA . ILE A 1 445 ? 26.267 -0.165 57.886 1.00 33.50 445 ILE A CA 1
ATOM 3582 C C . ILE A 1 445 ? 25.797 -1.608 57.573 1.00 33.50 445 ILE A C 1
ATOM 3584 O O . ILE A 1 445 ? 24.602 -1.884 57.542 1.00 33.50 445 ILE A O 1
ATOM 3588 N N . PHE A 1 446 ? 26.805 -2.476 57.397 1.00 36.44 446 PHE A N 1
ATOM 3589 C CA . PHE A 1 446 ? 26.906 -3.943 57.577 1.00 36.44 446 PHE A CA 1
ATOM 3590 C C . PHE A 1 446 ? 26.056 -4.935 56.771 1.00 36.44 446 PHE A C 1
ATOM 3592 O O . PHE A 1 446 ? 24.831 -5.033 56.988 1.00 36.44 446 PHE A O 1
#

Secondary structure (DSSP, 8-state):
------------TT---TTS----PPTT-GGGTTEEE-SSSEEE-SSSS-EEEPPPTT---S---S--HHHHHH----HHHHHHHHHT-S-HHHHHHHHHHHHHHHHT--TT--EEEEE--TTSSHHHHHHHHHHHTTTTEEEE-GGGTB-STT-PPPTTS--HHHHTTTT-SEEEEE-PPTTPBB-HHHHHHHHHTPPEEE--TTS--EEE---PEEEEEESSPPB--TT-HHHHHTEEEEE--PPPPP--TTPPPHHHHHHHHGGGHHHHHHHHHHHHHHHHHTSTT-----HHHHHHHHHHHHHH--HHHHHHHHHEE------TTT-SPPEEEHHHHHHHHHHHHT--TT-TTPPPHHHHHHHHHHH-TT-EEEEEEETTEEEEEEES-EEPPGGG-----PPPTT-PPPP--TTS--PPPPS--TTS--------------

Radius of gyration: 29.1 Å; Cα contacts (8 Å, |Δi|>4): 682; chains: 1; bounding box: 84×70×109 Å

pLDDT: mean 81.29, std 19.51, range [30.12, 98.56]

Solvent-accessible surface area (backbone atoms only — not comparable to full-atom values): 26104 Å² total; per-residue (Å²): 142,82,83,81,77,84,74,81,81,83,67,64,96,74,73,62,57,96,86,51,92,80,77,90,74,61,64,54,32,85,90,57,50,27,41,44,46,33,71,76,24,25,44,35,38,75,53,98,52,80,46,79,43,73,75,55,92,81,66,48,57,92,58,57,37,100,44,43,57,66,55,38,68,69,36,62,80,34,59,70,61,51,52,55,55,48,61,29,36,95,46,64,54,44,48,52,26,48,47,42,58,57,10,35,28,72,30,32,58,27,79,70,31,54,32,38,36,41,35,31,63,79,59,16,51,64,68,49,54,51,51,42,53,40,62,60,40,40,81,31,45,43,80,44,65,36,72,80,53,24,60,73,83,80,68,71,80,54,94,83,56,69,31,53,72,59,44,62,42,64,61,16,23,28,34,38,27,54,67,48,57,86,85,29,33,47,37,52,67,59,52,40,40,54,20,56,50,42,73,42,78,24,15,39,81,99,50,73,72,48,74,44,64,46,20,27,39,44,33,39,41,24,73,49,85,60,42,53,68,64,76,41,58,76,44,55,72,22,53,45,46,43,76,28,76,41,65,58,88,86,78,57,92,85,64,72,48,69,65,54,51,43,57,71,45,51,88,33,34,42,13,47,53,49,52,30,47,54,39,29,30,47,31,50,71,77,45,66,55,54,68,66,67,22,71,67,34,51,53,50,45,50,50,57,42,61,68,43,50,51,66,65,51,53,48,44,70,66,38,51,43,70,87,38,68,57,37,93,86,76,72,44,62,30,57,38,47,52,64,58,56,39,50,47,50,28,58,38,39,73,48,50,92,85,36,89,86,49,73,54,63,70,54,51,57,51,48,50,42,68,68,39,75,84,57,42,78,46,78,47,71,57,98,83,45,79,43,55,26,35,45,26,26,45,74,54,65,63,94,79,51,80,70,48,71,72,76,68,95,84,62,81,75,69,80,77,74,86,83,62,79,89,69,78,77,69,92,79,40,92,86,60,79,87,79,93,80,88,84,91,76,88,78,93,80,135

Mean predicted aligned error: 11.38 Å

Nearest PDB structures (foldseek):
  8iqi-assembly1_D  TM=7.146E-01  e=4.093E-19  African swine fever virus BA71V
  8iqi-assembly1_A  TM=7.178E-01  e=8.080E-19  African swine fever virus BA71V
  8iqi-assembly1_B  TM=6.864E-01  e=2.323E-19  African swine fever virus BA71V
  8wvz-assembly1_D  TM=6.698E-01  e=1.484E-16  African swine fever virus
  7ola-assembly1_C  TM=7.043E-01  e=9.152E-13  Staphylococcus aureus